Protein AF-A0A7L6AAG1-F1 (afdb_monomer_lite)

Radius of gyration: 27.23 Å; chains: 1; bounding box: 80×50×99 Å

Foldseek 3Di:
DDDDDDDDDDDDDDDDDDDDDDDDDDDDDDDDDDDDDDDDPDDDDDDDDDDDPDDDDDDQFDWDDLDPFWTWGADSDLFKIWIWGQDPVRKIKIKIWGQAPVRAIFIFIWIWDQDPVQRWIWIDGLLKIWIDGPFWIWIARHLAWIWIQGQQGWIWIAGSVRHTQKGKDWDWDQDPVRDIDIKIKIWGQWDFALLATDGDPDIDIWIWDWDDDLNGIATFTFFDADDPVLLVLQVAWQPDWQAVVLQPSVRLPLAADEPDDDRTGRHLLLVLLSLLLSVQSSVLSNRFDDPPDQGSCRDPSNVVSVVVVVVSLVSSQVSCVVDVVSCVVSPNSPPPRPPPVLVVQPPDSDHWYDYPLNSVLSSVVLVVLSVCSNVRHTDAVVCCLPDPCQQVDKFFQNAKDWWAFPNHIGIWIATGSWIWGAPDRDDPNDQWTWIAGCIGGSRTDDHRTITIGGSSRSSVSSNSSSVSSSVSSVVCSVSSVVSGD

Structure (mmCIF, N/CA/C/O backbone):
data_AF-A0A7L6AAG1-F1
#
_entry.id   AF-A0A7L6AAG1-F1
#
loop_
_atom_site.group_PDB
_atom_site.id
_atom_site.type_symbol
_atom_site.label_atom_id
_atom_site.label_alt_id
_atom_site.label_comp_id
_atom_site.label_asym_id
_atom_site.label_entity_id
_atom_site.label_seq_id
_atom_site.pdbx_PDB_ins_code
_atom_site.Cartn_x
_atom_site.Cartn_y
_atom_site.Cartn_z
_atom_site.occupancy
_atom_site.B_iso_or_equiv
_atom_site.auth_seq_id
_atom_site.auth_comp_id
_atom_site.auth_asym_id
_atom_site.auth_atom_id
_atom_site.pdbx_PDB_model_num
ATOM 1 N N . MET A 1 1 ? -33.155 -27.259 59.276 1.00 34.94 1 MET A N 1
ATOM 2 C CA . MET A 1 1 ? -32.177 -28.357 59.125 1.00 34.94 1 MET A CA 1
ATOM 3 C C . MET A 1 1 ? -31.249 -27.953 57.974 1.00 34.94 1 MET A C 1
ATOM 5 O O . MET A 1 1 ? -31.742 -27.859 56.864 1.00 34.94 1 MET A O 1
ATOM 9 N N . THR A 1 2 ? -30.122 -27.265 58.237 1.00 34.25 2 THR A N 1
ATOM 10 C CA . THR A 1 2 ? -28.735 -27.817 58.351 1.00 34.25 2 THR A CA 1
ATOM 11 C C . THR A 1 2 ? -28.298 -28.569 57.077 1.00 34.25 2 THR A C 1
ATOM 13 O O . THR A 1 2 ? -29.001 -29.494 56.708 1.00 34.25 2 THR A O 1
ATOM 16 N N . HIS A 1 3 ? -27.199 -28.304 56.351 1.00 32.75 3 HIS A N 1
ATOM 17 C CA . HIS A 1 3 ? -25.976 -27.503 56.536 1.00 32.75 3 HIS A CA 1
ATOM 18 C C . HIS A 1 3 ? -25.338 -27.146 55.162 1.00 32.75 3 HIS A C 1
ATOM 20 O O . HIS A 1 3 ? -25.358 -27.964 54.255 1.00 32.75 3 HIS A O 1
ATOM 26 N N . GLN A 1 4 ? -24.761 -25.938 55.098 1.00 32.72 4 GLN A N 1
ATOM 27 C CA . GLN A 1 4 ? -23.535 -25.419 54.439 1.00 32.72 4 GLN A CA 1
ATOM 28 C C . GLN A 1 4 ? -23.011 -25.797 53.013 1.00 32.72 4 GLN A C 1
ATOM 30 O O . GLN A 1 4 ? -23.214 -26.902 52.525 1.00 32.72 4 GLN A O 1
ATOM 35 N N . PRO A 1 5 ? -22.273 -24.849 52.368 1.00 37.34 5 PRO A N 1
ATOM 36 C CA . PRO A 1 5 ? -21.971 -24.777 50.931 1.00 37.34 5 PRO A CA 1
ATOM 37 C C . PRO A 1 5 ? -20.547 -25.222 50.526 1.00 37.34 5 PRO A C 1
ATOM 39 O O . PRO A 1 5 ? -19.604 -25.146 51.313 1.00 37.34 5 PRO A O 1
ATOM 42 N N . GLY A 1 6 ? -20.378 -25.598 49.252 1.00 29.44 6 GLY A N 1
ATOM 43 C CA . GLY A 1 6 ? -19.079 -25.875 48.623 1.00 29.44 6 GLY A CA 1
ATOM 44 C C . GLY A 1 6 ? -18.359 -24.605 48.147 1.00 29.44 6 GLY A C 1
ATOM 45 O O . GLY A 1 6 ? -18.952 -23.744 47.500 1.00 29.44 6 GLY A O 1
ATOM 46 N N . GLN A 1 7 ? -17.077 -24.504 48.499 1.00 34.78 7 GLN A N 1
ATOM 47 C CA . GLN A 1 7 ? -16.152 -23.402 48.217 1.00 34.78 7 GLN A CA 1
ATOM 48 C C . GLN A 1 7 ? -15.525 -23.449 46.798 1.00 34.78 7 GLN A C 1
ATOM 50 O O . GLN A 1 7 ? -15.576 -24.483 46.133 1.00 34.78 7 GLN A O 1
ATOM 55 N N . PRO A 1 8 ? -14.932 -22.324 46.339 1.00 33.09 8 PRO A N 1
ATOM 56 C CA . PRO A 1 8 ? -14.543 -22.058 44.951 1.00 33.09 8 PRO A CA 1
ATOM 57 C C . PRO A 1 8 ? -13.155 -22.602 44.561 1.00 33.09 8 PRO A C 1
ATOM 59 O O . PRO A 1 8 ? -12.227 -22.633 45.368 1.00 33.09 8 PRO A O 1
ATOM 62 N N . GLY A 1 9 ? -13.009 -22.982 43.287 1.00 29.73 9 GLY A N 1
ATOM 63 C CA . GLY A 1 9 ? -11.758 -23.476 42.702 1.00 29.73 9 GLY A CA 1
ATOM 64 C C . GLY A 1 9 ? -10.651 -22.416 42.634 1.00 29.73 9 GLY A C 1
ATOM 65 O O . GLY A 1 9 ? -10.877 -21.283 42.209 1.00 29.73 9 GLY A O 1
ATOM 66 N N . GLN A 1 10 ? -9.450 -22.811 43.059 1.00 33.66 10 GLN A N 1
ATOM 67 C CA . GLN A 1 10 ? -8.214 -22.022 43.055 1.00 33.66 10 GLN A CA 1
ATOM 68 C C . GLN A 1 10 ? -7.486 -22.046 41.688 1.00 33.66 10 GLN A C 1
ATOM 70 O O . GLN A 1 10 ? -7.651 -22.999 40.923 1.00 33.66 10 GLN A O 1
ATOM 75 N N . PRO A 1 11 ? -6.663 -21.020 41.383 1.00 30.11 11 PRO A N 1
ATOM 76 C CA . PRO A 1 11 ? -5.895 -20.892 40.138 1.00 30.11 11 PRO A CA 1
ATOM 77 C C . PRO A 1 11 ? -4.577 -21.701 40.149 1.00 30.11 11 PRO A C 1
ATOM 79 O O . PRO A 1 11 ? -4.054 -21.996 41.225 1.00 30.11 11 PRO A O 1
ATOM 82 N N . PRO A 1 12 ? -3.994 -22.036 38.978 1.00 31.59 12 PRO A N 1
ATOM 83 C CA . PRO A 1 12 ? -2.749 -22.797 38.916 1.00 31.59 12 PRO A CA 1
ATOM 84 C C . PRO A 1 12 ? -1.506 -21.967 39.285 1.00 31.59 12 PRO A C 1
ATOM 86 O O . PRO A 1 12 ? -1.384 -20.784 38.966 1.00 31.59 12 PRO A O 1
ATOM 89 N N . VAL A 1 13 ? -0.588 -22.653 39.969 1.00 31.88 13 VAL A N 1
ATOM 90 C CA . VAL A 1 13 ? 0.633 -22.176 40.634 1.00 31.88 13 VAL A CA 1
ATOM 91 C C . VAL A 1 13 ? 1.807 -22.032 39.654 1.00 31.88 13 VAL A C 1
ATOM 93 O O . VAL A 1 13 ? 2.004 -22.863 38.770 1.00 31.88 13 VAL A O 1
ATOM 96 N N . ALA A 1 14 ? 2.607 -20.981 39.852 1.00 26.78 14 ALA A N 1
ATOM 97 C CA . ALA A 1 14 ? 3.872 -20.720 39.172 1.00 26.78 14 ALA A CA 1
ATOM 98 C C . ALA A 1 14 ? 4.986 -21.674 39.643 1.00 26.78 14 ALA A C 1
ATOM 100 O O . ALA A 1 14 ? 5.200 -21.831 40.843 1.00 26.78 14 ALA A O 1
ATOM 101 N N . ALA A 1 15 ? 5.744 -22.249 38.706 1.00 27.05 15 ALA A N 1
ATOM 102 C CA . ALA A 1 15 ? 6.971 -22.984 39.002 1.00 27.05 15 ALA A CA 1
ATOM 103 C C . ALA A 1 15 ? 8.192 -22.077 38.769 1.00 27.05 15 ALA A C 1
ATOM 105 O O . ALA A 1 15 ? 8.509 -21.718 37.635 1.00 27.05 15 ALA A O 1
ATOM 106 N N . GLN A 1 16 ? 8.866 -21.702 39.856 1.00 25.94 16 GLN A N 1
ATOM 107 C CA . GLN A 1 16 ? 10.212 -21.133 39.852 1.00 25.94 16 GLN A CA 1
ATOM 108 C C . GLN A 1 16 ? 11.232 -22.216 40.224 1.00 25.94 16 GLN A C 1
ATOM 110 O O . GLN A 1 16 ? 11.062 -22.902 41.227 1.00 25.94 16 GLN A O 1
ATOM 115 N N . GLY A 1 17 ? 12.336 -22.247 39.470 1.00 23.34 17 GLY A N 1
ATOM 116 C CA . GLY A 1 17 ? 13.673 -22.561 39.980 1.00 23.34 17 GLY A CA 1
ATOM 117 C C . GLY A 1 17 ? 14.200 -23.973 39.724 1.00 23.34 17 GLY A C 1
ATOM 118 O O . GLY A 1 17 ? 13.745 -24.914 40.358 1.00 23.34 17 GLY A O 1
ATOM 119 N N . GLN A 1 18 ? 15.248 -24.078 38.890 1.00 25.30 18 GLN A N 1
ATOM 120 C CA . GLN A 1 18 ? 16.498 -24.780 39.237 1.00 25.30 18 GLN A CA 1
ATOM 121 C C . GLN A 1 18 ? 17.590 -24.621 38.153 1.00 25.30 18 GLN A C 1
ATOM 123 O O . GLN A 1 18 ? 17.462 -25.084 37.025 1.00 25.30 18 GLN A O 1
ATOM 128 N N . GLN A 1 19 ? 18.691 -23.984 38.547 1.00 26.31 19 GLN A N 1
ATOM 129 C CA . GLN A 1 19 ? 20.063 -24.059 38.011 1.00 26.31 19 GLN A CA 1
ATOM 130 C C . GLN A 1 19 ? 20.999 -23.817 39.220 1.00 26.31 19 GLN A C 1
ATOM 132 O O . GLN A 1 19 ? 20.531 -23.169 40.164 1.00 26.31 19 GLN A O 1
ATOM 137 N N . PRO A 1 20 ? 22.299 -24.202 39.233 1.00 39.12 20 PRO A N 1
ATOM 138 C CA . PRO A 1 20 ? 23.120 -24.949 38.260 1.00 39.12 20 PRO A CA 1
ATOM 139 C C . PRO A 1 20 ? 23.983 -26.060 38.943 1.00 39.12 20 PRO A C 1
ATOM 141 O O . PRO A 1 20 ? 23.711 -26.437 40.083 1.00 39.12 20 PRO A O 1
ATOM 144 N N . PRO A 1 21 ? 25.064 -26.550 38.301 1.00 27.69 21 PRO A N 1
ATOM 145 C CA . PRO A 1 21 ? 26.366 -26.358 38.954 1.00 27.69 21 PRO A CA 1
ATOM 146 C C . PRO A 1 21 ? 27.473 -25.828 38.028 1.00 27.69 21 PRO A C 1
ATOM 148 O O . PRO A 1 21 ? 27.402 -25.917 36.804 1.00 27.69 21 PRO A O 1
ATOM 151 N N . ALA A 1 22 ? 28.488 -25.245 38.667 1.00 27.81 22 ALA A N 1
ATOM 152 C CA . ALA A 1 22 ? 29.657 -24.595 38.089 1.00 27.81 22 ALA A CA 1
ATOM 153 C C . ALA A 1 22 ? 30.946 -25.338 38.478 1.00 27.81 22 ALA A C 1
ATOM 155 O O . ALA A 1 22 ? 31.051 -25.777 39.614 1.00 27.81 22 ALA A O 1
ATOM 156 N N . ASP A 1 23 ? 31.921 -25.362 37.566 1.00 28.78 23 ASP A N 1
ATOM 157 C CA . ASP A 1 23 ? 33.366 -25.591 37.762 1.00 28.78 23 ASP A CA 1
ATOM 158 C C . ASP A 1 23 ? 34.059 -25.008 36.505 1.00 28.78 23 ASP A C 1
ATOM 160 O O . ASP A 1 23 ? 33.567 -25.230 35.404 1.00 28.78 23 ASP A O 1
ATOM 164 N N . GLY A 1 24 ? 35.147 -24.227 36.475 1.00 25.77 24 GLY A N 1
ATOM 165 C CA . GLY A 1 24 ? 36.024 -23.593 37.458 1.00 25.77 24 GLY A CA 1
ATOM 166 C C . GLY A 1 24 ? 37.112 -22.760 36.716 1.00 25.77 24 GLY A C 1
ATOM 167 O O . GLY A 1 24 ? 37.627 -23.199 35.697 1.00 25.77 24 GLY A O 1
ATOM 168 N N . ARG A 1 25 ? 37.396 -21.537 37.218 1.00 26.16 25 ARG A N 1
ATOM 169 C CA . ARG A 1 25 ? 38.643 -20.690 37.211 1.00 26.16 25 ARG A CA 1
ATOM 170 C C . ARG A 1 25 ? 39.632 -20.717 36.003 1.00 26.16 25 ARG A C 1
ATOM 172 O O . ARG A 1 25 ? 40.229 -21.747 35.750 1.00 26.16 25 ARG A O 1
ATOM 179 N N . ARG A 1 26 ? 39.860 -19.602 35.254 1.00 25.44 26 ARG A N 1
ATOM 180 C CA . ARG A 1 26 ? 40.708 -18.354 35.454 1.00 25.44 26 ARG A CA 1
ATOM 181 C C . ARG A 1 26 ? 42.166 -18.482 34.899 1.00 25.44 26 ARG A C 1
ATOM 183 O O . ARG A 1 26 ? 42.642 -19.605 34.872 1.00 25.44 26 ARG A O 1
ATOM 190 N N . PRO A 1 27 ? 42.980 -17.405 34.687 1.00 32.62 27 PRO A N 1
ATOM 191 C CA . PRO A 1 27 ? 42.751 -16.031 34.170 1.00 32.62 27 PRO A CA 1
ATOM 192 C C . PRO A 1 27 ? 43.874 -15.469 33.222 1.00 32.62 27 PRO A C 1
ATOM 194 O O . PRO A 1 27 ? 45.025 -15.879 33.298 1.00 32.62 27 PRO A O 1
ATOM 197 N N . GLY A 1 28 ? 43.581 -14.385 32.479 1.00 23.14 28 GLY A N 1
ATOM 198 C CA . GLY A 1 28 ? 44.527 -13.268 32.252 1.00 23.14 28 GLY A CA 1
ATOM 199 C C . GLY A 1 28 ? 45.229 -13.128 30.887 1.00 23.14 28 GLY A C 1
ATOM 200 O O . GLY A 1 28 ? 46.081 -13.932 30.544 1.00 23.14 28 GLY A O 1
ATOM 201 N N . GLN A 1 29 ? 44.971 -12.014 30.186 1.00 26.70 29 GLN A N 1
ATOM 202 C CA . GLN A 1 29 ? 46.020 -11.108 29.682 1.00 26.70 29 GLN A CA 1
ATOM 203 C C . GLN A 1 29 ? 45.415 -9.758 29.253 1.00 26.70 29 GLN A C 1
ATOM 205 O O . GLN A 1 29 ? 44.495 -9.691 28.443 1.00 26.70 29 GLN A O 1
ATOM 210 N N . GLN A 1 30 ? 45.927 -8.685 29.859 1.00 25.05 30 GLN A N 1
ATOM 211 C CA . GLN A 1 30 ? 45.735 -7.289 29.462 1.00 25.05 30 GLN A CA 1
ATOM 212 C C . GLN A 1 30 ? 46.691 -6.934 28.313 1.00 25.05 30 GLN A C 1
ATOM 214 O O . GLN A 1 30 ? 47.841 -7.365 28.323 1.00 25.05 30 GLN A O 1
ATOM 219 N N . GLY A 1 31 ? 46.237 -6.068 27.402 1.00 24.38 31 GLY A N 1
ATOM 220 C CA . GLY A 1 31 ? 47.069 -5.368 26.419 1.00 24.38 31 GLY A CA 1
ATOM 221 C C . GLY A 1 31 ? 46.267 -4.317 25.637 1.00 24.38 31 GLY A C 1
ATOM 222 O O . GLY A 1 31 ? 45.585 -4.644 24.675 1.00 24.38 31 GLY A O 1
ATOM 223 N N . GLN A 1 32 ? 46.315 -3.060 26.088 1.00 23.17 32 GLN A N 1
ATOM 224 C CA . GLN A 1 32 ? 45.981 -1.835 25.327 1.00 23.17 32 GLN A CA 1
ATOM 225 C C . GLN A 1 32 ? 47.127 -1.490 24.334 1.00 23.17 32 GLN A C 1
ATOM 227 O O . GLN A 1 32 ? 48.182 -2.113 24.433 1.00 23.17 32 GLN A O 1
ATOM 232 N N . PRO A 1 33 ? 47.093 -0.380 23.561 1.00 31.22 33 PRO A N 1
ATOM 233 C CA . PRO A 1 33 ? 46.036 0.209 22.727 1.00 31.22 33 PRO A CA 1
ATOM 234 C C . PRO A 1 33 ? 46.545 0.550 21.296 1.00 31.22 33 PRO A C 1
ATOM 236 O O . PRO A 1 33 ? 47.741 0.678 21.055 1.00 31.22 33 PRO A O 1
ATOM 239 N N . GLY A 1 34 ? 45.625 0.842 20.369 1.00 20.80 34 GLY A N 1
ATOM 240 C CA . GLY A 1 34 ? 45.910 1.694 19.203 1.00 20.80 34 GLY A CA 1
ATOM 241 C C . GLY A 1 34 ? 45.722 1.036 17.837 1.00 20.80 34 GLY A C 1
ATOM 242 O O . GLY A 1 34 ? 46.428 0.098 17.494 1.00 20.80 34 GLY A O 1
ATOM 243 N N . HIS A 1 35 ? 44.795 1.575 17.045 1.00 23.11 35 HIS A N 1
ATOM 244 C CA . HIS A 1 35 ? 45.063 2.291 15.787 1.00 23.11 35 HIS A CA 1
ATOM 245 C C . HIS A 1 35 ? 43.716 2.615 15.126 1.00 23.11 35 HIS A C 1
ATOM 247 O O . HIS A 1 35 ? 42.951 1.728 14.758 1.00 23.11 35 HIS A O 1
ATOM 253 N N . ILE A 1 36 ? 43.424 3.908 14.997 1.00 27.61 36 ILE A N 1
ATOM 254 C CA . ILE A 1 36 ? 42.385 4.419 14.100 1.00 27.61 36 ILE A CA 1
ATOM 255 C C . ILE A 1 36 ? 43.008 4.442 12.697 1.00 27.61 36 ILE A C 1
ATOM 257 O O . ILE A 1 36 ? 44.125 4.942 12.554 1.00 27.61 36 ILE A O 1
ATOM 261 N N . PRO A 1 37 ? 42.286 3.999 11.658 1.00 22.94 37 PRO A N 1
ATOM 262 C CA . PRO A 1 37 ? 42.273 4.796 10.441 1.00 22.94 37 PRO A CA 1
ATOM 263 C C . PRO A 1 37 ? 40.846 5.161 10.040 1.00 22.94 37 PRO A C 1
ATOM 265 O O . PRO A 1 37 ? 39.970 4.320 9.848 1.00 22.94 37 PRO A O 1
ATOM 268 N N . ALA A 1 38 ? 40.649 6.466 9.892 1.00 23.31 38 ALA A N 1
ATOM 269 C CA . ALA A 1 38 ? 39.559 7.053 9.147 1.00 23.31 38 ALA A CA 1
ATOM 270 C C . ALA A 1 38 ? 39.770 6.789 7.652 1.00 23.31 38 ALA A C 1
ATOM 272 O O . ALA A 1 38 ? 40.837 7.106 7.137 1.00 23.31 38 ALA A O 1
ATOM 273 N N . THR A 1 39 ? 38.762 6.243 6.968 1.00 26.78 39 THR A N 1
ATOM 274 C CA . THR A 1 39 ? 38.256 6.669 5.643 1.00 26.78 39 THR A CA 1
ATOM 275 C C . THR A 1 39 ? 37.248 5.634 5.136 1.00 26.78 39 THR A C 1
ATOM 277 O O . THR A 1 39 ? 37.604 4.525 4.764 1.00 26.78 39 THR A O 1
ATOM 280 N N . ALA A 1 40 ? 35.965 6.001 5.110 1.00 22.88 40 ALA A N 1
ATOM 281 C CA . ALA A 1 40 ? 34.925 5.263 4.391 1.00 22.88 40 ALA A CA 1
ATOM 282 C C . ALA A 1 40 ? 33.982 6.266 3.709 1.00 22.88 40 ALA A C 1
ATOM 284 O O . ALA A 1 40 ? 32.806 6.399 4.037 1.00 22.88 40 ALA A O 1
ATOM 285 N N . LEU A 1 41 ? 34.554 7.027 2.775 1.00 25.94 41 LEU A N 1
ATOM 286 C CA . LEU A 1 41 ? 33.835 7.599 1.642 1.00 25.94 41 LEU A CA 1
ATOM 287 C C . LEU A 1 41 ? 33.984 6.585 0.506 1.00 25.94 41 LEU A C 1
ATOM 289 O O . LEU A 1 41 ? 35.090 6.366 0.025 1.00 25.94 41 LEU A O 1
ATOM 293 N N . GLY A 1 42 ? 32.890 5.930 0.124 1.00 21.53 42 GLY A N 1
ATOM 294 C CA . GLY A 1 42 ? 32.909 4.895 -0.907 1.00 21.53 42 GLY A CA 1
ATOM 295 C C . GLY A 1 42 ? 31.507 4.438 -1.292 1.00 21.53 42 GLY A C 1
ATOM 296 O O . GLY A 1 42 ? 30.945 3.555 -0.659 1.00 21.53 42 GLY A O 1
ATOM 297 N N . GLN A 1 43 ? 30.950 5.124 -2.292 1.00 25.25 43 GLN A N 1
ATOM 298 C CA . GLN A 1 43 ? 30.017 4.649 -3.322 1.00 25.25 43 GLN A CA 1
ATOM 299 C C . GLN A 1 43 ? 29.185 3.388 -3.009 1.00 25.25 43 GLN A C 1
ATOM 301 O O . GLN A 1 43 ? 29.636 2.256 -3.156 1.00 25.25 43 GLN A O 1
ATOM 306 N N . GLN A 1 44 ? 27.902 3.598 -2.704 1.00 25.48 44 GLN A N 1
ATOM 307 C CA . GLN A 1 44 ? 26.868 2.583 -2.893 1.00 25.48 44 GLN A CA 1
ATOM 308 C C . GLN A 1 44 ? 26.630 2.381 -4.396 1.00 25.48 44 GLN A C 1
ATOM 310 O O . GLN A 1 44 ? 25.894 3.142 -5.018 1.00 25.48 44 GLN A O 1
ATOM 315 N N . GLN A 1 45 ? 27.202 1.326 -4.969 1.00 26.67 45 GLN A N 1
ATOM 316 C CA . GLN A 1 45 ? 26.593 0.645 -6.107 1.00 26.67 45 GLN A CA 1
ATOM 317 C C . GLN A 1 45 ? 26.680 -0.873 -5.923 1.00 26.67 45 GLN A C 1
ATOM 319 O O . GLN A 1 45 ? 27.764 -1.440 -5.906 1.00 26.67 45 GLN A O 1
ATOM 324 N N . ARG A 1 46 ? 25.478 -1.461 -5.879 1.00 27.52 46 ARG A N 1
ATOM 325 C CA . ARG A 1 46 ? 25.062 -2.709 -6.540 1.00 27.52 46 ARG A CA 1
ATOM 326 C C . ARG A 1 46 ? 25.593 -4.039 -5.988 1.00 27.52 46 ARG A C 1
ATOM 328 O O . ARG A 1 46 ? 26.786 -4.270 -5.896 1.00 27.52 46 ARG A O 1
ATOM 335 N N . ASP A 1 47 ? 24.616 -4.899 -5.692 1.00 33.88 47 ASP A N 1
ATOM 336 C CA . ASP A 1 47 ? 24.623 -6.366 -5.692 1.00 33.88 47 ASP A CA 1
ATOM 337 C C . ASP A 1 47 ? 25.847 -7.099 -5.127 1.00 33.88 47 ASP A C 1
ATOM 339 O O . ASP A 1 47 ? 26.923 -7.139 -5.712 1.00 33.88 47 ASP A O 1
ATOM 343 N N . GLY A 1 48 ? 25.641 -7.815 -4.016 1.00 26.50 48 GLY A N 1
ATOM 344 C CA . GLY A 1 48 ? 26.703 -8.621 -3.419 1.00 26.50 48 GLY A CA 1
ATOM 345 C C . GLY A 1 48 ? 26.239 -9.624 -2.374 1.00 26.50 48 GLY A C 1
ATOM 346 O O . GLY A 1 48 ? 26.659 -9.571 -1.223 1.00 26.50 48 GLY A O 1
ATOM 347 N N . ARG A 1 49 ? 25.396 -10.574 -2.786 1.00 28.06 49 ARG A N 1
ATOM 348 C CA . ARG A 1 49 ? 25.244 -11.877 -2.123 1.00 28.06 49 ARG A CA 1
ATOM 349 C C . ARG A 1 49 ? 26.622 -12.555 -2.113 1.00 28.06 49 ARG A C 1
ATOM 351 O O . ARG A 1 49 ? 27.232 -12.692 -3.169 1.00 28.06 49 ARG A O 1
ATOM 358 N N . ARG A 1 50 ? 27.120 -12.995 -0.955 1.00 25.45 50 ARG A N 1
ATOM 359 C CA . ARG A 1 50 ? 28.306 -13.866 -0.874 1.00 25.45 50 ARG A CA 1
ATOM 360 C C . ARG A 1 50 ? 27.827 -15.324 -0.973 1.00 25.45 50 ARG A C 1
ATOM 362 O O . ARG A 1 50 ? 27.044 -15.722 -0.112 1.00 25.45 50 ARG A O 1
ATOM 369 N N . PRO A 1 51 ? 28.223 -16.120 -1.984 1.00 31.61 51 PRO A N 1
ATOM 370 C CA . PRO A 1 51 ? 27.941 -17.551 -1.991 1.00 31.61 51 PRO A CA 1
ATOM 371 C C . PRO A 1 51 ? 28.837 -18.255 -0.969 1.00 31.61 51 PRO A C 1
ATOM 373 O O . PRO A 1 51 ? 30.050 -18.033 -0.944 1.00 31.61 51 PRO A O 1
ATOM 376 N N . GLY A 1 52 ? 28.240 -19.110 -0.138 1.00 26.86 52 GLY A N 1
ATOM 377 C CA . GLY A 1 52 ? 28.976 -20.223 0.458 1.00 26.86 52 GLY A CA 1
ATOM 378 C C . GLY A 1 52 ? 29.439 -21.178 -0.651 1.00 26.86 52 GLY A C 1
ATOM 379 O O . GLY A 1 52 ? 28.862 -21.161 -1.744 1.00 26.86 52 GLY A O 1
ATOM 380 N N . PRO A 1 53 ? 30.496 -21.970 -0.420 1.00 30.67 53 PRO A N 1
ATOM 381 C CA . PRO A 1 53 ? 30.900 -22.975 -1.386 1.00 30.67 53 PRO A CA 1
ATOM 382 C C . PRO A 1 53 ? 29.764 -24.002 -1.492 1.00 30.67 53 PRO A C 1
ATOM 384 O O . PRO A 1 53 ? 29.166 -24.359 -0.483 1.00 30.67 53 PRO A O 1
ATOM 387 N N . ASP A 1 54 ? 29.473 -24.428 -2.717 1.00 30.86 54 ASP A N 1
ATOM 388 C CA . ASP A 1 54 ? 28.477 -25.439 -3.103 1.00 30.86 54 ASP A CA 1
ATOM 389 C C . ASP A 1 54 ? 27.044 -24.933 -3.364 1.00 30.86 54 ASP A C 1
ATOM 391 O O . ASP A 1 54 ? 26.152 -24.934 -2.520 1.00 30.86 54 ASP A O 1
ATOM 395 N N . GLY A 1 55 ? 26.814 -24.556 -4.628 1.00 27.27 55 GLY A N 1
ATOM 396 C CA . GLY A 1 55 ? 25.492 -24.307 -5.207 1.00 27.27 55 GLY A CA 1
ATOM 397 C C . GLY A 1 55 ? 25.579 -23.385 -6.421 1.00 27.27 55 GLY A C 1
ATOM 398 O O . GLY A 1 55 ? 25.573 -22.167 -6.274 1.00 27.27 55 GLY A O 1
ATOM 399 N N . ARG A 1 56 ? 25.694 -23.945 -7.634 1.00 29.66 56 ARG A N 1
ATOM 400 C CA . ARG A 1 56 ? 25.714 -23.178 -8.896 1.00 29.66 56 ARG A CA 1
ATOM 401 C C . ARG A 1 56 ? 24.429 -22.348 -9.031 1.00 29.66 56 ARG A C 1
ATOM 403 O O . ARG A 1 56 ? 23.391 -22.879 -9.410 1.00 29.66 56 ARG A O 1
ATOM 410 N N . GLY A 1 57 ? 24.507 -21.054 -8.731 1.00 28.06 57 GLY A N 1
ATOM 411 C CA . GLY A 1 57 ? 23.484 -20.083 -9.112 1.00 28.06 57 GLY A CA 1
ATOM 412 C C . GLY A 1 57 ? 23.499 -19.835 -10.629 1.00 28.06 57 GLY A C 1
ATOM 413 O O . GLY A 1 57 ? 24.545 -20.022 -11.260 1.00 28.06 57 GLY A O 1
ATOM 414 N N . PRO A 1 58 ? 22.368 -19.429 -11.233 1.00 37.22 58 PRO A N 1
ATOM 415 C CA . PRO A 1 58 ? 22.318 -19.082 -12.649 1.00 37.22 58 PRO A CA 1
ATOM 416 C C . PRO A 1 58 ? 23.271 -17.915 -12.941 1.00 37.22 58 PRO A C 1
ATOM 418 O O . PRO A 1 58 ? 23.299 -16.919 -12.218 1.00 37.22 58 PRO A O 1
ATOM 421 N N . THR A 1 59 ? 24.087 -18.056 -13.986 1.00 39.34 59 THR A N 1
ATOM 422 C CA . THR A 1 59 ? 25.004 -17.018 -14.472 1.00 39.34 59 THR A CA 1
ATOM 423 C C . THR A 1 59 ? 24.211 -15.746 -14.810 1.00 39.34 59 THR A C 1
ATOM 425 O O . THR A 1 59 ? 23.158 -15.870 -15.441 1.00 39.34 59 THR A O 1
ATOM 428 N N . PRO A 1 60 ? 24.670 -14.533 -14.437 1.00 51.47 60 PRO A N 1
ATOM 429 C CA . PRO A 1 60 ? 24.016 -13.299 -14.864 1.00 51.47 60 PRO A CA 1
ATOM 430 C C . PRO A 1 60 ? 23.924 -13.271 -16.391 1.00 51.47 60 PRO A C 1
ATOM 432 O O . PRO A 1 60 ? 24.935 -13.455 -17.074 1.00 51.47 60 PRO A O 1
ATOM 435 N N . ALA A 1 61 ? 22.720 -13.077 -16.929 1.00 64.50 61 ALA A N 1
ATOM 436 C CA . ALA A 1 61 ? 22.523 -12.983 -18.368 1.00 64.50 61 ALA A CA 1
ATOM 437 C C . ALA A 1 61 ? 23.334 -11.801 -18.922 1.00 64.50 61 ALA A C 1
ATOM 439 O O . ALA A 1 61 ? 23.237 -10.679 -18.419 1.00 64.50 61 ALA A O 1
ATOM 440 N N . GLN A 1 62 ? 24.164 -12.058 -19.933 1.00 77.44 62 GLN A N 1
ATOM 441 C CA . GLN A 1 62 ? 24.996 -11.020 -20.536 1.00 77.44 62 GLN A CA 1
ATOM 442 C C . GLN A 1 62 ? 24.127 -10.084 -21.392 1.00 77.44 62 GLN A C 1
ATOM 444 O O . GLN A 1 62 ? 23.355 -10.575 -22.220 1.00 77.44 62 GLN A O 1
ATOM 449 N N . PRO A 1 63 ? 24.234 -8.752 -21.219 1.00 84.06 63 PRO A N 1
ATOM 450 C CA . PRO A 1 63 ? 23.573 -7.794 -22.097 1.00 84.06 63 PRO A CA 1
ATOM 451 C C . PRO A 1 63 ? 24.041 -7.948 -23.546 1.00 84.06 63 PRO A C 1
ATOM 453 O O . PRO A 1 63 ? 25.240 -7.970 -23.818 1.00 84.06 63 PRO A O 1
ATOM 456 N N . VAL A 1 64 ? 23.095 -7.987 -24.479 1.00 86.38 64 VAL A N 1
ATOM 457 C CA . VAL A 1 64 ? 23.348 -7.986 -25.921 1.00 86.38 64 VAL A CA 1
ATOM 458 C C . VAL A 1 64 ? 23.168 -6.561 -26.437 1.00 86.38 64 VAL A C 1
ATOM 460 O O . VAL A 1 64 ? 22.072 -6.006 -26.370 1.00 86.38 64 VAL A O 1
ATOM 463 N N . ALA A 1 65 ? 24.238 -5.936 -26.926 1.00 89.31 65 ALA A N 1
ATOM 464 C CA . ALA A 1 65 ? 24.166 -4.593 -27.500 1.00 89.31 65 ALA A CA 1
ATOM 465 C C . ALA A 1 65 ? 23.460 -4.626 -28.866 1.00 89.31 65 ALA A C 1
ATOM 467 O O . ALA A 1 65 ? 23.873 -5.354 -29.764 1.00 89.31 65 ALA A O 1
ATOM 468 N N . VAL A 1 66 ? 22.404 -3.824 -29.020 1.00 86.25 66 VAL A N 1
ATOM 469 C CA . VAL A 1 66 ? 21.620 -3.690 -30.264 1.00 86.25 66 VAL A CA 1
ATOM 470 C C . VAL A 1 66 ? 21.963 -2.388 -30.999 1.00 86.25 66 VAL A C 1
ATOM 472 O O . VAL A 1 66 ? 21.788 -2.288 -32.213 1.00 86.25 66 VAL A O 1
ATOM 475 N N . SER A 1 67 ? 22.462 -1.387 -30.274 1.00 88.00 67 SER A N 1
ATOM 476 C CA . SER A 1 67 ? 23.090 -0.168 -30.796 1.00 88.00 67 SER A CA 1
ATOM 477 C C . SER A 1 67 ? 24.044 0.413 -29.742 1.00 88.00 67 SER A C 1
ATOM 479 O O . SER A 1 67 ? 24.151 -0.126 -28.641 1.00 88.00 67 SER A O 1
ATOM 481 N N . GLU A 1 68 ? 24.712 1.531 -30.040 1.00 89.38 68 GLU A N 1
ATOM 482 C CA . GLU A 1 68 ? 25.578 2.229 -29.071 1.00 89.38 68 GLU A CA 1
ATOM 483 C C . GLU A 1 68 ? 24.830 2.691 -27.810 1.00 89.38 68 GLU A C 1
ATOM 485 O O . GLU A 1 68 ? 25.416 2.796 -26.733 1.00 89.38 68 GLU A O 1
ATOM 490 N N . THR A 1 69 ? 23.527 2.951 -27.928 1.00 91.25 69 THR A N 1
ATOM 491 C CA . THR A 1 69 ? 22.686 3.449 -26.833 1.00 91.25 69 THR A CA 1
ATOM 492 C C . THR A 1 69 ? 21.679 2.424 -26.329 1.00 91.25 69 THR A C 1
ATOM 494 O O . THR A 1 69 ? 21.011 2.692 -25.334 1.00 91.25 69 THR A O 1
ATOM 497 N N . THR A 1 70 ? 21.550 1.261 -26.978 1.00 91.69 70 THR A N 1
ATOM 498 C CA . THR A 1 70 ? 20.497 0.277 -26.679 1.00 91.69 70 THR A CA 1
ATOM 499 C C . THR A 1 70 ? 21.059 -1.121 -26.483 1.00 91.69 70 THR A C 1
ATOM 501 O O . THR A 1 70 ? 21.810 -1.630 -27.312 1.00 91.69 70 THR A O 1
ATOM 504 N N . SER A 1 71 ? 20.636 -1.784 -25.412 1.00 91.12 71 SER A N 1
ATOM 505 C CA . SER A 1 71 ? 20.979 -3.179 -25.123 1.00 91.12 71 SER A CA 1
ATOM 506 C C . SER A 1 71 ? 19.751 -3.973 -24.694 1.00 91.12 71 SER A C 1
ATOM 508 O O . SER A 1 71 ? 18.799 -3.404 -24.165 1.00 91.12 71 SER A O 1
ATOM 510 N N . VAL A 1 72 ? 19.776 -5.284 -24.918 1.00 87.56 72 VAL A N 1
ATOM 511 C CA . VAL A 1 72 ? 18.739 -6.227 -24.493 1.00 87.56 72 VAL A CA 1
ATOM 512 C C . VAL A 1 72 ? 19.342 -7.202 -23.492 1.00 87.56 72 VAL A C 1
ATOM 514 O O . VAL A 1 72 ? 20.392 -7.789 -23.739 1.00 87.56 72 VAL A O 1
ATOM 517 N N . VAL A 1 73 ? 18.688 -7.366 -22.348 1.00 87.56 73 VAL A N 1
ATOM 518 C CA . VAL A 1 73 ? 19.134 -8.216 -21.244 1.00 87.56 73 VAL A CA 1
ATOM 519 C C . VAL A 1 73 ? 18.094 -9.315 -21.022 1.00 87.56 73 VAL A C 1
ATOM 521 O O . VAL A 1 73 ? 17.008 -9.014 -20.527 1.00 87.56 73 VAL A O 1
ATOM 524 N N . PRO A 1 74 ? 18.378 -10.580 -21.374 1.00 80.50 74 PRO A N 1
ATOM 525 C CA . PRO A 1 74 ? 17.486 -11.698 -21.063 1.00 80.50 74 PRO A CA 1
ATOM 526 C C . PRO A 1 74 ? 17.297 -11.853 -19.547 1.00 80.50 74 PRO A C 1
ATOM 528 O O . PRO A 1 74 ? 18.254 -11.701 -18.789 1.00 80.50 74 PRO A O 1
ATOM 531 N N . ARG A 1 75 ? 16.094 -12.189 -19.076 1.00 72.81 75 ARG A N 1
ATOM 532 C CA . ARG A 1 75 ? 15.816 -12.358 -17.640 1.00 72.81 75 ARG A CA 1
ATOM 533 C C . ARG A 1 75 ? 15.695 -13.822 -17.228 1.00 72.81 75 ARG A C 1
ATOM 535 O O . ARG A 1 75 ? 14.645 -14.235 -16.767 1.00 72.81 75 ARG A O 1
ATOM 542 N N . GLY A 1 76 ? 16.772 -14.600 -17.311 1.00 63.34 76 GLY A N 1
ATOM 543 C CA . GLY A 1 76 ? 16.857 -15.957 -16.733 1.00 63.34 76 GLY A CA 1
ATOM 544 C C . GLY A 1 76 ? 15.953 -17.031 -17.373 1.00 63.34 76 GLY A C 1
ATOM 545 O O . GLY A 1 76 ? 16.412 -18.151 -17.587 1.00 63.34 76 GLY A O 1
ATOM 546 N N . ASP A 1 77 ? 14.711 -16.702 -17.728 1.00 66.25 77 ASP A N 1
ATOM 547 C CA . ASP A 1 77 ? 13.841 -17.410 -18.651 1.00 66.25 77 ASP A CA 1
ATOM 548 C C . ASP A 1 77 ? 14.058 -16.885 -20.087 1.00 66.25 77 ASP A C 1
ATOM 550 O O . ASP A 1 77 ? 14.535 -15.774 -20.319 1.00 66.25 77 ASP A O 1
ATOM 554 N N . ARG A 1 78 ? 13.754 -17.711 -21.094 1.00 65.56 78 ARG A N 1
ATOM 555 C CA . ARG A 1 78 ? 13.871 -17.311 -22.513 1.00 65.56 78 ARG A CA 1
ATOM 556 C C . ARG A 1 78 ? 12.704 -16.439 -22.987 1.00 65.56 78 ARG A C 1
ATOM 558 O O . ARG A 1 78 ? 12.704 -15.992 -24.128 1.00 65.56 78 ARG A O 1
ATOM 565 N N . ASN A 1 79 ? 11.717 -16.228 -22.119 1.00 72.81 79 ASN A N 1
ATOM 566 C CA . ASN A 1 79 ? 10.450 -15.585 -22.441 1.00 72.81 79 ASN A CA 1
ATOM 567 C C . ASN A 1 79 ? 10.377 -14.142 -21.934 1.00 72.81 79 ASN A C 1
ATOM 569 O O . ASN A 1 79 ? 9.416 -13.448 -22.268 1.00 72.81 79 ASN A O 1
ATOM 573 N N . SER A 1 80 ? 11.371 -13.685 -21.167 1.00 79.12 80 SER A N 1
ATOM 574 C CA . SER A 1 80 ? 11.417 -12.337 -20.615 1.00 79.12 80 SER A CA 1
ATOM 575 C C . SER A 1 80 ? 12.754 -11.655 -20.892 1.00 79.12 80 SER A C 1
ATOM 577 O O . SER A 1 80 ? 13.825 -12.262 -20.824 1.00 79.12 80 SER A O 1
ATOM 579 N N . PHE A 1 81 ? 12.707 -10.358 -21.179 1.00 82.56 81 PHE A N 1
ATOM 580 C CA . PHE A 1 81 ? 13.902 -9.543 -21.385 1.00 82.56 81 PHE A CA 1
ATOM 581 C C . PHE A 1 81 ? 13.657 -8.076 -21.032 1.00 82.56 81 PHE A C 1
ATOM 583 O O . PHE A 1 81 ? 12.521 -7.599 -21.041 1.00 82.56 81 PHE A O 1
ATOM 590 N N . ASP A 1 82 ? 14.752 -7.364 -20.771 1.00 86.44 82 ASP A N 1
ATOM 591 C CA . ASP A 1 82 ? 14.782 -5.919 -20.580 1.00 86.44 82 ASP A CA 1
ATOM 592 C C . ASP A 1 82 ? 15.504 -5.240 -21.735 1.00 86.44 82 ASP A C 1
ATOM 594 O O . ASP A 1 82 ? 16.677 -5.510 -21.982 1.00 86.44 82 ASP A O 1
ATOM 598 N N . ILE A 1 83 ? 14.847 -4.299 -22.399 1.00 88.12 83 ILE A N 1
ATOM 599 C CA . ILE A 1 83 ? 15.504 -3.346 -23.287 1.00 88.12 83 ILE A CA 1
ATOM 600 C C . ILE A 1 83 ? 15.948 -2.160 -22.435 1.00 88.12 83 ILE A C 1
ATOM 602 O O . ILE A 1 83 ? 15.135 -1.531 -21.763 1.00 88.12 83 ILE A O 1
ATOM 606 N N . ARG A 1 84 ? 17.236 -1.834 -22.475 1.00 91.88 84 ARG A N 1
ATOM 607 C CA . ARG A 1 84 ? 17.818 -0.661 -21.822 1.00 91.88 84 ARG A CA 1
ATOM 608 C C . ARG A 1 84 ? 18.287 0.309 -22.892 1.00 91.88 84 ARG A C 1
ATOM 610 O O . ARG A 1 84 ? 19.191 -0.034 -23.650 1.00 91.88 84 ARG A O 1
ATOM 617 N N . HIS A 1 85 ? 17.705 1.501 -22.924 1.00 92.81 85 HIS A N 1
ATOM 618 C CA . HIS A 1 85 ? 18.029 2.558 -23.878 1.00 92.81 85 HIS A CA 1
ATOM 619 C C . HIS A 1 85 ? 18.519 3.812 -23.147 1.00 92.81 85 HIS A C 1
ATOM 621 O O . HIS A 1 85 ? 17.910 4.231 -22.167 1.00 92.81 85 HIS A O 1
ATOM 627 N N . LYS A 1 86 ? 19.621 4.409 -23.600 1.00 93.69 86 LYS A N 1
ATOM 628 C CA . LYS A 1 86 ? 20.158 5.662 -23.060 1.00 93.69 86 LYS A CA 1
ATOM 629 C C . LYS A 1 86 ? 19.736 6.832 -23.943 1.00 93.69 86 LYS A C 1
ATOM 631 O O . LYS A 1 86 ? 20.149 6.912 -25.098 1.00 93.69 86 LYS A O 1
ATOM 636 N N . ASN A 1 87 ? 18.960 7.742 -23.370 1.00 89.94 87 ASN A N 1
ATOM 637 C CA . ASN A 1 87 ? 18.481 8.940 -24.040 1.00 89.94 87 ASN A CA 1
ATOM 638 C C . ASN A 1 87 ? 19.600 9.995 -24.173 1.00 89.94 87 ASN A C 1
ATOM 640 O O . ASN A 1 87 ? 20.528 10.027 -23.354 1.00 89.94 87 ASN A O 1
ATOM 644 N N . PRO A 1 88 ? 19.501 10.908 -25.158 1.00 88.06 88 PRO A N 1
ATOM 645 C CA . PRO A 1 88 ? 20.466 11.997 -25.341 1.00 88.06 88 PRO A CA 1
ATOM 646 C C . PRO A 1 88 ? 20.583 12.946 -24.141 1.00 88.06 88 PRO A C 1
ATOM 648 O O . PRO A 1 88 ? 21.651 13.502 -23.900 1.00 88.06 88 PRO A O 1
ATOM 651 N N . ASP A 1 89 ? 19.506 13.108 -23.368 1.00 86.62 89 ASP A N 1
ATOM 652 C CA . ASP A 1 89 ? 19.472 13.921 -22.143 1.00 86.62 89 ASP A CA 1
ATOM 653 C C . ASP A 1 89 ? 20.186 13.260 -20.945 1.00 86.62 89 ASP A C 1
ATOM 655 O O . ASP A 1 89 ? 20.242 13.831 -19.856 1.00 86.62 89 ASP A O 1
ATOM 659 N N . GLY A 1 90 ? 20.741 12.058 -21.137 1.00 86.50 90 GLY A N 1
ATOM 660 C CA . GLY A 1 90 ? 21.432 11.279 -20.114 1.00 86.50 90 GLY A CA 1
ATOM 661 C C . GLY A 1 90 ? 20.524 10.365 -19.290 1.00 86.50 90 GLY A C 1
ATOM 662 O O . GLY A 1 90 ? 21.046 9.548 -18.531 1.00 86.50 90 GLY A O 1
ATOM 663 N N . SER A 1 91 ? 19.201 10.447 -19.452 1.00 90.69 91 SER A N 1
ATOM 664 C CA . SER A 1 91 ? 18.265 9.517 -18.816 1.00 90.69 91 SER A CA 1
ATOM 665 C C . SER A 1 91 ? 18.328 8.122 -19.452 1.00 90.69 91 SER A C 1
ATOM 667 O O . SER A 1 91 ? 18.809 7.932 -20.571 1.00 90.69 91 SER A O 1
ATOM 669 N N . GLN A 1 92 ? 17.861 7.113 -18.725 1.00 92.38 92 GLN A N 1
ATOM 670 C CA . GLN A 1 92 ? 17.823 5.724 -19.158 1.00 92.38 92 GLN A CA 1
ATOM 671 C C . GLN A 1 92 ? 16.386 5.216 -19.171 1.00 92.38 92 GLN A C 1
ATOM 673 O O . GLN A 1 92 ? 15.720 5.189 -18.143 1.00 92.38 92 GLN A O 1
ATOM 678 N N . MET A 1 93 ? 15.920 4.746 -20.318 1.00 89.75 93 MET A N 1
ATOM 679 C CA . MET A 1 93 ?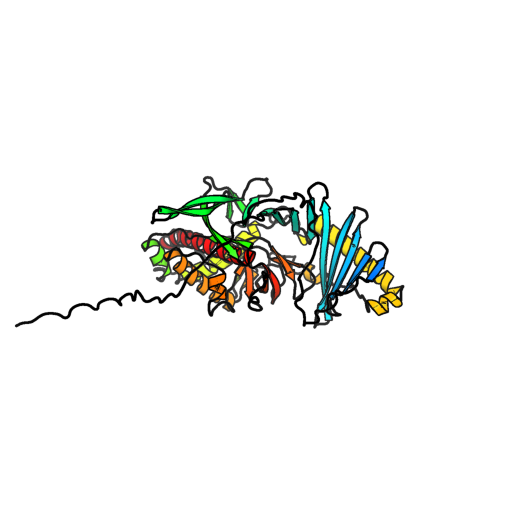 14.672 4.010 -20.431 1.00 89.75 93 MET A CA 1
ATOM 680 C C . MET A 1 93 ? 14.913 2.516 -20.233 1.00 89.75 93 MET A C 1
ATOM 682 O O . MET A 1 93 ? 15.864 1.948 -20.777 1.00 89.75 93 MET A O 1
ATOM 686 N N . VAL A 1 94 ? 14.027 1.871 -19.480 1.00 89.31 94 VAL A N 1
ATOM 687 C CA . VAL A 1 94 ? 13.995 0.418 -19.316 1.00 89.31 94 VAL A CA 1
ATOM 688 C C . VAL A 1 94 ? 12.616 -0.083 -19.717 1.00 89.31 94 VAL A C 1
ATOM 690 O O . VAL A 1 94 ? 11.614 0.348 -19.153 1.00 89.31 94 VAL A O 1
ATOM 693 N N . ILE A 1 95 ? 12.573 -0.998 -20.682 1.00 86.56 95 ILE A N 1
ATOM 694 C CA . ILE A 1 95 ? 11.353 -1.646 -21.167 1.00 86.56 95 ILE A CA 1
ATOM 695 C C . ILE A 1 95 ? 11.454 -3.121 -20.832 1.00 86.56 95 ILE A C 1
ATOM 697 O O . ILE A 1 95 ? 12.351 -3.812 -21.298 1.00 86.56 95 ILE A O 1
ATOM 701 N N . SER A 1 96 ? 10.525 -3.593 -20.025 1.00 84.62 96 SER A N 1
ATOM 702 C CA . SER A 1 96 ? 10.408 -4.983 -19.623 1.00 84.62 96 SER A CA 1
ATOM 703 C C . SER A 1 96 ? 9.384 -5.671 -20.508 1.00 84.62 96 SER A C 1
ATOM 705 O O . SER A 1 96 ? 8.274 -5.160 -20.644 1.00 84.62 96 SER A O 1
ATOM 707 N N . GLN A 1 97 ? 9.703 -6.840 -21.056 1.00 81.56 97 GLN A N 1
ATOM 708 C CA . GLN A 1 97 ? 8.742 -7.668 -21.783 1.00 81.56 97 GLN A CA 1
ATOM 709 C C . GLN A 1 97 ? 8.731 -9.095 -21.240 1.00 81.56 97 GLN A C 1
ATOM 711 O O . GLN A 1 97 ? 9.786 -9.633 -20.913 1.00 81.56 97 GLN A O 1
ATOM 716 N N . LYS A 1 98 ? 7.542 -9.707 -21.192 1.00 81.94 98 LYS A N 1
ATOM 717 C CA . LYS A 1 98 ? 7.331 -11.125 -20.876 1.00 81.94 98 LYS A CA 1
ATOM 718 C C . LYS A 1 98 ? 6.303 -11.750 -21.819 1.00 81.94 98 LYS A C 1
ATOM 720 O O . LYS A 1 98 ? 5.223 -11.191 -22.015 1.00 81.94 98 LYS A O 1
ATOM 725 N N . LEU A 1 99 ? 6.634 -12.907 -22.388 1.00 78.81 99 LEU A N 1
ATOM 726 C CA . LEU A 1 99 ? 5.709 -13.757 -23.138 1.00 78.81 99 LEU A CA 1
ATOM 727 C C . LEU A 1 99 ? 4.930 -14.649 -22.162 1.00 78.81 99 LEU A C 1
ATOM 729 O O . LEU A 1 99 ? 5.514 -15.423 -21.400 1.00 78.81 99 LEU A O 1
ATOM 733 N N . MET A 1 100 ? 3.610 -14.523 -22.187 1.00 77.44 100 MET A N 1
ATOM 734 C CA . MET A 1 100 ? 2.681 -15.260 -21.338 1.00 77.44 100 MET A CA 1
ATOM 735 C C . MET A 1 100 ? 2.394 -16.662 -21.908 1.00 77.44 100 MET A C 1
ATOM 737 O O . MET A 1 100 ? 2.558 -16.883 -23.111 1.00 77.44 100 MET A O 1
ATOM 741 N N . PRO A 1 101 ? 1.929 -17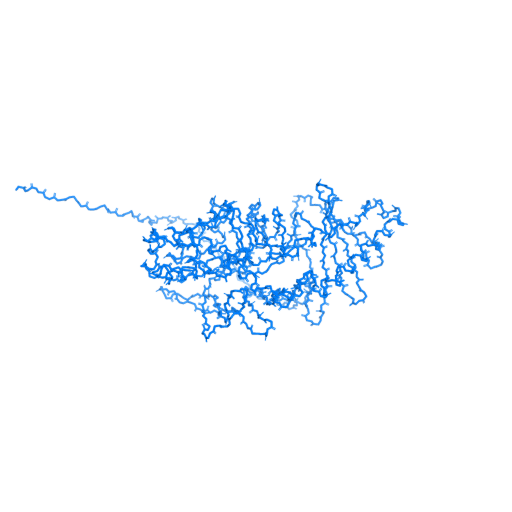.621 -21.079 1.00 75.31 101 PRO A N 1
ATOM 742 C CA . PRO A 1 101 ? 1.602 -18.977 -21.537 1.00 75.31 101 PRO A CA 1
ATOM 743 C C . PRO A 1 101 ? 0.518 -19.051 -22.623 1.00 75.31 101 PRO A C 1
ATOM 745 O O . PRO A 1 101 ? 0.507 -19.994 -23.406 1.00 75.31 101 PRO A O 1
ATOM 748 N N . ASP A 1 102 ? -0.379 -18.066 -22.683 1.00 75.31 102 ASP A N 1
ATOM 749 C CA . ASP A 1 102 ? -1.428 -17.938 -23.705 1.00 75.31 102 ASP A CA 1
ATOM 750 C C . ASP A 1 102 ? -0.919 -17.335 -25.032 1.00 75.31 102 ASP A C 1
ATOM 752 O O . ASP A 1 102 ? -1.700 -17.087 -25.949 1.00 75.31 102 ASP A O 1
ATOM 756 N N . GLY A 1 103 ? 0.391 -17.085 -25.140 1.00 72.50 103 GLY A N 1
ATOM 757 C CA . GLY A 1 103 ? 1.032 -16.465 -26.297 1.00 72.50 103 GLY A CA 1
ATOM 758 C C . GLY A 1 103 ? 0.941 -14.937 -26.326 1.00 72.50 103 GLY A C 1
ATOM 759 O O . GLY A 1 103 ? 1.545 -14.315 -27.202 1.00 72.50 103 GLY A O 1
ATOM 760 N N . THR A 1 104 ? 0.238 -14.306 -25.379 1.00 74.19 104 THR A N 1
ATOM 761 C CA . THR A 1 104 ? 0.180 -12.841 -25.279 1.00 74.19 104 THR A CA 1
ATOM 762 C C . THR A 1 104 ? 1.486 -12.269 -24.728 1.00 74.19 104 THR A C 1
ATOM 764 O O . THR A 1 104 ? 2.252 -12.940 -24.039 1.00 74.19 104 THR A O 1
ATOM 767 N N . LYS A 1 105 ? 1.778 -11.003 -25.037 1.00 74.06 105 LYS A N 1
ATOM 768 C CA . LYS A 1 105 ? 2.985 -10.309 -24.565 1.00 74.06 105 LYS A CA 1
ATOM 769 C C . LYS A 1 105 ? 2.593 -9.200 -23.609 1.00 74.06 105 LYS A C 1
ATOM 771 O O . LYS A 1 105 ? 1.813 -8.321 -23.971 1.00 74.06 105 LYS A O 1
ATOM 776 N N . LYS A 1 106 ? 3.178 -9.212 -22.416 1.00 75.44 106 LYS A N 1
ATOM 777 C CA . LYS A 1 106 ? 3.070 -8.117 -21.453 1.00 75.44 106 LYS A CA 1
ATOM 778 C C . LYS A 1 106 ? 4.306 -7.246 -21.523 1.00 75.44 106 LYS A C 1
ATOM 780 O O . LYS A 1 106 ? 5.422 -7.759 -21.576 1.00 75.44 106 LYS A O 1
ATOM 785 N N . VAL A 1 107 ? 4.091 -5.935 -21.508 1.00 76.12 107 VAL A N 1
ATOM 786 C CA . VAL A 1 107 ? 5.153 -4.933 -21.551 1.00 76.12 107 VAL A CA 1
ATOM 787 C C . VAL A 1 107 ? 4.917 -3.905 -20.457 1.00 76.12 107 VAL A C 1
ATOM 789 O O . VAL A 1 107 ? 3.799 -3.422 -20.287 1.00 76.12 107 VAL A O 1
ATOM 792 N N . SER A 1 108 ? 5.982 -3.544 -19.754 1.00 78.94 108 SER A N 1
ATOM 793 C CA . SER A 1 108 ? 6.028 -2.380 -18.871 1.00 78.94 108 SER A CA 1
ATOM 794 C C . SER A 1 108 ? 7.304 -1.592 -19.131 1.00 78.94 108 SER A C 1
ATOM 796 O O . SER A 1 108 ? 8.214 -2.057 -19.821 1.00 78.94 108 SER A O 1
ATOM 798 N N . GLY A 1 109 ? 7.390 -0.379 -18.604 1.00 81.75 109 GLY A N 1
ATOM 799 C CA . GLY A 1 109 ? 8.618 0.384 -18.704 1.00 81.75 109 GLY A CA 1
ATOM 800 C C . GLY A 1 109 ? 8.616 1.630 -17.848 1.00 81.75 109 GLY A C 1
ATOM 801 O O . GLY A 1 109 ? 7.574 2.099 -17.390 1.00 81.75 109 GLY A O 1
ATOM 802 N N . PHE A 1 110 ? 9.818 2.142 -17.630 1.00 86.94 110 PHE A N 1
ATOM 803 C CA . PHE A 1 110 ? 10.056 3.358 -16.877 1.00 86.94 110 PHE A CA 1
ATOM 804 C C . PHE A 1 110 ? 11.231 4.127 -17.473 1.00 86.94 110 PHE A C 1
ATOM 806 O O . PHE A 1 110 ? 12.151 3.548 -18.055 1.00 86.94 110 PHE A O 1
ATOM 813 N N . GLN A 1 111 ? 11.211 5.439 -17.284 1.00 89.00 111 GLN A N 1
ATOM 814 C CA . GLN A 1 111 ? 12.370 6.295 -17.493 1.00 89.00 111 GLN A CA 1
ATOM 815 C C . GLN A 1 111 ? 13.051 6.533 -16.150 1.00 89.00 111 GLN A C 1
ATOM 817 O O . GLN A 1 111 ? 12.390 6.814 -15.153 1.00 89.00 111 GLN A O 1
ATOM 822 N N . GLN A 1 112 ? 14.370 6.414 -16.122 1.00 91.69 112 GLN A N 1
ATOM 823 C CA . GLN A 1 112 ? 15.214 6.635 -14.964 1.00 91.69 112 GLN A CA 1
ATOM 824 C C . GLN A 1 112 ? 16.175 7.792 -15.224 1.00 91.69 112 GLN A C 1
ATOM 826 O O . GLN A 1 112 ? 16.869 7.816 -16.236 1.00 91.69 112 GLN A O 1
ATOM 831 N N . THR A 1 113 ? 16.275 8.708 -14.271 1.00 92.75 113 THR A N 1
ATOM 832 C CA . THR A 1 113 ? 17.223 9.820 -14.306 1.00 92.75 113 THR A CA 1
ATOM 833 C C . THR A 1 113 ? 18.001 9.849 -13.002 1.00 92.75 113 THR A C 1
ATOM 835 O O . THR A 1 113 ? 17.412 9.841 -11.920 1.00 92.75 113 THR A O 1
ATOM 838 N N . GLU A 1 114 ? 19.324 9.898 -13.098 1.00 91.69 114 GLU A N 1
ATOM 839 C CA . GLU A 1 114 ? 20.210 10.080 -11.950 1.00 91.69 114 GLU A CA 1
ATOM 840 C C . GLU A 1 114 ? 20.558 11.568 -11.823 1.00 91.69 114 GLU A C 1
ATOM 842 O O . GLU A 1 114 ? 21.153 12.157 -12.724 1.00 91.69 114 GLU A O 1
ATOM 847 N N . ASP A 1 115 ? 20.179 12.191 -10.708 1.00 88.38 115 ASP A N 1
ATOM 848 C CA . ASP A 1 115 ? 20.616 13.542 -10.368 1.00 88.38 115 ASP A CA 1
ATOM 849 C C . ASP A 1 115 ? 21.849 13.457 -9.468 1.00 88.38 115 ASP A C 1
ATOM 851 O O . ASP A 1 115 ? 21.767 13.242 -8.255 1.00 88.38 115 ASP A O 1
ATOM 855 N N . LEU A 1 116 ? 23.013 13.659 -10.085 1.00 86.12 116 LEU A N 1
ATOM 856 C CA . LEU A 1 116 ? 24.308 13.617 -9.412 1.00 86.12 116 LEU A CA 1
ATOM 857 C C . LEU A 1 116 ? 24.476 14.718 -8.354 1.00 86.12 116 LEU A C 1
ATOM 859 O O . LEU A 1 116 ? 25.264 14.537 -7.429 1.00 86.12 116 LEU A O 1
ATOM 863 N N . ARG A 1 117 ? 23.758 15.849 -8.458 1.00 86.56 117 ARG A N 1
ATOM 864 C CA . ARG A 1 117 ? 23.872 16.952 -7.485 1.00 86.56 117 ARG A CA 1
ATOM 865 C C . ARG A 1 117 ? 23.183 16.606 -6.175 1.00 86.56 117 ARG A C 1
ATOM 867 O O . ARG A 1 117 ? 23.729 16.874 -5.109 1.00 86.56 117 ARG A O 1
ATOM 874 N N . SER A 1 118 ? 21.987 16.028 -6.257 1.00 86.00 118 SER A N 1
ATOM 875 C CA . SER A 1 118 ? 21.220 15.608 -5.080 1.00 86.00 118 SER A CA 1
ATOM 876 C C . SER A 1 118 ? 21.531 14.173 -4.638 1.00 86.00 118 SER A C 1
ATOM 878 O O . SER A 1 118 ? 21.134 13.775 -3.543 1.00 86.00 118 SER A O 1
ATOM 880 N N . GLY A 1 119 ? 22.245 13.396 -5.461 1.00 90.12 119 GLY A N 1
ATOM 881 C CA . GLY A 1 119 ? 22.487 11.974 -5.225 1.00 90.12 119 GLY A CA 1
ATOM 882 C C . GLY A 1 119 ? 21.192 11.161 -5.256 1.00 90.12 119 GLY A C 1
ATOM 883 O O . GLY A 1 119 ? 21.057 10.204 -4.493 1.00 90.12 119 GLY A O 1
ATOM 884 N N . THR A 1 120 ? 20.220 11.580 -6.073 1.00 93.50 120 THR A N 1
ATOM 885 C CA . THR A 1 120 ? 18.911 10.926 -6.171 1.00 93.50 120 THR A CA 1
ATOM 886 C C . THR A 1 120 ? 18.743 10.196 -7.494 1.00 93.50 120 THR A C 1
ATOM 888 O O . THR A 1 120 ? 19.249 10.611 -8.535 1.00 93.50 120 THR A O 1
ATOM 891 N N . THR A 1 121 ? 18.008 9.090 -7.455 1.00 93.75 121 THR A N 1
ATOM 892 C CA . THR A 1 121 ? 17.531 8.383 -8.644 1.00 93.75 121 THR A CA 1
ATOM 893 C C . THR A 1 121 ? 16.033 8.596 -8.760 1.00 93.75 121 THR A C 1
ATOM 895 O O . THR A 1 121 ? 15.289 8.264 -7.841 1.00 93.75 121 THR A O 1
ATOM 898 N N . ASN A 1 122 ? 15.587 9.137 -9.886 1.00 92.00 122 ASN A N 1
ATOM 899 C CA . ASN A 1 122 ? 14.181 9.348 -10.199 1.00 92.00 122 ASN A CA 1
ATOM 900 C C . ASN A 1 122 ? 13.741 8.316 -11.227 1.00 92.00 122 ASN A C 1
ATOM 902 O O . ASN A 1 122 ? 14.392 8.175 -12.255 1.00 92.00 122 ASN A O 1
ATOM 906 N N . ARG A 1 123 ? 12.640 7.616 -10.972 1.00 89.50 123 ARG A N 1
ATOM 907 C CA . ARG A 1 123 ? 12.014 6.672 -11.897 1.00 89.50 123 ARG A CA 1
ATOM 908 C C . ARG A 1 123 ? 10.587 7.120 -12.157 1.00 89.50 123 ARG A C 1
ATOM 910 O O . ARG A 1 123 ? 9.859 7.387 -11.205 1.00 89.50 123 ARG A O 1
ATOM 917 N N . VAL A 1 124 ? 10.201 7.219 -13.422 1.00 83.62 124 VAL A N 1
ATOM 918 C CA . VAL A 1 124 ? 8.857 7.618 -13.850 1.00 83.62 124 VAL A CA 1
ATOM 919 C C . VAL A 1 124 ? 8.258 6.513 -14.706 1.00 83.62 124 VAL A C 1
ATOM 921 O O . VAL A 1 124 ? 8.868 6.093 -15.687 1.00 83.62 124 VAL A O 1
ATOM 924 N N . ALA A 1 125 ? 7.068 6.052 -14.335 1.00 78.69 125 ALA A N 1
ATOM 925 C CA . ALA A 1 125 ? 6.316 5.019 -15.038 1.00 78.69 125 ALA A CA 1
ATOM 926 C C . ALA A 1 125 ? 4.825 5.346 -14.957 1.00 78.69 125 ALA A C 1
ATOM 928 O O . ALA A 1 125 ? 4.323 5.587 -13.868 1.00 78.69 125 ALA A O 1
ATOM 929 N N . ASN A 1 126 ? 4.109 5.370 -16.085 1.00 69.00 126 ASN A N 1
ATOM 930 C CA . ASN A 1 126 ? 2.642 5.515 -16.117 1.00 69.00 126 ASN A CA 1
ATOM 931 C C . ASN A 1 126 ? 2.066 6.666 -15.252 1.00 69.00 126 ASN A C 1
ATOM 933 O O . ASN A 1 126 ? 1.004 6.527 -14.651 1.00 69.00 126 ASN A O 1
ATOM 937 N N . GLY A 1 127 ? 2.765 7.806 -15.175 1.00 67.12 127 GLY A N 1
ATOM 938 C CA . GLY A 1 127 ? 2.357 8.961 -14.360 1.00 67.12 127 GLY A CA 1
ATOM 939 C C . GLY A 1 127 ? 2.684 8.849 -12.863 1.00 67.12 127 GLY A C 1
ATOM 940 O O . GLY A 1 127 ? 2.366 9.757 -12.100 1.00 67.12 127 GLY A O 1
ATOM 941 N N . GLN A 1 128 ? 3.332 7.771 -12.427 1.00 77.94 128 GLN A N 1
ATOM 942 C CA . GLN A 1 128 ? 3.892 7.598 -11.087 1.00 77.94 128 GLN A CA 1
ATOM 943 C C . GLN A 1 128 ? 5.388 7.901 -11.082 1.00 77.94 128 GLN A C 1
ATOM 945 O O . GLN A 1 128 ? 6.095 7.649 -12.060 1.00 77.94 128 GLN A O 1
ATOM 950 N N . ARG A 1 129 ? 5.877 8.436 -9.961 1.00 85.75 129 ARG A N 1
ATOM 951 C CA . ARG A 1 129 ? 7.276 8.815 -9.764 1.00 85.75 129 ARG A CA 1
ATOM 952 C C . ARG A 1 129 ? 7.813 8.244 -8.461 1.00 85.75 129 ARG A C 1
ATOM 954 O O . ARG A 1 129 ? 7.259 8.506 -7.398 1.00 85.75 129 ARG A O 1
ATOM 961 N N . VAL A 1 130 ? 8.929 7.533 -8.547 1.00 91.12 130 VAL A N 1
ATOM 962 C CA . VAL A 1 130 ? 9.714 7.057 -7.406 1.00 91.12 130 VAL A CA 1
ATOM 963 C C . VAL A 1 130 ? 11.038 7.811 -7.390 1.00 91.12 130 VAL A C 1
ATOM 965 O O . VAL A 1 130 ? 11.801 7.744 -8.347 1.00 91.12 130 VAL A O 1
ATOM 968 N N . THR A 1 131 ? 11.329 8.512 -6.304 1.00 93.12 131 THR A N 1
ATOM 969 C CA . THR A 1 131 ? 12.609 9.174 -6.058 1.00 93.12 131 THR A CA 1
ATOM 970 C C . THR A 1 131 ? 13.307 8.479 -4.900 1.00 93.12 131 THR A C 1
ATOM 972 O O . THR A 1 131 ? 12.836 8.529 -3.766 1.00 93.12 131 THR A O 1
ATOM 975 N N . VAL A 1 132 ? 14.449 7.859 -5.166 1.00 94.69 132 VAL A N 1
ATOM 976 C CA . VAL A 1 132 ? 15.304 7.253 -4.142 1.00 94.69 132 VAL A CA 1
ATOM 977 C C . VAL A 1 132 ? 16.475 8.186 -3.877 1.00 94.69 132 VAL A C 1
ATOM 979 O O . VAL A 1 132 ? 17.251 8.486 -4.782 1.00 94.69 132 VAL A O 1
ATOM 982 N N . GLY A 1 133 ? 16.588 8.662 -2.643 1.00 94.44 133 GLY A N 1
ATOM 983 C CA . GLY A 1 133 ? 17.745 9.398 -2.149 1.00 94.44 133 GLY A CA 1
ATOM 984 C C . GLY A 1 133 ? 18.575 8.560 -1.181 1.00 94.44 133 GLY A C 1
ATOM 985 O O . GLY A 1 133 ? 18.257 7.411 -0.884 1.00 94.44 133 GLY A O 1
ATOM 986 N N . LYS A 1 134 ? 19.631 9.168 -0.634 1.00 92.00 134 LYS A N 1
ATOM 987 C CA . LYS A 1 134 ? 20.550 8.512 0.312 1.00 92.00 134 LYS A CA 1
ATOM 988 C C . LYS A 1 134 ? 19.843 7.880 1.520 1.00 92.00 134 LYS A C 1
ATOM 990 O O . LYS A 1 134 ? 20.190 6.778 1.936 1.00 92.00 134 LYS A O 1
ATOM 995 N N . ASP A 1 135 ? 18.869 8.596 2.082 1.00 92.56 135 ASP A N 1
ATOM 996 C CA . ASP A 1 135 ? 18.219 8.236 3.346 1.00 92.56 135 ASP A CA 1
ATOM 997 C C . ASP A 1 135 ? 16.684 8.232 3.251 1.00 92.56 135 ASP A C 1
ATOM 999 O O . ASP A 1 135 ? 16.005 8.241 4.280 1.00 92.56 135 ASP A O 1
ATOM 1003 N N . PHE A 1 136 ? 16.117 8.234 2.039 1.00 93.94 136 PHE A N 1
ATOM 1004 C CA . PHE A 1 136 ? 14.668 8.197 1.841 1.00 93.94 136 PHE A CA 1
ATOM 1005 C C . PHE A 1 136 ? 14.258 7.590 0.494 1.00 93.94 136 PHE A C 1
ATOM 1007 O O . PHE A 1 136 ? 14.977 7.691 -0.497 1.00 93.94 136 PHE A O 1
ATOM 1014 N N . GLU A 1 137 ? 13.051 7.039 0.460 1.00 94.06 137 GLU A N 1
ATOM 1015 C CA . GLU A 1 137 ? 12.284 6.740 -0.748 1.00 94.06 137 GLU A CA 1
ATOM 1016 C C . GLU A 1 137 ? 11.064 7.665 -0.755 1.00 94.06 137 GLU A C 1
ATOM 1018 O O . GLU A 1 137 ? 10.358 7.774 0.249 1.00 94.06 137 GLU A O 1
ATOM 1023 N N . ARG A 1 138 ? 10.833 8.374 -1.859 1.00 93.25 138 ARG A N 1
ATOM 1024 C CA . ARG A 1 138 ? 9.658 9.215 -2.078 1.00 93.25 138 ARG A CA 1
ATOM 1025 C C . ARG A 1 138 ? 8.865 8.665 -3.249 1.00 93.25 138 ARG A C 1
ATOM 1027 O O . ARG A 1 138 ? 9.400 8.537 -4.342 1.00 93.25 138 ARG A O 1
ATOM 1034 N N . LEU A 1 139 ? 7.587 8.413 -3.037 1.00 89.81 139 LEU A N 1
ATOM 1035 C CA . LEU A 1 139 ? 6.658 7.970 -4.058 1.00 89.81 139 LEU A CA 1
ATOM 1036 C C . LEU A 1 139 ? 5.581 9.031 -4.260 1.00 89.81 139 LEU A C 1
ATOM 1038 O O . LEU A 1 139 ? 4.914 9.427 -3.309 1.00 89.81 139 LEU A O 1
ATOM 1042 N N . SER A 1 140 ? 5.394 9.463 -5.498 1.00 83.75 140 SER A N 1
ATOM 1043 C CA . SER A 1 140 ? 4.340 10.392 -5.896 1.00 83.75 140 SER A CA 1
ATOM 1044 C C . SER A 1 140 ? 3.506 9.763 -7.004 1.00 83.75 140 SER A C 1
ATOM 1046 O O . SER A 1 140 ? 4.042 9.111 -7.901 1.00 83.75 140 SER A O 1
ATOM 1048 N N . VAL A 1 141 ? 2.197 9.989 -6.973 1.00 73.75 141 VAL A N 1
ATOM 1049 C CA . VAL A 1 141 ? 1.273 9.474 -7.989 1.00 73.75 141 VAL A CA 1
ATOM 1050 C C . VAL A 1 141 ? 0.640 10.671 -8.690 1.00 73.75 141 VAL A C 1
ATOM 1052 O O . VAL A 1 141 ? -0.199 11.359 -8.113 1.00 73.75 141 VAL A O 1
ATOM 1055 N N . GLY A 1 142 ? 1.071 10.965 -9.920 1.00 71.06 142 GLY A N 1
ATOM 1056 C CA . GLY A 1 142 ? 0.642 12.134 -10.692 1.00 71.06 142 GLY A CA 1
ATOM 1057 C C . GLY A 1 142 ? 0.739 13.445 -9.904 1.00 71.06 142 GLY A C 1
ATOM 1058 O O . GLY A 1 142 ? 1.737 13.714 -9.239 1.00 71.06 142 GLY A O 1
ATOM 1059 N N . GLY A 1 143 ? -0.326 14.248 -9.962 1.00 69.00 143 GLY A N 1
ATOM 1060 C CA . GLY A 1 143 ? -0.499 15.450 -9.137 1.00 69.00 143 GLY A CA 1
ATOM 1061 C C . GLY A 1 143 ? -1.100 15.190 -7.750 1.00 69.00 143 GLY A C 1
ATOM 1062 O O . GLY A 1 143 ? -1.624 16.123 -7.154 1.00 69.00 143 GLY A O 1
ATOM 1063 N N . GLY A 1 144 ? -1.112 13.939 -7.277 1.00 75.56 144 GLY A N 1
ATOM 1064 C CA . GLY A 1 144 ? -1.566 13.543 -5.943 1.00 75.56 144 GLY A CA 1
ATOM 1065 C C . GLY A 1 144 ? -0.486 13.731 -4.867 1.00 75.56 144 GLY A C 1
ATOM 1066 O O . GLY A 1 144 ? 0.550 14.354 -5.118 1.00 75.56 144 GLY A O 1
ATOM 1067 N N . PRO A 1 145 ? -0.706 13.223 -3.643 1.00 80.81 145 PRO A N 1
ATOM 1068 C CA . PRO A 1 145 ? 0.279 13.356 -2.582 1.00 80.81 145 PRO A CA 1
ATOM 1069 C C . PRO A 1 145 ? 1.560 12.578 -2.852 1.00 80.81 145 PRO A C 1
ATOM 1071 O O . PRO A 1 145 ? 1.593 11.578 -3.573 1.00 80.81 145 PRO A O 1
ATOM 1074 N N . ALA A 1 146 ? 2.610 13.040 -2.185 1.00 88.94 146 ALA A N 1
ATOM 1075 C CA . ALA A 1 146 ? 3.885 12.364 -2.098 1.00 88.94 146 ALA A CA 1
ATOM 1076 C C . ALA A 1 146 ? 4.033 11.678 -0.740 1.00 88.94 146 ALA A C 1
ATOM 1078 O O . ALA A 1 146 ? 3.898 12.320 0.298 1.00 88.94 146 ALA A O 1
ATOM 1079 N N . PHE A 1 147 ? 4.384 10.401 -0.757 1.00 91.88 147 PHE A N 1
ATOM 1080 C CA . PHE A 1 147 ? 4.701 9.602 0.418 1.00 91.88 147 PHE A CA 1
ATOM 1081 C C . PHE A 1 147 ? 6.209 9.475 0.535 1.00 91.88 147 PHE A C 1
ATOM 1083 O O . PHE A 1 147 ? 6.878 9.152 -0.441 1.00 91.88 147 PHE A O 1
ATOM 1090 N N . VAL A 1 148 ? 6.753 9.728 1.716 1.00 94.06 148 VAL A N 1
ATOM 1091 C CA . VAL A 1 148 ? 8.182 9.642 2.001 1.00 94.06 148 VAL A CA 1
ATOM 1092 C C . VAL A 1 148 ? 8.390 8.614 3.097 1.00 94.06 148 VAL A C 1
ATOM 1094 O O . VAL A 1 148 ? 7.841 8.750 4.186 1.00 94.06 148 VAL A O 1
ATOM 1097 N N . THR A 1 149 ? 9.231 7.621 2.829 1.00 94.00 149 THR A N 1
ATOM 1098 C CA . THR A 1 149 ? 9.732 6.676 3.828 1.00 94.00 149 THR A CA 1
ATOM 1099 C C . THR A 1 149 ? 11.213 6.941 4.038 1.00 94.00 149 THR A C 1
ATOM 1101 O O . THR A 1 149 ? 12.015 6.809 3.116 1.00 94.00 149 THR A O 1
ATOM 1104 N N . LYS A 1 150 ? 11.595 7.337 5.251 1.00 95.19 150 LYS A N 1
ATOM 1105 C CA . LYS A 1 150 ? 12.993 7.576 5.622 1.00 95.19 150 LYS A CA 1
ATOM 1106 C C . LYS A 1 150 ? 13.654 6.259 6.022 1.00 95.19 150 LYS A C 1
ATOM 1108 O O . LYS A 1 150 ? 13.012 5.369 6.573 1.00 95.19 150 LYS A O 1
ATOM 1113 N N . ARG A 1 151 ? 14.970 6.157 5.835 1.00 91.62 151 ARG A N 1
ATOM 1114 C CA . ARG A 1 151 ? 15.775 4.968 6.169 1.00 91.62 151 ARG A CA 1
ATOM 1115 C C . ARG A 1 151 ? 15.691 4.567 7.644 1.00 91.62 151 ARG A C 1
ATOM 1117 O O . ARG A 1 151 ? 15.897 3.407 7.974 1.00 91.62 151 ARG A O 1
ATOM 1124 N N . ASN A 1 152 ? 15.400 5.515 8.533 1.00 91.81 152 ASN A N 1
ATOM 1125 C CA . ASN A 1 152 ? 15.193 5.245 9.956 1.00 91.81 152 ASN A CA 1
ATOM 1126 C C . ASN A 1 152 ? 13.780 4.711 10.282 1.00 91.81 152 ASN A C 1
ATOM 1128 O O . ASN A 1 152 ? 13.521 4.363 11.426 1.00 91.81 152 ASN A O 1
ATOM 1132 N N . GLY A 1 153 ? 12.879 4.609 9.304 1.00 91.62 153 GLY A N 1
ATOM 1133 C CA . GLY A 1 153 ? 11.511 4.115 9.477 1.00 91.62 153 GLY A CA 1
ATOM 1134 C C . GLY A 1 153 ? 10.467 5.207 9.720 1.00 91.62 153 GLY A C 1
ATOM 1135 O O . GLY A 1 153 ? 9.285 4.889 9.776 1.00 91.62 153 GLY A O 1
ATOM 1136 N N . LEU A 1 154 ? 10.865 6.483 9.835 1.00 96.56 154 LEU A N 1
ATOM 1137 C CA . LEU A 1 154 ? 9.909 7.594 9.899 1.00 96.56 154 LEU A CA 1
ATOM 1138 C C . LEU A 1 154 ? 9.264 7.828 8.533 1.00 96.56 154 LEU A C 1
ATOM 1140 O O . LEU A 1 154 ? 9.954 7.842 7.510 1.00 96.56 154 LEU A O 1
ATOM 1144 N N . ARG A 1 155 ? 7.958 8.078 8.527 1.00 95.56 155 ARG A N 1
ATOM 1145 C CA . ARG A 1 155 ? 7.173 8.313 7.318 1.00 95.56 155 ARG A CA 1
ATOM 1146 C C . ARG A 1 155 ? 6.495 9.678 7.331 1.00 95.56 155 ARG A C 1
ATOM 1148 O O . ARG A 1 155 ? 6.290 10.299 8.372 1.00 95.56 155 ARG A O 1
ATOM 1155 N N . GLU A 1 156 ? 6.166 10.162 6.147 1.00 95.12 156 GLU A N 1
ATOM 1156 C CA . GLU A 1 156 ? 5.449 11.416 5.941 1.00 95.12 156 GLU A CA 1
ATOM 1157 C C . GLU A 1 156 ? 4.630 11.318 4.656 1.00 95.12 156 GLU A C 1
ATOM 1159 O O . GLU A 1 156 ? 5.069 10.699 3.688 1.00 95.12 156 GLU A O 1
ATOM 1164 N N . ALA A 1 157 ? 3.461 11.948 4.630 1.00 92.00 157 ALA A N 1
ATOM 1165 C CA . ALA A 1 157 ? 2.737 12.201 3.393 1.00 92.00 157 ALA A CA 1
ATOM 1166 C C . ALA A 1 157 ? 2.516 13.701 3.242 1.00 92.00 157 ALA A C 1
ATOM 1168 O O . ALA A 1 157 ? 2.087 14.359 4.187 1.00 92.00 157 ALA A O 1
ATOM 1169 N N . VAL A 1 158 ? 2.778 14.231 2.051 1.00 90.81 158 VAL A N 1
ATOM 1170 C CA . VAL A 1 158 ? 2.649 15.653 1.715 1.00 90.81 158 VAL A CA 1
ATOM 1171 C C . VAL A 1 158 ? 1.648 15.799 0.581 1.00 90.81 158 VAL A C 1
ATOM 1173 O O . VAL A 1 158 ? 1.762 15.120 -0.439 1.00 90.81 158 VAL A O 1
ATOM 1176 N N . LEU A 1 159 ? 0.659 16.669 0.763 1.00 87.19 159 LEU A N 1
ATOM 1177 C CA . LEU A 1 159 ? -0.374 16.952 -0.229 1.00 87.19 159 LEU A CA 1
ATOM 1178 C C . LEU A 1 159 ? 0.174 17.838 -1.367 1.00 87.19 159 LEU A C 1
ATOM 1180 O O . LEU A 1 159 ? 1.239 18.441 -1.220 1.00 87.19 159 LEU A O 1
ATOM 1184 N N . PRO A 1 160 ? -0.529 17.938 -2.512 1.00 83.06 160 PRO A N 1
ATOM 1185 C CA . PRO A 1 160 ? -0.054 18.707 -3.670 1.00 83.06 160 PRO A CA 1
ATOM 1186 C C . PRO A 1 160 ? 0.191 20.197 -3.392 1.00 83.06 160 PRO A C 1
ATOM 1188 O O . PRO A 1 160 ? 0.987 20.828 -4.080 1.00 83.06 160 PRO A O 1
ATOM 1191 N N . ASP A 1 161 ? -0.465 20.756 -2.373 1.00 85.62 161 ASP A N 1
ATOM 1192 C CA . ASP A 1 161 ? -0.275 22.137 -1.918 1.00 85.62 161 ASP A CA 1
ATOM 1193 C C . ASP A 1 161 ? 0.959 22.330 -1.012 1.00 85.62 161 ASP A C 1
ATOM 1195 O O . ASP A 1 161 ? 1.215 23.432 -0.528 1.00 85.62 161 ASP A O 1
ATOM 1199 N N . GLY A 1 162 ? 1.724 21.262 -0.769 1.00 88.38 162 GLY A N 1
ATOM 1200 C CA . GLY A 1 162 ? 2.942 21.264 0.035 1.00 88.38 162 GLY A CA 1
ATOM 1201 C C . GLY A 1 162 ? 2.724 21.100 1.539 1.00 88.38 162 GLY A C 1
ATOM 1202 O O . GLY A 1 162 ? 3.707 20.993 2.272 1.00 88.38 162 GLY A O 1
ATOM 1203 N N . ARG A 1 163 ? 1.480 21.051 2.031 1.00 91.25 163 ARG A N 1
ATOM 1204 C CA . ARG A 1 163 ? 1.215 20.825 3.460 1.00 91.25 163 ARG A CA 1
ATOM 1205 C C . ARG A 1 163 ? 1.209 19.327 3.789 1.00 91.25 163 ARG A C 1
ATOM 1207 O O . ARG A 1 163 ? 0.755 18.521 2.971 1.00 91.25 163 ARG A O 1
ATOM 1214 N N . PRO A 1 164 ? 1.669 18.927 4.988 1.00 92.62 164 PRO A N 1
ATOM 1215 C CA . PRO A 1 164 ? 1.644 17.530 5.390 1.00 92.62 164 PRO A CA 1
ATOM 1216 C C . PRO A 1 164 ? 0.202 17.046 5.548 1.00 92.62 164 PRO A C 1
ATOM 1218 O O . PRO A 1 164 ? -0.669 17.770 6.024 1.00 92.62 164 PRO A O 1
ATOM 1221 N N . ALA A 1 165 ? -0.031 15.800 5.164 1.00 91.06 165 ALA A N 1
ATOM 1222 C CA . ALA A 1 165 ? -1.226 15.037 5.478 1.00 91.06 165 ALA A CA 1
ATOM 1223 C C . ALA A 1 165 ? -1.020 14.246 6.778 1.00 91.06 165 ALA A C 1
ATOM 1225 O O . ALA A 1 165 ? -1.894 14.221 7.644 1.00 91.06 165 ALA A O 1
ATOM 1226 N N . PHE A 1 166 ? 0.172 13.668 6.945 1.00 94.25 166 PHE A N 1
ATOM 1227 C CA . PHE A 1 166 ? 0.674 13.179 8.224 1.00 94.25 166 PHE A CA 1
ATOM 1228 C C . PHE A 1 166 ? 2.200 13.280 8.284 1.00 94.25 166 PHE A C 1
ATOM 1230 O O . PHE A 1 166 ? 2.859 13.292 7.243 1.00 94.25 166 PHE A O 1
ATOM 1237 N N . GLN A 1 167 ? 2.758 13.301 9.494 1.00 97.44 167 GLN A N 1
ATOM 1238 C CA . GLN A 1 167 ? 4.203 13.287 9.713 1.00 97.44 167 GLN A CA 1
ATOM 1239 C C . GLN A 1 167 ? 4.582 12.490 10.965 1.00 97.44 167 GLN A C 1
ATOM 1241 O O . GLN A 1 167 ? 3.983 12.672 12.028 1.00 97.44 167 GLN A O 1
ATOM 1246 N N . ASP A 1 168 ? 5.615 11.657 10.836 1.00 98.00 168 ASP A N 1
ATOM 1247 C CA . ASP A 1 168 ? 6.189 10.890 11.936 1.00 98.00 168 ASP A CA 1
ATOM 1248 C C . ASP A 1 168 ? 7.333 11.634 12.631 1.00 98.00 168 ASP A C 1
ATOM 1250 O O . ASP A 1 168 ? 8.206 12.242 12.000 1.00 98.00 168 ASP A O 1
ATOM 1254 N N . ARG A 1 169 ? 7.403 11.472 13.952 1.00 97.75 169 ARG A N 1
ATOM 1255 C CA . ARG A 1 169 ? 8.573 11.816 14.765 1.00 97.75 169 ARG A CA 1
ATOM 1256 C C . ARG A 1 169 ? 8.828 10.762 15.830 1.00 97.75 169 ARG A C 1
ATOM 1258 O O . ARG A 1 169 ? 7.912 10.081 16.277 1.00 97.75 169 ARG A O 1
ATOM 1265 N N . TYR A 1 170 ? 10.072 10.655 16.284 1.00 97.38 170 TYR A N 1
ATOM 1266 C CA . TYR A 1 170 ? 10.357 9.872 17.483 1.00 97.38 170 TYR A CA 1
ATOM 1267 C C . TYR A 1 170 ? 9.986 10.649 18.739 1.00 97.38 170 TYR A C 1
ATOM 1269 O O . TYR A 1 170 ? 10.255 11.844 18.835 1.00 97.38 170 TYR A O 1
ATOM 1277 N N . THR A 1 171 ? 9.437 9.940 19.716 1.00 95.88 171 THR A N 1
ATOM 1278 C CA . THR A 1 171 ? 9.191 10.456 21.062 1.00 95.88 171 THR A CA 1
ATOM 1279 C C . THR A 1 171 ? 9.397 9.348 22.099 1.00 95.88 171 THR A C 1
ATOM 1281 O O . THR A 1 171 ? 9.629 8.185 21.750 1.00 95.88 171 THR A O 1
ATOM 1284 N N . SER A 1 172 ? 9.339 9.708 23.376 1.00 92.56 172 SER A N 1
ATOM 1285 C CA . SER A 1 172 ? 9.367 8.765 24.492 1.00 92.56 172 SER A CA 1
ATOM 1286 C C . SER A 1 172 ? 7.950 8.530 25.002 1.00 92.56 172 SER A C 1
ATOM 1288 O O . SER A 1 172 ? 7.180 9.469 25.197 1.00 92.56 172 SER A O 1
ATOM 1290 N N . PHE A 1 173 ? 7.606 7.270 25.246 1.00 87.94 173 PHE A N 1
ATOM 1291 C CA . PHE A 1 173 ? 6.377 6.872 25.916 1.00 87.94 173 PHE A CA 1
ATOM 1292 C C . PHE A 1 173 ? 6.720 6.241 27.257 1.00 87.94 173 PHE A C 1
ATOM 1294 O O . PHE A 1 173 ? 7.569 5.351 27.327 1.00 87.94 173 PHE A O 1
ATOM 1301 N N . ARG A 1 174 ? 6.036 6.684 28.312 1.00 89.50 174 ARG A N 1
ATOM 1302 C CA . ARG A 1 174 ? 6.185 6.126 29.653 1.00 89.50 174 ARG A CA 1
ATOM 1303 C C . ARG A 1 174 ? 5.098 5.087 29.903 1.00 89.50 174 ARG A C 1
ATOM 1305 O O . ARG A 1 174 ? 3.912 5.411 29.934 1.00 89.50 174 ARG A O 1
ATOM 1312 N N . ASP A 1 175 ? 5.505 3.837 30.072 1.00 81.81 175 ASP A N 1
ATOM 1313 C CA . ASP A 1 175 ? 4.604 2.737 30.397 1.00 81.81 175 ASP A CA 1
ATOM 1314 C C . ASP A 1 175 ? 4.090 2.834 31.842 1.00 81.81 175 ASP A C 1
ATOM 1316 O O . ASP A 1 175 ? 4.601 3.579 32.680 1.00 81.81 175 ASP A O 1
ATOM 1320 N N . ARG A 1 176 ? 3.059 2.041 32.162 1.00 80.94 176 ARG A N 1
ATOM 1321 C CA . ARG A 1 176 ? 2.414 2.038 33.491 1.00 80.94 176 ARG A CA 1
ATOM 1322 C C . ARG A 1 176 ? 3.352 1.649 34.637 1.00 80.94 176 ARG A C 1
ATOM 1324 O O . ARG A 1 176 ? 3.138 2.075 35.763 1.00 80.94 176 ARG A O 1
ATOM 1331 N N . ASN A 1 177 ? 4.364 0.838 34.350 1.00 85.81 177 ASN A N 1
ATOM 1332 C CA . ASN A 1 177 ? 5.424 0.450 35.287 1.00 85.81 177 ASN A CA 1
ATOM 1333 C C . ASN A 1 177 ? 6.504 1.544 35.447 1.00 85.81 177 ASN A C 1
ATOM 1335 O O . ASN A 1 177 ? 7.482 1.335 36.157 1.00 85.81 177 ASN A O 1
ATOM 1339 N N . GLY A 1 178 ? 6.355 2.688 34.773 1.00 86.75 178 GLY A N 1
ATOM 1340 C CA . GLY A 1 178 ? 7.284 3.806 34.816 1.00 86.75 178 GLY A CA 1
ATOM 1341 C C . GLY A 1 178 ? 8.460 3.709 33.847 1.00 86.75 178 GLY A C 1
ATOM 1342 O O . GLY A 1 178 ? 9.198 4.691 33.772 1.00 86.75 178 GLY A O 1
ATOM 1343 N N . SER A 1 179 ? 8.631 2.604 33.106 1.00 89.19 179 SER A N 1
ATOM 1344 C CA . SER A 1 179 ? 9.694 2.492 32.102 1.00 89.19 179 SER A CA 1
ATOM 1345 C C . SER A 1 179 ? 9.421 3.409 30.919 1.00 89.19 179 SER A C 1
ATOM 1347 O O . SER A 1 179 ? 8.294 3.485 30.431 1.00 89.19 179 SER A O 1
ATOM 1349 N N . GLU A 1 180 ? 10.457 4.086 30.439 1.00 91.50 180 GLU A N 1
ATOM 1350 C CA . GLU A 1 180 ? 10.392 4.826 29.186 1.00 91.50 180 GLU A CA 1
ATOM 1351 C C . GLU A 1 180 ? 10.869 3.962 28.032 1.00 91.50 180 GLU A C 1
ATOM 1353 O O . GLU A 1 180 ? 11.843 3.215 28.140 1.00 91.50 180 GLU A O 1
ATOM 1358 N N . ARG A 1 181 ? 10.200 4.107 26.895 1.00 91.06 181 ARG A N 1
ATOM 1359 C CA . ARG A 1 181 ? 10.653 3.525 25.640 1.00 91.06 181 ARG A CA 1
ATOM 1360 C C . ARG A 1 181 ? 10.370 4.442 24.475 1.00 91.06 181 ARG A C 1
ATOM 1362 O O . ARG A 1 181 ? 9.456 5.265 24.502 1.00 91.06 181 ARG A O 1
ATOM 1369 N N . ARG A 1 182 ? 11.166 4.261 23.431 1.00 94.38 182 ARG A N 1
ATOM 1370 C CA . ARG A 1 182 ? 11.042 5.010 22.190 1.00 94.38 182 ARG A CA 1
ATOM 1371 C C . ARG A 1 182 ? 9.829 4.525 21.406 1.00 94.38 182 ARG A C 1
ATOM 1373 O O . ARG A 1 182 ? 9.669 3.328 21.180 1.00 94.38 182 ARG A O 1
ATOM 1380 N N . VAL A 1 183 ? 9.016 5.470 20.963 1.00 95.62 183 VAL A N 1
ATOM 1381 C CA . VAL A 1 183 ? 7.872 5.246 20.078 1.00 95.62 183 VAL A CA 1
ATOM 1382 C C . VAL A 1 183 ? 7.945 6.215 18.901 1.00 95.62 183 VAL A C 1
ATOM 1384 O O . VAL A 1 183 ? 8.703 7.191 18.925 1.00 95.62 183 VAL A O 1
ATOM 1387 N N . ILE A 1 184 ? 7.169 5.936 17.863 1.00 97.62 184 ILE A N 1
ATOM 1388 C CA . ILE A 1 184 ? 6.890 6.883 16.789 1.00 97.62 184 ILE A CA 1
ATOM 1389 C C . ILE A 1 184 ? 5.533 7.519 17.067 1.00 97.62 184 ILE A C 1
ATOM 1391 O O . ILE A 1 184 ? 4.557 6.841 17.382 1.00 97.62 184 ILE A O 1
ATOM 1395 N N . GLU A 1 185 ? 5.489 8.835 16.963 1.00 97.19 185 GLU A N 1
ATOM 1396 C CA . GLU A 1 185 ? 4.276 9.627 16.992 1.00 97.19 185 GLU A CA 1
ATOM 1397 C C . GLU A 1 185 ? 3.967 10.084 15.566 1.00 97.19 185 GLU A C 1
ATOM 1399 O O . GLU A 1 185 ? 4.761 10.824 14.984 1.00 97.19 185 GLU A O 1
ATOM 1404 N N . ARG A 1 186 ? 2.828 9.652 15.015 1.00 97.44 186 ARG A N 1
ATOM 1405 C CA . ARG A 1 186 ? 2.303 10.136 13.734 1.00 97.44 186 ARG A CA 1
ATOM 1406 C C . ARG A 1 186 ? 1.265 11.208 14.006 1.00 97.44 186 ARG A C 1
ATOM 1408 O O . ARG A 1 186 ? 0.205 10.920 14.565 1.00 97.44 186 ARG A O 1
ATOM 1415 N N . THR A 1 187 ? 1.562 12.438 13.610 1.00 97.38 187 THR A N 1
ATOM 1416 C CA . THR A 1 187 ? 0.589 13.533 13.644 1.00 97.38 187 THR A CA 1
ATOM 1417 C C . THR A 1 187 ? -0.160 13.565 12.322 1.00 97.38 187 THR A C 1
ATOM 1419 O O . THR A 1 187 ? 0.469 13.688 11.275 1.00 97.38 187 THR A O 1
ATOM 1422 N N . HIS A 1 188 ? -1.485 13.463 12.363 1.00 94.25 188 HIS A N 1
ATOM 1423 C CA . HIS A 1 188 ? -2.359 13.563 11.198 1.00 94.25 188 HIS A CA 1
ATOM 1424 C C . HIS A 1 188 ? -2.928 14.978 11.095 1.00 94.25 188 HIS A C 1
ATOM 1426 O O . HIS A 1 188 ? -3.552 15.478 12.030 1.00 94.25 188 HIS A O 1
ATOM 1432 N N . TYR A 1 189 ? -2.718 15.605 9.942 1.00 94.75 189 TYR A N 1
ATOM 1433 C CA . TYR A 1 189 ? -3.161 16.961 9.604 1.00 94.75 189 TYR A CA 1
ATOM 1434 C C . TYR A 1 189 ? -4.328 16.962 8.618 1.00 94.75 189 TYR A C 1
ATOM 1436 O O . TYR A 1 189 ? -5.022 17.969 8.487 1.00 94.75 189 TYR A O 1
ATOM 1444 N N . ALA A 1 190 ? -4.556 15.841 7.937 1.00 88.88 190 ALA A N 1
ATOM 1445 C CA . ALA A 1 190 ? -5.677 15.651 7.040 1.00 88.88 190 ALA A CA 1
ATOM 1446 C C . ALA A 1 190 ? -6.295 14.261 7.215 1.00 88.88 190 ALA A C 1
ATOM 1448 O O . ALA A 1 190 ? -5.631 13.311 7.636 1.00 88.88 190 ALA A O 1
ATOM 1449 N N . HIS A 1 191 ? -7.571 14.153 6.861 1.00 83.00 191 HIS A N 1
ATOM 1450 C CA . HIS A 1 191 ? -8.268 12.888 6.674 1.00 83.00 191 HIS A CA 1
ATOM 1451 C C . HIS A 1 191 ? -8.883 12.838 5.275 1.00 83.00 191 HIS A C 1
ATOM 1453 O O . HIS A 1 191 ? -9.061 13.868 4.625 1.00 83.00 191 HIS A O 1
ATOM 1459 N N . TRP A 1 192 ? -9.235 11.642 4.812 1.00 74.50 192 TRP A N 1
ATOM 1460 C CA . TRP A 1 192 ? -9.875 11.461 3.516 1.00 74.50 192 TRP A CA 1
ATOM 1461 C C . TRP A 1 192 ? -11.374 11.286 3.676 1.00 74.50 192 TRP A C 1
ATOM 1463 O O . TRP A 1 192 ? -11.854 10.657 4.620 1.00 74.50 192 TRP A O 1
ATOM 1473 N N . SER A 1 193 ? -12.113 11.921 2.776 1.00 70.19 193 SER A N 1
ATOM 1474 C CA . SER A 1 193 ? -13.565 11.838 2.712 1.00 70.19 193 SER A CA 1
ATOM 1475 C C . SER A 1 193 ? -14.009 12.154 1.291 1.00 70.19 193 SER A C 1
ATOM 1477 O O . SER A 1 193 ? -13.603 13.174 0.725 1.00 70.19 193 SER A O 1
ATOM 1479 N N . HIS A 1 194 ? -14.826 11.278 0.710 1.00 64.81 194 HIS A N 1
ATOM 1480 C CA . HIS A 1 194 ? -15.347 11.388 -0.654 1.00 64.81 194 HIS A CA 1
ATOM 1481 C C . HIS A 1 194 ? -14.232 11.522 -1.703 1.00 64.81 194 HIS A C 1
ATOM 1483 O O . HIS A 1 194 ? -14.310 12.343 -2.620 1.00 64.81 194 HIS A O 1
ATOM 1489 N N . GLY A 1 195 ? -13.148 10.761 -1.527 1.00 63.88 195 GLY A N 1
ATOM 1490 C CA . GLY A 1 195 ? -11.993 10.804 -2.424 1.00 63.88 195 GLY A CA 1
ATOM 1491 C C . GLY A 1 195 ? -11.270 12.156 -2.439 1.00 63.88 195 GLY A C 1
ATOM 1492 O O . GLY A 1 195 ? -10.628 12.497 -3.430 1.00 63.88 195 GLY A O 1
ATOM 1493 N N . ARG A 1 196 ? -11.374 12.954 -1.369 1.00 70.94 196 ARG A N 1
ATOM 1494 C CA . ARG A 1 196 ? -10.638 14.216 -1.220 1.00 70.94 196 ARG A CA 1
ATOM 1495 C C . ARG A 1 196 ? -9.960 14.305 0.148 1.00 70.94 196 ARG A C 1
ATOM 1497 O O . ARG A 1 196 ? -10.545 13.849 1.133 1.00 70.94 196 ARG A O 1
ATOM 1504 N N . PRO A 1 197 ? -8.756 14.894 0.225 1.00 77.19 197 PRO A N 1
ATOM 1505 C CA . PRO A 1 197 ? -8.139 15.233 1.497 1.00 77.19 197 PRO A CA 1
ATOM 1506 C C . PRO A 1 197 ? -8.830 16.461 2.105 1.00 77.19 197 PRO A C 1
ATOM 1508 O O . PRO A 1 197 ? -9.015 17.477 1.435 1.00 77.19 197 PRO A O 1
ATOM 1511 N N . HIS A 1 198 ? -9.179 16.379 3.385 1.00 83.81 198 HIS A N 1
ATOM 1512 C CA . HIS A 1 198 ? -9.712 17.481 4.187 1.00 83.81 198 HIS A CA 1
ATOM 1513 C C . HIS A 1 198 ? -8.784 17.715 5.368 1.00 83.81 198 HIS A C 1
ATOM 1515 O O . HIS A 1 198 ? -8.476 16.780 6.110 1.00 83.81 198 HIS A O 1
ATOM 1521 N N . TYR A 1 199 ? -8.333 18.954 5.549 1.00 89.62 199 TYR A N 1
ATOM 1522 C CA . TYR A 1 199 ? -7.539 19.306 6.722 1.00 89.62 199 TYR A CA 1
ATOM 1523 C C . TYR A 1 199 ? -8.409 19.274 7.967 1.00 89.62 199 TYR A C 1
ATOM 1525 O O . TYR A 1 199 ? -9.546 19.742 7.952 1.00 89.62 199 TYR A O 1
ATOM 1533 N N . VAL A 1 200 ? -7.855 18.734 9.047 1.00 89.88 200 VAL A N 1
ATOM 1534 C CA . VAL A 1 200 ? -8.510 18.776 10.350 1.00 89.88 200 VAL A CA 1
ATOM 1535 C C . VAL A 1 200 ? -8.168 20.080 11.058 1.00 89.88 200 VAL A C 1
ATOM 1537 O O . VAL A 1 200 ? -7.011 20.497 11.081 1.00 89.88 200 VAL A O 1
ATOM 1540 N N . ASP A 1 201 ? -9.159 20.689 11.708 1.00 90.94 201 ASP A N 1
ATOM 1541 C CA . ASP A 1 201 ? -8.942 21.886 12.534 1.00 90.94 201 ASP A CA 1
ATOM 1542 C C . ASP A 1 201 ? -7.990 21.611 13.705 1.00 90.94 201 ASP A C 1
ATOM 1544 O O . ASP A 1 201 ? -7.261 22.488 14.170 1.00 90.94 201 ASP A O 1
ATOM 1548 N N . ARG A 1 202 ? -8.011 20.372 14.209 1.00 93.56 202 ARG A N 1
ATOM 1549 C CA . ARG A 1 202 ? -7.155 19.903 15.297 1.00 93.56 202 ARG A CA 1
ATOM 1550 C C . ARG A 1 202 ? -6.424 18.643 14.853 1.00 93.56 202 ARG A C 1
ATOM 1552 O O . ARG A 1 202 ? -7.063 17.590 14.781 1.00 93.56 202 ARG A O 1
ATOM 1559 N N . PRO A 1 203 ? -5.110 18.731 14.581 1.00 95.38 203 PRO A N 1
ATOM 1560 C CA . PRO A 1 203 ? -4.303 17.557 14.306 1.00 95.38 203 PRO A CA 1
ATOM 1561 C C . PRO A 1 203 ? -4.435 16.533 15.429 1.00 95.38 203 PRO A C 1
ATOM 1563 O O . PRO A 1 203 ? -4.433 16.889 16.611 1.00 95.38 203 PRO A O 1
ATOM 1566 N N . PHE A 1 204 ? -4.556 15.263 15.060 1.00 93.00 204 PHE A N 1
ATOM 1567 C CA . PHE A 1 204 ? -4.648 14.166 16.018 1.00 93.00 204 PHE A CA 1
ATOM 1568 C C . PHE A 1 204 ? -3.429 13.259 15.904 1.00 93.00 204 PHE A C 1
ATOM 1570 O O . PHE A 1 204 ? -2.778 13.177 14.863 1.00 93.00 204 PHE A O 1
ATOM 1577 N N . VAL A 1 205 ? -3.109 12.591 17.006 1.00 94.50 205 VAL A N 1
ATOM 1578 C CA . VAL A 1 205 ? -1.877 11.822 17.152 1.00 94.50 205 VAL A CA 1
ATOM 1579 C C . VAL A 1 205 ? -2.186 10.339 17.275 1.00 94.50 205 VAL A C 1
ATOM 1581 O O . VAL A 1 205 ? -3.059 9.937 18.044 1.00 94.50 205 VAL A O 1
ATOM 1584 N N . ARG A 1 206 ? -1.406 9.531 16.558 1.00 95.06 206 ARG A N 1
ATOM 1585 C CA . ARG A 1 206 ? -1.340 8.077 16.697 1.00 95.06 206 ARG A CA 1
ATOM 1586 C C . ARG A 1 206 ? 0.055 7.658 17.151 1.00 95.06 206 ARG A C 1
ATOM 1588 O O . ARG A 1 206 ? 1.050 8.251 16.742 1.00 95.06 206 ARG A O 1
ATOM 1595 N N . LEU A 1 207 ? 0.125 6.643 18.010 1.00 94.62 207 LEU A N 1
ATOM 1596 C CA . LEU A 1 207 ? 1.383 6.126 18.550 1.00 94.62 207 LEU A CA 1
ATOM 1597 C C . LEU A 1 207 ? 1.706 4.764 17.944 1.00 94.62 207 LEU A C 1
ATOM 1599 O O . LEU A 1 207 ? 0.818 3.932 17.774 1.00 94.62 207 LEU A O 1
ATOM 1603 N N . TYR A 1 208 ? 2.986 4.530 17.680 1.00 96.38 208 TYR A N 1
ATOM 1604 C CA . TYR A 1 208 ? 3.483 3.297 17.090 1.00 96.38 208 TYR A CA 1
ATOM 1605 C C . TYR A 1 208 ? 4.715 2.817 17.838 1.00 96.38 208 TYR A C 1
ATOM 1607 O O . TYR A 1 208 ? 5.598 3.600 18.197 1.00 96.38 208 TYR A O 1
ATOM 1615 N N . ASP A 1 209 ? 4.800 1.513 18.033 1.00 94.81 209 ASP A N 1
ATOM 1616 C CA . ASP A 1 209 ? 5.976 0.881 18.604 1.00 94.81 209 ASP A CA 1
ATOM 1617 C C . ASP A 1 209 ? 7.061 0.711 17.568 1.00 94.81 209 ASP A C 1
ATOM 1619 O O . ASP A 1 209 ? 6.800 0.301 16.442 1.00 94.81 209 ASP A O 1
ATOM 1623 N N . VAL A 1 210 ? 8.289 1.046 17.955 1.00 95.19 210 VAL A N 1
ATOM 1624 C CA . VAL A 1 210 ? 9.451 0.846 17.095 1.00 95.19 210 VAL A CA 1
ATOM 1625 C C . VAL A 1 210 ? 9.800 -0.636 17.100 1.00 95.19 210 VAL A C 1
ATOM 1627 O O . VAL A 1 210 ? 10.015 -1.224 18.160 1.00 95.19 210 VAL A O 1
ATOM 1630 N N . GLY A 1 211 ? 9.883 -1.217 15.910 1.00 93.94 211 GLY A N 1
ATOM 1631 C CA . GLY A 1 211 ? 10.266 -2.601 15.686 1.00 93.94 211 GLY A CA 1
ATOM 1632 C C . GLY A 1 211 ? 11.281 -2.744 14.565 1.00 93.94 211 GLY A C 1
ATOM 1633 O O . GLY A 1 211 ? 11.721 -1.761 13.960 1.00 93.94 211 GLY A O 1
ATOM 1634 N N . GLN A 1 212 ? 11.646 -3.991 14.284 1.00 93.38 212 GLN A N 1
ATOM 1635 C CA . GLN A 1 212 ? 12.472 -4.341 13.137 1.00 93.38 212 GLN A CA 1
ATOM 1636 C C . GLN A 1 212 ? 11.990 -5.646 12.514 1.00 93.38 212 GLN A C 1
ATOM 1638 O O . GLN A 1 212 ? 11.628 -6.568 13.236 1.00 93.38 212 GLN A O 1
ATOM 1643 N N . ILE A 1 213 ? 12.059 -5.726 11.188 1.00 90.31 213 ILE A N 1
ATOM 1644 C CA . ILE A 1 213 ? 11.851 -6.951 10.413 1.00 90.31 213 ILE A CA 1
ATOM 1645 C C . ILE A 1 213 ? 13.107 -7.150 9.566 1.00 90.31 213 ILE A C 1
ATOM 1647 O O . ILE A 1 213 ? 13.454 -6.286 8.763 1.00 90.31 213 ILE A O 1
ATOM 1651 N N . TYR A 1 214 ? 13.844 -8.241 9.797 1.00 85.69 214 TYR A N 1
ATOM 1652 C CA . TYR A 1 214 ? 15.151 -8.499 9.165 1.00 85.69 214 TYR A CA 1
ATOM 1653 C C . TYR A 1 214 ? 16.135 -7.314 9.249 1.00 85.69 214 TYR A C 1
ATOM 1655 O O . TYR A 1 214 ? 16.854 -7.002 8.303 1.00 85.69 214 TYR A O 1
ATOM 1663 N N . GLY A 1 215 ? 16.149 -6.619 10.392 1.00 84.75 215 GLY A N 1
ATOM 1664 C CA . GLY A 1 215 ? 16.997 -5.445 10.628 1.00 84.75 215 GLY A CA 1
ATOM 1665 C C . GLY A 1 215 ? 16.518 -4.150 9.956 1.00 84.75 215 GLY A C 1
ATOM 1666 O O . GLY A 1 215 ? 17.083 -3.090 10.226 1.00 84.75 215 GLY A O 1
ATOM 1667 N N . ALA A 1 216 ? 15.467 -4.195 9.131 1.00 88.38 216 ALA A N 1
ATOM 1668 C CA . ALA A 1 216 ? 14.821 -3.003 8.596 1.00 88.38 216 ALA A CA 1
ATOM 1669 C C . ALA A 1 216 ? 13.848 -2.419 9.637 1.00 88.38 216 ALA A C 1
ATOM 1671 O O . ALA A 1 216 ? 13.077 -3.176 10.231 1.00 88.38 216 ALA A O 1
ATOM 1672 N N . PRO A 1 217 ? 13.863 -1.098 9.888 1.00 92.94 217 PRO A N 1
ATOM 1673 C CA . PRO A 1 217 ? 12.988 -0.486 10.880 1.00 92.94 217 PRO A CA 1
ATOM 1674 C C . PRO A 1 217 ? 11.525 -0.523 10.432 1.00 92.94 217 PRO A C 1
ATOM 1676 O O . PRO A 1 217 ? 11.205 -0.191 9.291 1.00 92.94 217 PRO A O 1
ATOM 1679 N N . VAL A 1 218 ? 10.640 -0.871 11.363 1.00 94.38 218 VAL A N 1
ATOM 1680 C CA . VAL A 1 218 ? 9.184 -0.833 11.184 1.00 94.38 218 VAL A CA 1
ATOM 1681 C C . VAL A 1 218 ? 8.509 -0.141 12.363 1.00 94.38 218 VAL A C 1
ATOM 1683 O O . VAL A 1 218 ? 9.103 0.042 13.429 1.00 94.38 218 VAL A O 1
ATOM 1686 N N . ALA A 1 219 ? 7.254 0.240 12.159 1.00 95.19 219 ALA A N 1
ATOM 1687 C CA . ALA A 1 219 ? 6.381 0.794 13.177 1.00 95.19 219 ALA A CA 1
ATOM 1688 C C . ALA A 1 219 ? 5.195 -0.161 13.386 1.00 95.19 219 ALA A C 1
ATOM 1690 O O . ALA A 1 219 ? 4.665 -0.685 12.408 1.00 95.19 219 ALA A O 1
ATOM 1691 N N . TYR A 1 220 ? 4.765 -0.376 14.629 1.00 96.12 220 TYR A N 1
ATOM 1692 C CA . TYR A 1 220 ? 3.575 -1.164 14.961 1.00 96.12 220 TYR A CA 1
ATOM 1693 C C . TYR A 1 220 ? 2.517 -0.258 15.575 1.00 96.12 220 TYR A C 1
ATOM 1695 O O . TYR A 1 220 ? 2.712 0.242 16.684 1.00 96.12 220 TYR A O 1
ATOM 1703 N N . TYR A 1 221 ? 1.403 -0.027 14.882 1.00 96.31 221 TYR A N 1
ATOM 1704 C CA . TYR A 1 221 ? 0.352 0.853 15.392 1.00 96.31 221 TYR A CA 1
ATOM 1705 C C . TYR A 1 221 ? -0.172 0.366 16.742 1.00 96.31 221 TYR A C 1
ATOM 1707 O O . TYR A 1 221 ? -0.557 -0.796 16.881 1.00 96.31 221 TYR A O 1
ATOM 1715 N N . ARG A 1 222 ? -0.218 1.266 17.731 1.00 92.31 222 ARG A N 1
ATOM 1716 C CA . ARG A 1 222 ? -0.868 1.027 19.017 1.00 92.31 222 ARG A CA 1
ATOM 1717 C C . ARG A 1 222 ? -2.328 1.483 18.951 1.00 92.31 222 ARG A C 1
ATOM 1719 O O . ARG A 1 222 ? -2.571 2.690 18.977 1.00 92.31 222 ARG A O 1
ATOM 1726 N N . PRO A 1 223 ? -3.283 0.543 19.029 1.00 89.81 223 PRO A N 1
ATOM 1727 C CA . PRO A 1 223 ? -4.688 0.841 19.263 1.00 89.81 223 PRO A CA 1
ATOM 1728 C C . PRO A 1 223 ? -4.956 1.815 20.408 1.00 89.81 223 PRO A C 1
ATOM 1730 O O . PRO A 1 223 ? -4.428 1.647 21.518 1.00 89.81 223 PRO A O 1
ATOM 1733 N N . ALA A 1 224 ? -5.864 2.765 20.184 1.00 83.56 224 ALA A N 1
ATOM 1734 C CA . ALA A 1 224 ? -6.485 3.485 21.281 1.00 83.56 224 ALA A CA 1
ATOM 1735 C C . ALA A 1 224 ? -7.347 2.519 22.110 1.00 83.56 224 ALA A C 1
ATOM 1737 O O . ALA A 1 224 ? -8.106 1.703 21.590 1.00 83.56 224 ALA A O 1
ATOM 1738 N N . ARG A 1 225 ? -7.256 2.611 23.440 1.00 76.50 225 ARG A N 1
ATOM 1739 C CA . ARG A 1 225 ? -8.096 1.797 24.324 1.00 76.50 225 ARG A CA 1
ATOM 1740 C C . ARG A 1 225 ? -9.417 2.506 24.577 1.00 76.50 225 ARG A C 1
ATOM 1742 O O . ARG A 1 225 ? -9.461 3.465 25.344 1.00 76.50 225 ARG A O 1
ATOM 1749 N N . PHE A 1 226 ? -10.494 2.003 23.985 1.00 80.12 226 PHE A N 1
ATOM 1750 C CA . PHE A 1 226 ? -11.843 2.409 24.371 1.00 80.12 226 PHE A CA 1
ATOM 1751 C C . PHE A 1 226 ? -12.268 1.784 25.709 1.00 80.12 226 PHE A C 1
ATOM 1753 O O . PHE A 1 226 ? -11.675 0.813 26.188 1.00 80.12 226 PHE A O 1
ATOM 1760 N N . THR A 1 227 ? -13.311 2.336 26.331 1.00 79.00 227 THR A N 1
ATOM 1761 C CA . THR A 1 227 ? -13.928 1.717 27.512 1.00 79.00 227 THR A CA 1
ATOM 1762 C C . THR A 1 227 ? -14.588 0.392 27.124 1.00 79.00 227 THR A C 1
ATOM 1764 O O . THR A 1 227 ? -15.030 0.219 25.991 1.00 79.00 227 THR A O 1
ATOM 1767 N N . TYR A 1 228 ? -14.707 -0.555 28.061 1.00 75.56 228 TYR A N 1
ATOM 1768 C CA . TYR A 1 228 ? -15.342 -1.856 27.787 1.00 75.56 228 TYR A CA 1
ATOM 1769 C C . TYR A 1 228 ? -16.748 -1.717 27.175 1.00 75.56 228 TYR A C 1
ATOM 1771 O O . TYR A 1 228 ? -17.113 -2.451 26.259 1.00 75.56 228 TYR A O 1
ATOM 1779 N N . VAL A 1 229 ? -17.517 -0.725 27.635 1.00 77.19 229 VAL A N 1
ATOM 1780 C CA . VAL A 1 229 ? -18.864 -0.430 27.125 1.00 77.19 229 VAL A CA 1
ATOM 1781 C C . VAL A 1 229 ? -18.844 -0.072 25.638 1.00 77.19 229 VAL A C 1
ATOM 1783 O O . VAL A 1 229 ? -19.756 -0.470 24.922 1.00 77.19 229 VAL A O 1
ATOM 1786 N N . ALA A 1 230 ? -17.794 0.595 25.154 1.00 81.06 230 ALA A N 1
ATOM 1787 C CA . ALA A 1 230 ? -17.651 0.938 23.741 1.00 81.06 230 ALA A CA 1
ATOM 1788 C C . ALA A 1 230 ? -17.408 -0.288 22.846 1.00 81.06 230 ALA A C 1
ATOM 1790 O O . ALA A 1 230 ? -17.717 -0.238 21.663 1.00 81.06 230 ALA A O 1
ATOM 1791 N N . TYR A 1 231 ? -16.904 -1.400 23.394 1.00 83.31 231 TYR A N 1
ATOM 1792 C CA . TYR A 1 231 ? -16.720 -2.642 22.636 1.00 83.31 231 TYR A CA 1
ATOM 1793 C C . TYR A 1 231 ? -17.978 -3.514 22.586 1.00 83.31 231 TYR A C 1
ATOM 1795 O O . TYR A 1 231 ? -18.142 -4.309 21.665 1.00 83.31 231 TYR A O 1
ATOM 1803 N N . ARG A 1 232 ? -18.880 -3.377 23.566 1.00 80.31 232 ARG A N 1
ATOM 1804 C CA . ARG A 1 232 ? -20.079 -4.219 23.698 1.00 80.31 232 ARG A CA 1
ATOM 1805 C C . ARG A 1 232 ? -20.951 -4.279 22.431 1.00 80.31 232 ARG A C 1
ATOM 1807 O O . ARG A 1 232 ? -21.378 -5.389 22.111 1.00 80.31 232 ARG A O 1
ATOM 1814 N N . PRO A 1 233 ? -21.195 -3.172 21.696 1.00 81.56 233 PRO A N 1
ATOM 1815 C CA . PRO A 1 233 ? -21.986 -3.215 20.468 1.00 81.56 233 PRO A CA 1
ATOM 1816 C C . PRO A 1 233 ? -21.419 -4.182 19.428 1.00 81.56 233 PRO A C 1
ATOM 1818 O O . PRO A 1 233 ? -22.178 -4.835 18.738 1.00 81.56 233 PRO A O 1
ATOM 1821 N N . TYR A 1 234 ? -20.101 -4.366 19.371 1.00 84.12 234 TYR A N 1
ATOM 1822 C CA . TYR A 1 234 ? -19.424 -5.211 18.380 1.00 84.12 234 TYR A CA 1
ATOM 1823 C C . TYR A 1 234 ? -19.515 -6.717 18.650 1.00 84.12 234 TYR A C 1
ATOM 1825 O O . TYR A 1 234 ? -19.054 -7.523 17.843 1.00 84.12 234 TYR A O 1
ATOM 1833 N N . TYR A 1 235 ? -20.119 -7.103 19.774 1.00 82.81 235 TYR A N 1
ATOM 1834 C CA . TYR A 1 235 ? -20.356 -8.497 20.154 1.00 82.81 235 TYR A CA 1
ATOM 1835 C C . TYR A 1 235 ? -21.843 -8.860 20.189 1.00 82.81 235 TYR A C 1
ATOM 1837 O O . TYR A 1 235 ? -22.195 -9.981 20.559 1.00 82.81 235 TYR A O 1
ATOM 1845 N N . GLN A 1 236 ? -22.719 -7.921 19.834 1.00 84.50 236 GLN A N 1
ATOM 1846 C CA . GLN A 1 236 ? -24.166 -8.086 19.852 1.00 84.50 236 GLN A CA 1
ATOM 1847 C C . GLN A 1 236 ? -24.743 -7.664 18.502 1.00 84.50 236 GLN A C 1
ATOM 1849 O O . GLN A 1 236 ? -24.158 -6.847 17.800 1.00 84.50 236 GLN A O 1
ATOM 1854 N N . ARG A 1 237 ? -25.897 -8.220 18.131 1.00 86.31 237 ARG A N 1
ATOM 1855 C CA . ARG A 1 237 ? -26.624 -7.737 16.953 1.00 86.31 237 ARG A CA 1
ATOM 1856 C C . ARG A 1 237 ? -27.195 -6.348 17.224 1.00 86.31 237 ARG A C 1
ATOM 1858 O O . ARG A 1 237 ? -27.502 -6.018 18.373 1.00 86.31 237 ARG A O 1
ATOM 1865 N N . PHE A 1 238 ? -27.376 -5.556 16.173 1.00 83.75 238 PHE A N 1
ATOM 1866 C CA . PHE A 1 238 ? -28.152 -4.329 16.266 1.00 83.75 238 PHE A CA 1
ATOM 1867 C C . PHE A 1 238 ? -29.576 -4.652 16.727 1.00 83.75 238 PHE A C 1
ATOM 1869 O O . PHE A 1 238 ? -30.192 -5.608 16.258 1.00 83.75 238 PHE A O 1
ATOM 1876 N N . ALA A 1 239 ? -30.107 -3.839 17.643 1.00 81.44 239 ALA A N 1
ATOM 1877 C CA . ALA A 1 239 ? -31.487 -3.987 18.106 1.00 81.44 239 ALA A CA 1
ATOM 1878 C C . ALA A 1 239 ? -32.500 -3.751 16.971 1.00 81.44 239 ALA A C 1
ATOM 1880 O O . ALA A 1 239 ? -33.556 -4.375 16.942 1.00 81.44 239 ALA A O 1
ATOM 1881 N N . VAL A 1 240 ? -32.152 -2.870 16.028 1.00 80.50 240 VAL A N 1
ATOM 1882 C CA . VAL A 1 240 ? -32.895 -2.615 14.792 1.00 80.50 240 VAL A CA 1
ATOM 1883 C C . VAL A 1 240 ? -31.917 -2.776 13.627 1.00 80.50 240 VAL A C 1
ATOM 1885 O O . VAL A 1 240 ? -30.895 -2.086 13.628 1.00 80.50 240 VAL A O 1
ATOM 1888 N N . PRO A 1 241 ? -32.183 -3.667 12.651 1.00 82.31 241 PRO A N 1
ATOM 1889 C CA . PRO A 1 241 ? -31.331 -3.803 11.477 1.00 82.31 241 PRO A CA 1
ATOM 1890 C C . PRO A 1 241 ? -31.188 -2.475 10.729 1.00 82.31 241 PRO A C 1
ATOM 1892 O O . PRO A 1 241 ? -32.175 -1.783 10.479 1.00 82.31 241 PRO A O 1
ATOM 1895 N N . LEU A 1 242 ? -29.962 -2.135 10.345 1.00 80.69 242 LEU A N 1
ATOM 1896 C CA . LEU A 1 242 ? -29.667 -0.936 9.565 1.00 80.69 242 LEU A CA 1
ATOM 1897 C C . LEU A 1 242 ? -29.918 -1.230 8.088 1.00 80.69 242 LEU A C 1
ATOM 1899 O O . LEU A 1 242 ? -29.294 -2.131 7.530 1.00 80.69 242 LEU A O 1
ATOM 1903 N N . ALA A 1 243 ? -30.810 -0.492 7.429 1.00 75.19 243 ALA A N 1
ATOM 1904 C CA . ALA A 1 243 ? -30.992 -0.622 5.984 1.00 75.19 243 ALA A CA 1
ATOM 1905 C C . ALA A 1 243 ? -29.764 -0.074 5.242 1.00 75.19 243 ALA A C 1
ATOM 1907 O O . ALA A 1 243 ? -29.180 0.915 5.678 1.00 75.19 243 ALA A O 1
ATOM 1908 N N . LEU A 1 244 ? -29.390 -0.654 4.097 1.00 69.75 244 LEU A N 1
ATOM 1909 C CA . LEU A 1 244 ? -28.251 -0.168 3.300 1.00 69.75 244 LEU A CA 1
ATOM 1910 C C . LEU A 1 244 ? -28.405 1.315 2.910 1.00 69.75 244 LEU A C 1
ATOM 1912 O O . LEU A 1 244 ? -27.445 2.074 2.951 1.00 69.75 244 LEU A O 1
ATOM 1916 N N . ALA A 1 245 ? -29.633 1.747 2.602 1.00 60.31 245 ALA A N 1
ATOM 1917 C CA . ALA A 1 245 ? -29.966 3.144 2.300 1.00 60.31 245 ALA A CA 1
ATOM 1918 C C . ALA A 1 245 ? -29.876 4.089 3.514 1.00 60.31 245 ALA A C 1
ATOM 1920 O O . ALA A 1 245 ? -30.041 5.293 3.366 1.00 60.31 245 ALA A O 1
ATOM 1921 N N . SER A 1 246 ? -29.653 3.542 4.708 1.00 53.66 246 SER A N 1
ATOM 1922 C CA . SER A 1 246 ? -29.318 4.237 5.955 1.00 53.66 246 SER A CA 1
ATOM 1923 C C . SER A 1 246 ? -27.919 3.844 6.448 1.00 53.66 246 SER A C 1
ATOM 1925 O O . SER A 1 246 ? -27.663 3.918 7.643 1.00 53.66 246 SER A O 1
ATOM 1927 N N . VAL A 1 247 ? -27.069 3.340 5.544 1.00 56.31 247 VAL A N 1
ATOM 1928 C CA . VAL A 1 247 ? -25.607 3.221 5.679 1.00 56.31 247 VAL A CA 1
ATOM 1929 C C . VAL A 1 247 ? -24.961 4.172 4.656 1.00 56.31 247 VAL A C 1
ATOM 1931 O O . VAL A 1 247 ? -24.056 3.808 3.907 1.00 56.31 247 VAL A O 1
ATOM 1934 N N . VAL A 1 248 ? -25.532 5.374 4.513 1.00 49.47 248 VAL A N 1
ATOM 1935 C CA . VAL A 1 248 ? -25.183 6.366 3.495 1.00 49.47 248 VAL A CA 1
ATOM 1936 C C . VAL A 1 248 ? -23.794 6.927 3.784 1.00 49.47 248 VAL A C 1
ATOM 1938 O O . VAL A 1 248 ? -23.601 8.053 4.227 1.00 49.47 248 VAL A O 1
ATOM 1941 N N . THR A 1 249 ? -22.794 6.150 3.404 1.00 47.81 249 THR A N 1
ATOM 1942 C CA . THR A 1 249 ? -21.518 6.659 2.936 1.00 47.81 249 THR A CA 1
ATOM 1943 C C . THR A 1 249 ? -21.652 6.790 1.423 1.00 47.81 249 THR A C 1
ATOM 1945 O O . THR A 1 249 ? -21.319 5.871 0.674 1.00 47.81 249 THR A O 1
ATOM 1948 N N . VAL A 1 250 ? -22.197 7.918 0.942 1.00 36.69 250 VAL A N 1
ATOM 1949 C CA . VAL A 1 250 ? -22.118 8.291 -0.486 1.00 36.69 250 VAL A CA 1
ATOM 1950 C C . VAL A 1 250 ? -20.636 8.493 -0.827 1.00 36.69 250 VAL A C 1
ATOM 1952 O O . VAL A 1 250 ? -20.135 9.601 -0.833 1.00 36.69 250 VAL A O 1
ATOM 1955 N N . GLY A 1 251 ? -19.895 7.411 -1.037 1.00 41.88 251 GLY A N 1
ATOM 1956 C CA . GLY A 1 251 ? -18.454 7.424 -1.293 1.00 41.88 251 GLY A CA 1
ATOM 1957 C C . GLY A 1 251 ? -17.891 6.008 -1.359 1.00 41.88 251 GLY A C 1
ATOM 1958 O O . GLY A 1 251 ? -17.277 5.631 -2.352 1.00 41.88 251 GLY A O 1
ATOM 1959 N N . ALA A 1 252 ? -18.235 5.179 -0.372 1.00 43.50 252 ALA A N 1
ATOM 1960 C CA . ALA A 1 252 ? -17.870 3.764 -0.297 1.00 43.50 252 ALA A CA 1
ATOM 1961 C C . ALA A 1 252 ? -18.485 2.915 -1.431 1.00 43.50 252 ALA A C 1
ATOM 1963 O O . ALA A 1 252 ? -17.834 2.029 -1.981 1.00 43.50 252 ALA A O 1
ATOM 1964 N N . VAL A 1 253 ? -19.734 3.206 -1.814 1.00 47.84 253 VAL A N 1
ATOM 1965 C CA . VAL A 1 253 ? -20.515 2.380 -2.760 1.00 47.84 253 VAL A CA 1
ATOM 1966 C C . VAL A 1 253 ? -20.167 2.637 -4.234 1.00 47.84 253 VAL A C 1
ATOM 1968 O O . VAL A 1 253 ? -20.512 1.832 -5.092 1.00 47.84 253 VAL A O 1
ATOM 1971 N N . ALA A 1 254 ? -19.475 3.736 -4.553 1.00 56.09 254 ALA A N 1
ATOM 1972 C CA . ALA A 1 254 ? -19.028 4.009 -5.925 1.00 56.09 254 ALA A CA 1
ATOM 1973 C C . ALA A 1 254 ? -17.691 3.320 -6.255 1.00 56.09 254 ALA A C 1
ATOM 1975 O O . ALA A 1 254 ? -17.400 3.050 -7.417 1.00 56.09 254 ALA A O 1
ATOM 1976 N N . ALA A 1 255 ? -16.886 3.041 -5.229 1.00 67.56 255 ALA A N 1
ATOM 1977 C CA . ALA A 1 255 ? -15.541 2.493 -5.349 1.00 67.56 255 ALA A CA 1
ATOM 1978 C C . ALA A 1 255 ? -15.517 0.968 -5.530 1.00 67.56 255 ALA A C 1
ATOM 1980 O O . ALA A 1 255 ? -14.619 0.424 -6.172 1.00 67.56 255 ALA A O 1
ATOM 1981 N N . VAL A 1 256 ? -16.492 0.277 -4.936 1.00 79.00 256 VAL A N 1
ATOM 1982 C CA . VAL A 1 256 ? -16.484 -1.176 -4.757 1.00 79.00 256 VAL A CA 1
ATOM 1983 C C . VAL A 1 256 ? -17.845 -1.768 -5.102 1.00 79.00 256 VAL A C 1
ATOM 1985 O O . VAL A 1 256 ? -18.879 -1.259 -4.674 1.00 79.00 256 VAL A O 1
ATOM 1988 N N . ALA A 1 257 ? -17.846 -2.891 -5.817 1.00 83.75 257 ALA A N 1
ATOM 1989 C CA . ALA A 1 257 ? -19.019 -3.726 -6.029 1.00 83.75 257 ALA A CA 1
ATOM 1990 C C . ALA A 1 257 ? -18.833 -5.075 -5.324 1.00 83.75 257 ALA A C 1
ATOM 1992 O O . ALA A 1 257 ? -18.001 -5.895 -5.712 1.00 83.75 257 ALA A O 1
ATOM 1993 N N . PHE A 1 258 ? -19.623 -5.313 -4.277 1.00 86.25 258 PHE A N 1
ATOM 1994 C CA . PHE A 1 258 ? -19.677 -6.616 -3.619 1.00 86.25 258 PHE A CA 1
ATOM 1995 C C . PHE A 1 258 ? -20.502 -7.597 -4.450 1.00 86.25 258 PHE A C 1
ATOM 1997 O O . PHE A 1 258 ? -21.617 -7.266 -4.856 1.00 86.25 258 PHE A O 1
ATOM 2004 N N . ALA A 1 259 ? -19.995 -8.820 -4.627 1.00 83.06 259 ALA A N 1
ATOM 2005 C CA . ALA A 1 259 ? -20.702 -9.885 -5.343 1.00 83.06 259 ALA A CA 1
ATOM 2006 C C . ALA A 1 259 ? -22.092 -10.187 -4.748 1.00 83.06 259 ALA A C 1
ATOM 2008 O O . ALA A 1 259 ? -23.017 -10.537 -5.478 1.00 83.06 259 ALA A O 1
ATOM 2009 N N . SER A 1 260 ? -22.259 -10.012 -3.431 1.00 80.44 260 SER A N 1
ATOM 2010 C CA . SER A 1 260 ? -23.562 -10.050 -2.767 1.00 80.44 260 SER A CA 1
ATOM 2011 C C . SER A 1 260 ? -23.814 -8.751 -1.990 1.00 80.44 260 SER A C 1
ATOM 2013 O O . SER A 1 260 ? -23.244 -8.507 -0.925 1.00 80.44 260 SER A O 1
ATOM 2015 N N . GLN A 1 261 ? -24.656 -7.862 -2.522 1.00 71.88 261 GLN A N 1
ATOM 2016 C CA . GLN A 1 261 ? -24.988 -6.624 -1.814 1.00 71.88 261 GLN A CA 1
ATOM 2017 C C . GLN A 1 261 ? -25.981 -6.908 -0.674 1.00 71.88 261 GLN A C 1
ATOM 2019 O O . GLN A 1 261 ? -27.057 -7.455 -0.921 1.00 71.88 261 GLN A O 1
ATOM 2024 N N . PRO A 1 262 ? -25.654 -6.548 0.579 1.00 73.75 262 PRO A N 1
ATOM 2025 C CA . PRO A 1 262 ? -26.583 -6.692 1.688 1.00 73.75 262 PRO A CA 1
ATOM 2026 C C . PRO A 1 262 ? -27.651 -5.599 1.593 1.00 73.75 262 PRO A C 1
ATOM 2028 O O . PRO A 1 262 ? -27.334 -4.428 1.411 1.00 73.75 262 PRO A O 1
ATOM 2031 N N . THR A 1 263 ? -28.922 -5.949 1.760 1.00 77.69 263 THR A N 1
ATOM 2032 C CA . THR A 1 263 ? -30.009 -4.956 1.841 1.00 77.69 263 THR A CA 1
ATOM 2033 C C . THR A 1 263 ? -30.124 -4.341 3.237 1.00 77.69 263 THR A C 1
ATOM 2035 O O . THR A 1 263 ? -30.619 -3.223 3.391 1.00 77.69 263 THR A O 1
ATOM 2038 N N . THR A 1 264 ? -29.655 -5.064 4.256 1.00 83.25 264 THR A N 1
ATOM 2039 C CA . THR A 1 264 ? -29.675 -4.675 5.669 1.00 83.25 264 THR A CA 1
ATOM 2040 C C . THR A 1 264 ? -28.472 -5.257 6.412 1.00 83.25 264 THR A C 1
ATOM 2042 O O . THR A 1 264 ? -27.983 -6.323 6.040 1.00 83.25 264 THR A O 1
ATOM 2045 N N . TYR A 1 265 ? -28.072 -4.623 7.513 1.00 87.62 265 TYR A N 1
ATOM 2046 C CA . TYR A 1 265 ? -27.100 -5.144 8.471 1.00 87.62 265 TYR A CA 1
ATOM 2047 C C . TYR A 1 265 ? -27.750 -5.340 9.839 1.00 87.62 265 TYR A C 1
ATOM 2049 O O . TYR A 1 265 ? -28.206 -4.382 10.460 1.00 87.62 265 TYR A O 1
ATOM 2057 N N . ASP A 1 266 ? -27.764 -6.576 10.328 1.00 88.44 266 ASP A N 1
ATOM 2058 C CA . ASP A 1 266 ? -28.118 -6.917 11.709 1.00 88.44 266 ASP A CA 1
ATOM 2059 C C . ASP A 1 266 ? -26.872 -7.173 12.578 1.00 88.44 266 ASP A C 1
ATOM 2061 O O . ASP A 1 266 ? -26.915 -6.971 13.789 1.00 88.44 266 ASP A O 1
ATOM 2065 N N . ASP A 1 267 ? -25.753 -7.575 11.970 1.00 88.31 267 ASP A N 1
ATOM 2066 C CA . ASP A 1 267 ? -24.455 -7.761 12.624 1.00 88.31 267 ASP A CA 1
ATOM 2067 C C . ASP A 1 267 ? -23.519 -6.550 12.396 1.00 88.31 267 ASP A C 1
ATOM 2069 O O . ASP A 1 267 ? -23.112 -6.286 11.257 1.00 88.31 267 ASP A O 1
ATOM 2073 N N . PRO A 1 268 ? -23.098 -5.839 13.460 1.00 87.44 268 PRO A N 1
ATOM 2074 C CA . PRO A 1 268 ? -22.111 -4.765 13.373 1.00 87.44 268 PRO A CA 1
ATOM 2075 C C . PRO A 1 268 ? -20.777 -5.204 12.763 1.00 87.44 268 PRO A C 1
ATOM 2077 O O . PRO A 1 268 ? -20.123 -4.397 12.109 1.00 87.44 268 PRO A O 1
ATOM 2080 N N . MET A 1 269 ? -20.361 -6.464 12.928 1.00 88.50 269 MET A N 1
ATOM 2081 C CA . MET A 1 269 ? -19.129 -6.977 12.312 1.00 88.50 269 MET A CA 1
ATOM 2082 C C . MET A 1 269 ? -19.258 -7.133 10.797 1.00 88.50 269 MET A C 1
ATOM 2084 O O . MET A 1 269 ? -18.284 -6.908 10.077 1.00 88.50 269 MET A O 1
ATOM 2088 N N . ALA A 1 270 ? -20.448 -7.479 10.301 1.00 89.00 270 ALA A N 1
ATOM 2089 C CA . ALA A 1 270 ? -20.710 -7.534 8.868 1.00 89.00 270 ALA A CA 1
ATOM 2090 C C . ALA A 1 270 ? -20.621 -6.134 8.244 1.00 89.00 270 ALA A C 1
ATOM 2092 O O . ALA A 1 270 ? -19.960 -5.972 7.218 1.00 89.00 270 ALA A O 1
ATOM 2093 N N . LEU A 1 271 ? -21.206 -5.129 8.908 1.00 88.88 271 LEU A N 1
ATOM 2094 C CA . LEU A 1 271 ? -21.093 -3.724 8.509 1.00 88.88 271 LEU A CA 1
ATOM 2095 C C . LEU A 1 271 ? -19.637 -3.244 8.549 1.00 88.88 271 LEU A C 1
ATOM 2097 O O . LEU A 1 271 ? -19.132 -2.716 7.563 1.00 88.88 271 LEU A O 1
ATOM 2101 N N . MET A 1 272 ? -18.942 -3.474 9.664 1.00 89.88 272 MET A N 1
ATOM 2102 C CA . MET A 1 272 ? -17.546 -3.073 9.846 1.00 89.88 272 MET A CA 1
ATOM 2103 C C . MET A 1 272 ? -16.614 -3.695 8.800 1.00 89.88 272 MET A C 1
ATOM 2105 O O . MET A 1 272 ? -15.709 -3.020 8.321 1.00 89.88 272 MET A O 1
ATOM 2109 N N . GLY A 1 273 ? -16.823 -4.961 8.422 1.00 92.12 273 GLY A N 1
ATOM 2110 C CA . GLY A 1 273 ? -16.044 -5.607 7.363 1.00 92.12 273 GLY A CA 1
ATOM 2111 C C . GLY A 1 273 ? -16.231 -4.954 5.996 1.00 92.12 273 GLY A C 1
ATOM 2112 O O . GLY A 1 273 ? -15.253 -4.723 5.289 1.00 92.12 273 GLY A O 1
ATOM 2113 N N . ASP A 1 274 ? -17.465 -4.600 5.645 1.00 90.56 274 ASP A N 1
ATOM 2114 C CA . ASP A 1 274 ? -17.764 -3.955 4.364 1.00 90.56 274 ASP A CA 1
ATOM 2115 C C . ASP A 1 274 ? -17.247 -2.504 4.352 1.00 90.56 274 ASP A C 1
ATOM 2117 O O . ASP A 1 274 ? -16.628 -2.073 3.376 1.00 90.56 274 ASP A O 1
ATOM 2121 N N . MET A 1 275 ? -17.394 -1.782 5.473 1.00 88.75 275 MET A N 1
ATOM 2122 C CA . MET A 1 275 ? -16.789 -0.460 5.679 1.00 88.75 275 MET A CA 1
ATOM 2123 C C . MET A 1 275 ? -15.262 -0.508 5.580 1.00 88.75 275 MET A C 1
ATOM 2125 O O . MET A 1 275 ? -14.668 0.394 4.995 1.00 88.75 275 MET A O 1
ATOM 2129 N N . GLN A 1 276 ? -14.617 -1.551 6.110 1.00 92.00 276 GLN A N 1
ATOM 2130 C CA . GLN A 1 276 ? -13.164 -1.717 6.058 1.00 92.00 276 GLN A CA 1
ATOM 2131 C C . GLN A 1 276 ? -12.657 -1.814 4.616 1.00 92.00 276 GLN A C 1
ATOM 2133 O O . GLN A 1 276 ? -11.691 -1.146 4.254 1.00 92.00 276 GLN A O 1
ATOM 2138 N N . ILE A 1 277 ? -13.330 -2.607 3.779 1.00 91.44 277 ILE A N 1
ATOM 2139 C CA . ILE A 1 277 ? -12.986 -2.726 2.359 1.00 91.44 277 ILE A CA 1
ATOM 2140 C C . ILE A 1 277 ? -13.199 -1.383 1.665 1.00 91.44 277 ILE A C 1
ATOM 2142 O O . ILE A 1 277 ? -12.273 -0.849 1.056 1.00 91.44 277 ILE A O 1
ATOM 2146 N N . ALA A 1 278 ? -14.398 -0.818 1.792 1.00 85.56 278 ALA A N 1
ATOM 2147 C CA . ALA A 1 278 ? -14.782 0.344 1.010 1.00 85.56 278 ALA A CA 1
ATOM 2148 C C . ALA A 1 278 ? -14.010 1.614 1.401 1.00 85.56 278 ALA A C 1
ATOM 2150 O O . ALA A 1 278 ? -13.586 2.350 0.515 1.00 85.56 278 ALA A O 1
ATOM 2151 N N . SER A 1 279 ? -13.756 1.838 2.696 1.00 82.94 279 SER A N 1
ATOM 2152 C CA . SER A 1 279 ? -12.948 2.977 3.164 1.00 82.94 279 SER A CA 1
ATOM 2153 C C . SER A 1 279 ? -11.498 2.908 2.683 1.00 82.94 279 SER A C 1
ATOM 2155 O O . SER A 1 279 ? -10.940 3.940 2.329 1.00 82.94 279 SER A O 1
ATOM 2157 N N . GLY A 1 280 ? -10.897 1.716 2.583 1.00 87.38 280 GLY A N 1
ATOM 2158 C CA . GLY A 1 280 ? -9.552 1.581 2.017 1.00 87.38 280 GLY A CA 1
ATOM 2159 C C . GLY A 1 280 ? -9.485 1.981 0.539 1.00 87.38 280 GLY A C 1
ATOM 2160 O O . GLY A 1 280 ? -8.557 2.679 0.136 1.00 87.38 280 GLY A O 1
ATOM 2161 N N . PHE A 1 281 ? -10.483 1.603 -0.268 1.00 83.88 281 PHE A N 1
ATOM 2162 C CA . PHE A 1 281 ? -10.574 2.069 -1.659 1.00 83.88 281 PHE A CA 1
ATOM 2163 C C . PHE A 1 281 ? -10.925 3.560 -1.753 1.00 83.88 281 PHE A C 1
ATOM 2165 O O . PHE A 1 281 ? -10.380 4.256 -2.605 1.00 83.88 281 PHE A O 1
ATOM 2172 N N . GLU A 1 282 ? -11.787 4.079 -0.875 1.00 78.25 282 GLU A N 1
ATOM 2173 C CA . GLU A 1 282 ? -12.117 5.510 -0.801 1.00 78.25 282 GLU A CA 1
ATOM 2174 C C . GLU A 1 282 ? -10.876 6.369 -0.511 1.00 78.25 282 GLU A C 1
ATOM 2176 O O . GLU A 1 282 ? -10.657 7.382 -1.181 1.00 78.25 282 GLU A O 1
ATOM 2181 N N . GLU A 1 283 ? -10.036 5.944 0.438 1.00 76.69 283 GLU A N 1
ATOM 2182 C CA . GLU A 1 283 ? -8.718 6.535 0.686 1.00 76.69 283 GLU A CA 1
ATOM 2183 C C . GLU A 1 283 ? -7.872 6.507 -0.598 1.00 76.69 283 GLU A C 1
ATOM 2185 O O . GLU A 1 283 ? -7.336 7.540 -0.994 1.00 76.69 283 GLU A O 1
ATOM 2190 N N . GLY A 1 284 ? -7.844 5.380 -1.321 1.00 72.38 284 GLY A N 1
ATOM 2191 C CA . GLY A 1 284 ? -7.192 5.233 -2.632 1.00 72.38 284 GLY A CA 1
ATOM 2192 C C . GLY A 1 284 ? -7.653 6.216 -3.708 1.00 72.38 284 GLY A C 1
ATOM 2193 O O . GLY A 1 284 ? -6.821 6.842 -4.374 1.00 72.38 284 GLY A O 1
ATOM 2194 N N . TYR A 1 285 ? -8.962 6.426 -3.853 1.00 68.44 285 TYR A N 1
ATOM 2195 C CA . TYR A 1 285 ? -9.501 7.479 -4.723 1.00 68.44 285 TYR A CA 1
ATOM 2196 C C . TYR A 1 285 ? -9.080 8.869 -4.251 1.00 68.44 285 TYR A C 1
ATOM 2198 O O . TYR A 1 285 ? -8.781 9.735 -5.066 1.00 68.44 285 TYR A O 1
ATOM 2206 N N . GLY A 1 286 ? -8.976 9.047 -2.937 1.00 60.91 286 GLY A N 1
ATOM 2207 C CA . GLY A 1 286 ? -8.403 10.213 -2.279 1.00 60.91 286 GLY A CA 1
ATOM 2208 C C . GLY A 1 286 ? -6.968 10.555 -2.658 1.00 60.91 286 GLY A C 1
ATOM 2209 O O . GLY A 1 286 ? -6.547 11.708 -2.529 1.00 60.91 286 GLY A O 1
ATOM 2210 N N . TYR A 1 287 ? -6.229 9.554 -3.120 1.00 62.31 287 TYR A N 1
ATOM 2211 C CA . TYR A 1 287 ? -4.858 9.664 -3.595 1.00 62.31 287 TYR A CA 1
ATOM 2212 C C . TYR A 1 287 ? -4.758 9.735 -5.125 1.00 62.31 287 TYR A C 1
ATOM 2214 O O . TYR A 1 287 ? -3.665 9.915 -5.662 1.00 62.31 287 TYR A O 1
ATOM 2222 N N . SER A 1 288 ? -5.893 9.636 -5.823 1.00 58.16 288 SER A N 1
ATOM 2223 C CA . SER A 1 288 ? -5.997 9.819 -7.268 1.00 58.16 288 SER A CA 1
ATOM 2224 C C . SER A 1 288 ? -6.229 11.295 -7.625 1.00 58.16 288 SER A C 1
ATOM 2226 O O . SER A 1 288 ? -6.801 12.042 -6.829 1.00 58.16 288 SER A O 1
ATOM 2228 N N . PRO A 1 289 ? -5.782 11.768 -8.802 1.00 50.53 289 PRO A N 1
ATOM 2229 C CA . PRO A 1 289 ? -6.003 13.131 -9.239 1.00 50.53 289 PRO A CA 1
ATOM 2230 C C . PRO A 1 289 ? -7.512 13.360 -9.410 1.00 50.53 289 PRO A C 1
ATOM 2232 O O . PRO A 1 289 ? -8.264 12.410 -9.658 1.00 50.53 289 PRO A O 1
ATOM 2235 N N . PRO A 1 290 ? -7.983 14.603 -9.222 1.00 48.34 290 PRO A N 1
ATOM 2236 C CA . PRO A 1 290 ? -9.404 14.888 -9.107 1.00 48.34 290 PRO A CA 1
ATOM 2237 C C . PRO A 1 290 ? -10.189 14.436 -10.344 1.00 48.34 290 PRO A C 1
ATOM 2239 O O . PRO A 1 290 ? -9.704 14.503 -11.474 1.00 48.34 290 PRO A O 1
ATOM 2242 N N . TYR A 1 291 ? -11.430 14.001 -10.116 1.00 37.81 291 TYR A N 1
ATOM 2243 C CA . TYR A 1 291 ? -12.377 13.593 -11.157 1.00 37.81 291 TYR A CA 1
ATOM 2244 C C . TYR A 1 291 ? -12.403 14.616 -12.310 1.00 37.81 291 TYR A C 1
ATOM 2246 O O . TYR A 1 291 ? -12.615 15.804 -12.074 1.00 37.81 291 TYR A O 1
ATOM 2254 N N . GLY A 1 292 ? -12.169 14.157 -13.544 1.00 38.09 292 GLY A N 1
ATOM 2255 C CA . GLY A 1 292 ? -12.124 15.009 -14.742 1.00 38.09 292 GLY A CA 1
ATOM 2256 C C . GLY A 1 292 ? -10.741 15.555 -15.118 1.00 38.09 292 GLY A C 1
ATOM 2257 O O . GLY A 1 292 ? -10.614 16.193 -16.159 1.00 38.09 292 GLY A O 1
ATOM 2258 N N . THR A 1 293 ? -9.700 15.285 -14.326 1.00 43.75 293 THR A N 1
ATOM 2259 C CA . THR A 1 293 ? -8.312 15.479 -14.769 1.00 43.75 293 THR A CA 1
ATOM 2260 C C . THR A 1 293 ? -7.805 14.263 -15.534 1.00 43.75 293 THR A C 1
ATOM 2262 O O . THR A 1 293 ? -8.301 13.145 -15.380 1.00 43.75 293 THR A O 1
ATOM 2265 N N . THR A 1 294 ? -6.823 14.503 -16.399 1.00 44.78 294 THR A N 1
ATOM 2266 C CA . THR A 1 294 ? -6.143 13.492 -17.200 1.00 44.78 294 THR A CA 1
ATOM 2267 C C . THR A 1 294 ? -5.699 12.326 -16.308 1.00 44.78 294 THR A C 1
ATOM 2269 O O . THR A 1 294 ? -4.962 12.537 -15.342 1.00 44.78 294 THR A O 1
ATOM 2272 N N . ARG A 1 295 ? -6.174 11.102 -16.590 1.00 55.78 295 ARG A N 1
ATOM 2273 C CA . ARG A 1 295 ? -5.832 9.904 -15.800 1.00 55.78 295 ARG A CA 1
ATOM 2274 C C . ARG A 1 295 ? -4.311 9.733 -15.758 1.00 55.78 295 ARG A C 1
ATOM 2276 O O . ARG A 1 295 ? -3.623 10.200 -16.658 1.00 55.78 295 ARG A O 1
ATOM 2283 N N . PHE A 1 296 ? -3.767 9.048 -14.748 1.00 56.56 296 PHE A N 1
ATOM 2284 C CA . PHE A 1 296 ? -2.312 8.835 -14.624 1.00 56.56 296 PHE A CA 1
ATOM 2285 C C . PHE A 1 296 ? -1.674 8.328 -15.921 1.00 56.56 296 PHE A C 1
ATOM 2287 O O . PHE A 1 296 ? -0.655 8.854 -16.375 1.00 56.56 296 PHE A O 1
ATOM 2294 N N . TYR A 1 297 ? -2.361 7.378 -16.558 1.00 57.88 297 TYR A N 1
ATOM 2295 C CA . TYR A 1 297 ? -2.027 6.865 -17.875 1.00 57.88 297 TYR A CA 1
ATOM 2296 C C . TYR A 1 297 ? -2.013 7.966 -18.945 1.00 57.88 297 TYR A C 1
ATOM 2298 O O . TYR A 1 297 ? -1.063 8.067 -19.714 1.00 57.88 297 TYR A O 1
ATOM 2306 N N . ASP A 1 298 ? -3.014 8.834 -18.983 1.00 63.56 298 ASP A N 1
ATOM 2307 C CA . ASP A 1 298 ? -3.157 9.878 -20.000 1.00 63.56 298 ASP A CA 1
ATOM 2308 C C . ASP A 1 298 ? -2.302 11.128 -19.728 1.00 63.56 298 ASP A C 1
ATOM 2310 O O . ASP A 1 298 ? -2.286 12.048 -20.544 1.00 63.56 298 ASP A O 1
ATOM 2314 N N . SER A 1 299 ? -1.607 11.200 -18.585 1.00 67.19 299 SER A N 1
ATOM 2315 C CA . SER A 1 299 ? -0.757 12.346 -18.242 1.00 67.19 299 SER A CA 1
ATOM 2316 C C . SER A 1 299 ? 0.263 12.641 -19.357 1.00 67.19 299 SER A C 1
ATOM 2318 O O . SER A 1 299 ? 0.743 11.701 -19.994 1.00 67.19 299 SER A O 1
ATOM 2320 N N . PRO A 1 300 ? 0.654 13.912 -19.592 1.00 72.56 300 PRO A N 1
ATOM 2321 C CA . PRO A 1 300 ? 1.648 14.243 -20.618 1.00 72.56 300 PRO A CA 1
ATOM 2322 C C . PRO A 1 300 ? 2.951 13.447 -20.471 1.00 72.56 300 PRO A C 1
ATOM 2324 O O . PRO A 1 300 ? 3.489 12.966 -21.464 1.00 72.56 300 PRO A O 1
ATOM 2327 N N . GLU A 1 301 ? 3.413 13.238 -19.232 1.00 71.50 301 GLU A N 1
ATOM 2328 C CA . GLU A 1 301 ? 4.576 12.396 -18.923 1.00 71.50 301 GLU A CA 1
ATOM 2329 C C . GLU A 1 301 ? 4.331 10.923 -19.304 1.00 71.50 301 GLU A C 1
ATOM 2331 O O . GLU A 1 301 ? 5.183 10.297 -19.932 1.00 71.50 301 GLU A O 1
ATOM 2336 N N . GLY A 1 302 ? 3.153 10.370 -18.985 1.00 72.69 302 GLY A N 1
ATOM 2337 C CA . GLY A 1 302 ? 2.779 8.997 -19.336 1.00 72.69 302 GLY A CA 1
ATOM 2338 C C . GLY A 1 302 ? 2.638 8.769 -20.845 1.00 72.69 302 GLY A C 1
ATOM 2339 O O . GLY A 1 302 ? 3.120 7.760 -21.362 1.00 72.69 302 GLY A O 1
ATOM 2340 N N . VAL A 1 303 ? 2.017 9.708 -21.564 1.00 75.00 303 VAL A N 1
ATOM 2341 C CA . VAL A 1 303 ? 1.874 9.670 -23.030 1.00 75.00 303 VAL A CA 1
ATOM 2342 C C . VAL A 1 303 ? 3.240 9.776 -23.708 1.00 75.00 303 VAL A C 1
ATOM 2344 O O . VAL A 1 303 ? 3.539 8.969 -24.589 1.00 75.00 303 VAL A O 1
ATOM 2347 N N . ALA A 1 304 ? 4.084 10.719 -23.276 1.00 79.38 304 ALA A N 1
ATOM 2348 C CA . ALA A 1 304 ? 5.429 10.895 -23.817 1.00 79.38 304 ALA A CA 1
ATOM 2349 C C . ALA A 1 304 ? 6.292 9.642 -23.611 1.00 79.38 304 ALA A C 1
ATOM 2351 O O . ALA A 1 304 ? 6.921 9.170 -24.558 1.00 79.38 304 ALA A O 1
ATOM 2352 N N . LEU A 1 305 ? 6.255 9.055 -22.408 1.00 80.00 305 LEU A N 1
ATOM 2353 C CA . LEU A 1 305 ? 6.973 7.819 -22.106 1.00 80.00 305 LEU A CA 1
ATOM 2354 C C . LEU A 1 305 ? 6.535 6.675 -23.027 1.00 80.00 305 LEU A C 1
ATOM 2356 O O . LEU A 1 305 ? 7.382 5.992 -23.593 1.00 80.00 305 LEU A O 1
ATOM 2360 N N . ARG A 1 306 ? 5.227 6.481 -23.235 1.00 81.19 306 ARG A N 1
ATOM 2361 C CA . ARG A 1 306 ? 4.728 5.434 -24.144 1.00 81.19 306 ARG A CA 1
ATOM 2362 C C . ARG A 1 306 ? 5.148 5.655 -25.592 1.00 81.19 306 ARG A C 1
ATOM 2364 O O . ARG A 1 306 ? 5.486 4.684 -26.264 1.00 81.19 306 ARG A O 1
ATOM 2371 N N . GLY A 1 307 ? 5.132 6.902 -26.063 1.00 81.88 307 GLY A N 1
ATOM 2372 C CA . GLY A 1 307 ? 5.616 7.249 -27.400 1.00 81.88 307 GLY A CA 1
ATOM 2373 C C . GLY A 1 307 ? 7.082 6.856 -27.586 1.00 81.88 307 GLY A C 1
ATOM 2374 O O . GLY A 1 307 ? 7.414 6.146 -28.531 1.00 81.88 307 GLY A O 1
ATOM 2375 N N . GLN A 1 308 ? 7.933 7.223 -26.627 1.00 83.56 308 GLN A N 1
ATOM 2376 C CA . GLN A 1 308 ? 9.351 6.859 -26.636 1.00 83.56 308 GLN A CA 1
ATOM 2377 C C . GLN A 1 308 ? 9.569 5.343 -26.518 1.00 83.56 308 GLN A C 1
ATOM 2379 O O . GLN A 1 308 ? 10.400 4.782 -27.228 1.00 83.56 308 GLN A O 1
ATOM 2384 N N . MET A 1 309 ? 8.804 4.651 -25.666 1.00 84.50 309 MET A N 1
ATOM 2385 C CA . MET A 1 309 ? 8.880 3.192 -25.553 1.00 84.50 309 MET A CA 1
ATOM 2386 C C . MET A 1 309 ? 8.567 2.511 -26.888 1.00 84.50 309 MET A C 1
ATOM 2388 O O . MET A 1 309 ? 9.300 1.612 -27.295 1.00 84.50 309 MET A O 1
ATOM 2392 N N . ALA A 1 310 ? 7.520 2.959 -27.586 1.00 82.62 310 ALA A N 1
ATOM 2393 C CA . ALA A 1 310 ? 7.155 2.426 -28.894 1.00 82.62 310 ALA A CA 1
ATOM 2394 C C . ALA A 1 310 ? 8.258 2.663 -29.942 1.00 82.62 310 ALA A C 1
ATOM 2396 O O . ALA A 1 310 ? 8.549 1.774 -30.742 1.00 82.62 310 ALA A O 1
ATOM 2397 N N . GLU A 1 311 ? 8.911 3.827 -29.911 1.00 86.19 311 GLU A N 1
ATOM 2398 C CA . GLU A 1 311 ? 10.029 4.158 -30.800 1.00 86.19 311 GLU A CA 1
ATOM 2399 C C . GLU A 1 311 ? 11.258 3.273 -30.535 1.00 86.19 311 GLU A C 1
ATOM 2401 O O . GLU A 1 311 ? 11.787 2.654 -31.462 1.00 86.19 311 GLU A O 1
ATOM 2406 N N . VAL A 1 312 ? 11.656 3.118 -29.267 1.00 85.62 312 VAL A N 1
ATOM 2407 C CA . VAL A 1 312 ? 12.765 2.236 -28.859 1.00 85.62 312 VAL A CA 1
ATOM 2408 C C . VAL A 1 312 ? 12.469 0.782 -29.226 1.00 85.62 312 VAL A C 1
ATOM 2410 O O . VAL A 1 312 ? 13.337 0.079 -29.750 1.00 85.62 312 VAL A O 1
ATOM 2413 N N . GLN A 1 313 ? 11.239 0.316 -29.003 1.00 83.00 313 GLN A N 1
ATOM 2414 C CA . GLN A 1 313 ? 10.827 -1.027 -29.407 1.00 83.00 313 GLN A CA 1
ATOM 2415 C C . GLN A 1 313 ? 10.929 -1.209 -30.924 1.00 83.00 313 GLN A C 1
ATOM 2417 O O . GLN A 1 313 ? 11.487 -2.200 -31.400 1.00 83.00 313 GLN A O 1
ATOM 2422 N N . GLN A 1 314 ? 10.450 -0.243 -31.704 1.00 83.56 314 GLN A N 1
ATOM 2423 C CA . GLN A 1 314 ? 10.542 -0.312 -33.155 1.00 83.56 314 GLN A CA 1
ATOM 2424 C C . GLN A 1 314 ? 12.003 -0.313 -33.634 1.00 83.56 314 GLN A C 1
ATOM 2426 O O . GLN A 1 314 ? 12.347 -1.086 -34.531 1.00 83.56 314 GLN A O 1
ATOM 2431 N N . GLN A 1 315 ? 12.879 0.477 -33.009 1.00 85.06 315 GLN A N 1
ATOM 2432 C CA . GLN A 1 315 ? 14.311 0.496 -33.311 1.00 85.06 315 GLN A CA 1
ATOM 2433 C C . GLN A 1 315 ? 14.967 -0.867 -33.052 1.00 85.06 315 GLN A C 1
ATOM 2435 O O . GLN A 1 315 ? 15.682 -1.382 -33.914 1.00 85.06 315 GLN A O 1
ATOM 2440 N N . VAL A 1 316 ? 14.695 -1.487 -31.898 1.00 84.94 316 VAL A N 1
ATOM 2441 C CA . VAL A 1 316 ? 15.211 -2.829 -31.582 1.00 84.94 316 VAL A CA 1
ATOM 2442 C C . VAL A 1 316 ? 14.714 -3.848 -32.603 1.00 84.94 316 VAL A C 1
ATOM 2444 O O . VAL A 1 316 ? 15.516 -4.620 -33.123 1.00 84.94 316 VAL A O 1
ATOM 2447 N N . LYS A 1 317 ? 13.424 -3.814 -32.961 1.00 82.44 317 LYS A N 1
ATOM 2448 C CA . LYS A 1 317 ? 12.848 -4.714 -33.973 1.00 82.44 317 LYS A CA 1
ATOM 2449 C C . LYS A 1 317 ? 13.569 -4.595 -35.318 1.00 82.44 317 LYS A C 1
ATOM 2451 O O . LYS A 1 317 ? 13.904 -5.613 -35.925 1.00 82.44 317 LYS A O 1
ATOM 2456 N N . VAL A 1 318 ? 13.822 -3.371 -35.783 1.00 84.06 318 VAL A N 1
ATOM 2457 C CA . VAL A 1 318 ? 14.530 -3.116 -37.048 1.00 84.06 318 VAL A CA 1
ATOM 2458 C C . VAL A 1 318 ? 15.971 -3.628 -36.986 1.00 84.06 318 VAL A C 1
ATOM 2460 O O . VAL A 1 318 ? 16.395 -4.343 -37.894 1.00 84.06 318 VAL A O 1
ATOM 2463 N N . ASN A 1 319 ? 16.700 -3.338 -35.906 1.00 83.56 319 ASN A N 1
ATOM 2464 C CA . ASN A 1 319 ? 18.102 -3.737 -35.762 1.00 83.56 319 ASN A CA 1
ATOM 2465 C C . ASN A 1 319 ? 18.275 -5.256 -35.630 1.00 83.56 319 ASN A C 1
ATOM 2467 O O . ASN A 1 319 ? 19.189 -5.819 -36.228 1.00 83.56 319 ASN A O 1
ATOM 2471 N N . VAL A 1 320 ? 17.387 -5.930 -34.891 1.00 81.06 320 VAL A N 1
ATOM 2472 C CA . VAL A 1 320 ? 17.406 -7.395 -34.760 1.00 81.06 320 VAL A CA 1
ATOM 2473 C C . VAL A 1 320 ? 17.058 -8.056 -36.095 1.00 81.06 320 VAL A C 1
ATOM 2475 O O . VAL A 1 320 ? 17.767 -8.961 -36.523 1.00 81.06 320 VAL A O 1
ATOM 2478 N N . LYS A 1 321 ? 16.032 -7.573 -36.812 1.00 79.19 321 LYS A N 1
ATOM 2479 C CA . LYS A 1 321 ? 15.670 -8.111 -38.137 1.00 79.19 321 LYS A CA 1
ATOM 2480 C C . LYS A 1 321 ? 16.777 -7.898 -39.176 1.00 79.19 321 LYS A C 1
ATOM 2482 O O . LYS A 1 321 ? 16.978 -8.746 -40.040 1.00 79.19 321 LYS A O 1
ATOM 2487 N N . GLY A 1 322 ? 17.479 -6.768 -39.104 1.00 79.00 322 GLY A N 1
ATOM 2488 C CA . GLY A 1 322 ? 18.581 -6.429 -40.004 1.00 79.00 322 GLY A CA 1
ATOM 2489 C C . GLY A 1 322 ? 19.895 -7.163 -39.712 1.00 79.00 322 GLY A C 1
ATOM 2490 O O . GLY A 1 322 ? 20.823 -7.050 -40.510 1.00 79.00 322 GLY A O 1
ATOM 2491 N N . ASN A 1 323 ? 19.998 -7.905 -38.602 1.00 77.12 323 ASN A N 1
ATOM 2492 C CA . ASN A 1 323 ? 21.235 -8.557 -38.179 1.00 77.12 323 ASN A CA 1
ATOM 2493 C C . ASN A 1 323 ? 20.984 -10.020 -37.753 1.00 77.12 323 ASN A C 1
ATOM 2495 O O . ASN A 1 323 ? 20.478 -10.269 -36.655 1.00 77.12 323 ASN A O 1
ATOM 2499 N N . PRO A 1 324 ? 21.390 -11.008 -38.573 1.00 74.19 324 PRO A N 1
ATOM 2500 C CA . PRO A 1 324 ? 21.122 -12.420 -38.301 1.00 74.19 324 PRO A CA 1
ATOM 2501 C C . PRO A 1 324 ? 21.799 -12.929 -37.020 1.00 74.19 324 PRO A C 1
ATOM 2503 O O . PRO A 1 324 ? 21.250 -13.799 -36.350 1.00 74.19 324 PRO A O 1
ATOM 2506 N N . THR A 1 325 ? 22.942 -12.360 -36.626 1.00 72.12 325 THR A N 1
ATOM 2507 C CA . THR A 1 325 ? 23.630 -12.703 -35.372 1.00 72.12 325 THR A CA 1
ATOM 2508 C C . THR A 1 325 ? 22.824 -12.243 -34.157 1.00 72.12 325 THR A C 1
ATOM 2510 O O . THR A 1 325 ? 22.677 -12.995 -33.196 1.00 72.12 325 THR A O 1
ATOM 2513 N N . LEU A 1 326 ? 22.248 -11.035 -34.208 1.00 71.75 326 LEU A N 1
ATOM 2514 C CA . LEU A 1 326 ? 21.355 -10.531 -33.157 1.00 71.75 326 LEU A CA 1
ATOM 2515 C C . LEU A 1 326 ? 20.052 -11.335 -33.100 1.00 71.75 326 LEU A C 1
ATOM 2517 O O . LEU A 1 326 ? 19.611 -11.689 -32.010 1.00 71.75 326 LEU A O 1
ATOM 2521 N N . ALA A 1 327 ? 19.474 -11.681 -34.253 1.00 70.94 327 ALA A N 1
ATOM 2522 C CA . ALA A 1 327 ? 18.293 -12.542 -34.328 1.00 70.94 327 ALA A CA 1
ATOM 2523 C C . ALA A 1 327 ? 18.553 -13.940 -33.741 1.00 70.94 327 ALA A C 1
ATOM 2525 O O . ALA A 1 327 ? 17.697 -14.502 -33.063 1.00 70.94 327 ALA A O 1
ATOM 2526 N N . GLN A 1 328 ? 19.754 -14.490 -33.933 1.00 68.50 328 GLN A N 1
ATOM 2527 C CA . GLN A 1 328 ? 20.142 -15.776 -33.352 1.00 68.50 328 GLN A CA 1
ATOM 2528 C C . GLN A 1 328 ? 20.373 -15.698 -31.832 1.00 68.50 328 GLN A C 1
ATOM 2530 O O . GLN A 1 328 ? 20.113 -16.670 -31.125 1.00 68.50 328 GLN A O 1
ATOM 2535 N N . GLN A 1 329 ? 20.841 -14.554 -31.322 1.00 65.56 329 GLN A N 1
ATOM 2536 C CA . GLN A 1 329 ? 21.096 -14.335 -29.892 1.00 65.56 329 GLN A CA 1
ATOM 2537 C C . GLN A 1 329 ? 19.834 -13.987 -29.093 1.00 65.56 329 GLN A C 1
ATOM 2539 O O . GLN A 1 329 ? 19.718 -14.388 -27.936 1.00 65.56 329 GLN A O 1
ATOM 2544 N N . LEU A 1 330 ? 18.905 -13.240 -29.692 1.00 66.62 330 LEU A N 1
ATOM 2545 C CA . LEU A 1 330 ? 17.708 -12.720 -29.024 1.00 66.62 330 LEU A CA 1
ATOM 2546 C C . LEU A 1 330 ? 16.414 -13.455 -29.416 1.00 66.62 330 LEU A C 1
ATOM 2548 O O . LEU A 1 330 ? 15.389 -13.254 -28.770 1.00 66.62 330 LEU A O 1
ATOM 2552 N N . GLY A 1 331 ? 16.453 -14.313 -30.440 1.00 63.06 331 GLY A N 1
ATOM 2553 C CA . GLY A 1 331 ? 15.263 -14.906 -31.053 1.00 63.06 331 GLY A CA 1
ATOM 2554 C C . GLY A 1 331 ? 14.473 -13.896 -31.894 1.00 63.06 331 GLY A C 1
ATOM 2555 O O . GLY A 1 331 ? 14.929 -12.777 -32.150 1.00 63.06 331 GLY A O 1
ATOM 2556 N N . GLU A 1 332 ? 13.260 -14.266 -32.324 1.00 54.25 332 GLU A N 1
ATOM 2557 C CA . GLU A 1 332 ? 12.319 -13.279 -32.864 1.00 54.25 332 GLU A CA 1
ATOM 2558 C C . GLU A 1 332 ? 11.865 -12.347 -31.73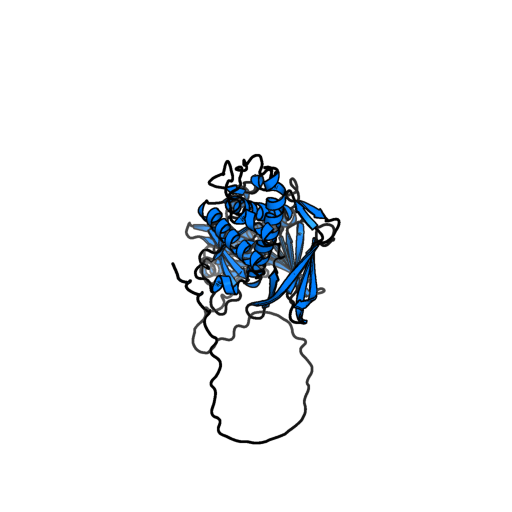8 1.00 54.25 332 GLU A C 1
ATOM 2560 O O . GLU A 1 332 ? 10.936 -12.630 -30.979 1.00 54.25 332 GLU A O 1
ATOM 2565 N N . VAL A 1 333 ? 12.525 -11.196 -31.645 1.00 53.47 333 VAL A N 1
ATOM 2566 C CA . VAL A 1 333 ? 12.078 -10.069 -30.830 1.00 53.47 333 VAL A CA 1
ATOM 2567 C C . VAL A 1 333 ? 10.886 -9.427 -31.541 1.00 53.47 333 VAL A C 1
ATOM 2569 O O . VAL A 1 333 ? 10.981 -8.375 -32.173 1.00 53.47 333 VAL A O 1
ATOM 2572 N N . ASP A 1 334 ? 9.740 -10.103 -31.503 1.00 54.00 334 ASP A N 1
ATOM 2573 C CA . ASP A 1 334 ? 8.497 -9.523 -31.980 1.00 54.00 334 ASP A CA 1
ATOM 2574 C C . ASP A 1 334 ? 7.891 -8.667 -30.859 1.00 54.00 334 ASP A C 1
ATOM 2576 O O . ASP A 1 334 ? 7.374 -9.164 -29.858 1.00 54.00 334 ASP A O 1
ATOM 2580 N N . LEU A 1 335 ? 8.041 -7.353 -31.009 1.00 54.25 335 LEU A N 1
ATOM 2581 C CA . LEU A 1 335 ? 7.707 -6.336 -30.007 1.00 54.25 335 LEU A CA 1
ATOM 2582 C C . LEU A 1 335 ? 6.303 -5.745 -30.188 1.00 54.25 335 LEU A C 1
ATOM 2584 O O . LEU A 1 335 ? 5.977 -4.744 -29.554 1.00 54.25 335 LEU A O 1
ATOM 2588 N N . GLN A 1 336 ? 5.452 -6.337 -31.037 1.00 46.03 336 GLN A N 1
ATOM 2589 C CA . GLN A 1 336 ? 4.042 -5.951 -31.094 1.00 46.03 336 GLN A CA 1
ATOM 2590 C C . GLN A 1 336 ? 3.309 -6.486 -29.861 1.00 46.03 336 GLN A C 1
ATOM 2592 O O . GLN A 1 336 ? 2.688 -7.544 -29.881 1.00 46.03 336 GLN A O 1
ATOM 2597 N N . ALA A 1 337 ? 3.399 -5.747 -28.760 1.00 43.44 337 ALA A N 1
ATOM 2598 C CA . ALA A 1 337 ? 2.456 -5.877 -27.667 1.00 43.44 337 ALA A CA 1
ATOM 2599 C C . ALA A 1 337 ? 1.246 -4.999 -27.985 1.00 43.44 337 ALA A C 1
ATOM 2601 O O . ALA A 1 337 ? 1.365 -3.788 -28.180 1.00 43.44 337 ALA A O 1
ATOM 2602 N N . SER A 1 338 ? 0.067 -5.610 -28.037 1.00 36.44 338 SER A N 1
ATOM 2603 C CA . SER A 1 338 ? -1.200 -4.896 -28.002 1.00 36.44 338 SER A CA 1
ATOM 2604 C C . SER A 1 338 ? -1.320 -4.187 -26.651 1.00 36.44 338 SER A C 1
ATOM 2606 O O . SER A 1 338 ? -1.874 -4.724 -25.696 1.00 36.44 338 SER A O 1
ATOM 2608 N N . SER A 1 339 ? -0.835 -2.949 -26.581 1.00 40.53 339 SER A N 1
ATOM 2609 C CA . SER A 1 339 ? -1.069 -1.988 -25.490 1.00 40.53 339 SER A CA 1
ATOM 2610 C C . SER A 1 339 ? -2.560 -1.653 -25.280 1.00 40.53 339 SER A C 1
ATOM 2612 O O . SER A 1 339 ? -2.916 -0.908 -24.369 1.00 40.53 339 SER A O 1
ATOM 2614 N N . LEU A 1 340 ? -3.433 -2.244 -26.102 1.00 31.53 340 LEU A N 1
ATOM 2615 C CA . LEU A 1 340 ? -4.878 -2.056 -26.174 1.00 31.53 340 LEU A CA 1
ATOM 2616 C C . LEU A 1 340 ? -5.653 -2.583 -24.958 1.00 31.53 340 LEU A C 1
ATOM 2618 O O . LEU A 1 340 ? -6.706 -2.031 -24.657 1.00 31.53 340 LEU A O 1
ATOM 2622 N N . GLN A 1 341 ? -5.161 -3.581 -24.214 1.00 34.06 341 GLN A N 1
ATOM 2623 C CA . GLN A 1 341 ? -5.903 -4.058 -23.032 1.00 34.06 341 GLN A CA 1
ATOM 2624 C C . GLN A 1 341 ? -5.868 -3.059 -21.864 1.00 34.06 341 GLN A C 1
ATOM 2626 O O . GLN A 1 341 ? -6.839 -2.965 -21.122 1.00 34.06 341 GLN A O 1
ATOM 2631 N N . VAL A 1 342 ? -4.828 -2.219 -21.769 1.00 36.44 342 VAL A N 1
ATOM 2632 C CA . VAL A 1 342 ? -4.790 -1.105 -20.801 1.00 36.44 342 VAL A CA 1
ATOM 2633 C C . VAL A 1 342 ? -5.736 0.030 -21.224 1.00 36.44 342 VAL A C 1
ATOM 2635 O O . VAL A 1 342 ? -6.155 0.823 -20.395 1.00 36.44 342 VAL A O 1
ATOM 2638 N N . GLN A 1 343 ? -6.132 0.114 -22.500 1.00 33.12 343 GLN A N 1
ATOM 2639 C CA . GLN A 1 343 ? -6.977 1.204 -23.008 1.00 33.12 343 GLN A CA 1
ATOM 2640 C C . GLN A 1 343 ? -8.481 0.991 -22.771 1.00 33.12 343 GLN A C 1
ATOM 2642 O O . GLN A 1 343 ? -9.222 1.970 -22.744 1.00 33.12 343 GLN A O 1
ATOM 2647 N N . GLN A 1 344 ? -8.955 -0.246 -22.577 1.00 29.09 344 GLN A N 1
ATOM 2648 C CA . GLN A 1 344 ? -10.398 -0.523 -22.476 1.00 29.09 344 GLN A CA 1
ATOM 2649 C C . GLN A 1 344 ? -10.973 -0.480 -21.052 1.00 29.09 344 GLN A C 1
ATOM 2651 O O . GLN A 1 344 ? -12.144 -0.143 -20.890 1.00 29.09 344 GLN A O 1
ATOM 2656 N N . GLU A 1 345 ? -10.177 -0.718 -20.009 1.00 31.97 345 GLU A N 1
ATOM 2657 C CA . GLU A 1 345 ? -10.643 -0.604 -18.610 1.00 31.97 345 GLU A CA 1
ATOM 2658 C C . GLU A 1 345 ? -10.572 0.838 -18.077 1.00 31.97 345 GLU A C 1
ATOM 2660 O O . GLU A 1 345 ? -11.228 1.211 -17.104 1.00 31.97 345 GLU A O 1
ATOM 2665 N N . VAL A 1 346 ? -9.832 1.696 -18.781 1.00 39.69 346 VAL A N 1
ATOM 2666 C CA . VAL A 1 346 ? -9.544 3.091 -18.429 1.00 39.69 346 VAL A CA 1
ATOM 2667 C C . VAL A 1 346 ? -10.642 4.041 -18.951 1.00 39.69 346 VAL A C 1
ATOM 2669 O O . VAL A 1 346 ? -10.471 5.250 -18.977 1.00 39.69 346 VAL A O 1
ATOM 2672 N N . GLY A 1 347 ? -11.822 3.534 -19.323 1.00 34.09 347 GLY A N 1
ATOM 2673 C CA . GLY A 1 347 ? -12.944 4.352 -19.813 1.00 34.09 347 GLY A CA 1
ATOM 2674 C C . GLY A 1 347 ? -13.895 4.847 -18.720 1.00 34.09 347 GLY A C 1
ATOM 2675 O O . GLY A 1 347 ? -14.340 5.988 -18.754 1.00 34.09 347 GLY A O 1
ATOM 2676 N N . ASN A 1 348 ? -14.125 4.055 -17.668 1.00 34.69 348 ASN A N 1
ATOM 2677 C CA . ASN A 1 348 ? -15.105 4.352 -16.614 1.00 34.69 348 ASN A CA 1
ATOM 2678 C C . ASN A 1 348 ? -14.516 4.048 -15.231 1.00 34.69 348 ASN A C 1
ATOM 2680 O O . ASN A 1 348 ? -13.618 3.220 -15.116 1.00 34.69 348 ASN A O 1
ATOM 2684 N N . ALA A 1 349 ? -14.986 4.723 -14.179 1.00 52.44 349 ALA A N 1
ATOM 2685 C CA . ALA A 1 349 ? -14.738 4.282 -12.809 1.00 52.44 349 ALA A CA 1
ATOM 2686 C C . ALA A 1 349 ? -15.530 2.984 -12.591 1.00 52.44 349 ALA A C 1
ATOM 2688 O O . ALA A 1 349 ? -16.661 3.015 -12.117 1.00 52.44 349 ALA A O 1
ATOM 2689 N N . VAL A 1 350 ? -14.984 1.857 -13.054 1.00 63.94 350 VAL A N 1
ATOM 2690 C CA . VAL A 1 350 ? -15.569 0.541 -12.805 1.00 63.94 350 VAL A CA 1
ATOM 2691 C C . VAL A 1 350 ? -15.315 0.224 -11.332 1.00 63.94 350 VAL A C 1
ATOM 2693 O O . VAL A 1 350 ? -14.150 0.217 -10.925 1.00 63.94 350 VAL A O 1
ATOM 2696 N N . PRO A 1 351 ? -16.363 -0.002 -10.522 1.00 75.75 351 PRO A N 1
ATOM 2697 C CA . PRO A 1 351 ? -16.178 -0.386 -9.133 1.00 75.75 351 PRO A CA 1
ATOM 2698 C C . PRO A 1 351 ? -15.360 -1.675 -9.047 1.00 75.75 351 PRO A C 1
ATOM 2700 O O . PRO A 1 351 ? -15.597 -2.621 -9.809 1.00 75.75 351 PRO A O 1
ATOM 2703 N N . VAL A 1 352 ? -14.420 -1.724 -8.104 1.00 84.25 352 VAL A N 1
ATOM 2704 C CA . VAL A 1 352 ? -13.600 -2.915 -7.877 1.00 84.25 352 VAL A CA 1
ATOM 2705 C C . VAL A 1 352 ? -14.504 -4.056 -7.436 1.00 84.25 352 VAL A C 1
ATOM 2707 O O . VAL A 1 352 ? -15.271 -3.920 -6.481 1.00 84.25 352 VAL A O 1
ATOM 2710 N N . GLN A 1 353 ? -14.434 -5.177 -8.149 1.00 87.94 353 GLN A N 1
ATOM 2711 C CA . GLN A 1 353 ? -15.238 -6.352 -7.837 1.00 87.94 353 GLN A CA 1
ATOM 2712 C C . GLN A 1 353 ? -14.652 -7.062 -6.620 1.00 87.94 353 GLN A C 1
ATOM 2714 O O . GLN A 1 353 ? -13.473 -7.415 -6.605 1.00 87.94 353 GLN A O 1
ATOM 2719 N N . ILE A 1 354 ? -15.484 -7.284 -5.605 1.00 90.81 354 ILE A N 1
ATOM 2720 C CA . ILE A 1 354 ? -15.092 -7.969 -4.375 1.00 90.81 354 ILE A CA 1
ATOM 2721 C C . ILE A 1 354 ? -15.875 -9.276 -4.261 1.00 90.81 354 ILE A C 1
ATOM 2723 O O . ILE A 1 354 ? -17.088 -9.243 -4.003 1.00 90.81 354 ILE A O 1
ATOM 2727 N N . PRO A 1 355 ? -15.194 -10.425 -4.427 1.00 91.94 355 PRO A N 1
ATOM 2728 C CA . PRO A 1 355 ? -15.790 -11.735 -4.209 1.00 91.94 355 PRO A CA 1
ATOM 2729 C C . PRO A 1 355 ? -16.280 -11.922 -2.771 1.00 91.94 355 PRO A C 1
ATOM 2731 O O . PRO A 1 355 ? -15.754 -11.332 -1.820 1.00 91.94 355 PRO A O 1
ATOM 2734 N N . GLU A 1 356 ? -17.275 -12.788 -2.596 1.00 91.44 356 GLU A N 1
ATOM 2735 C CA . GLU A 1 356 ? -17.865 -13.041 -1.281 1.00 91.44 356 GLU A CA 1
ATOM 2736 C C . GLU A 1 356 ? -16.854 -13.688 -0.320 1.00 91.44 356 GLU A C 1
ATOM 2738 O O . GLU A 1 356 ? -16.814 -13.323 0.855 1.00 91.44 356 GLU A O 1
ATOM 2743 N N . GLU A 1 357 ? -15.965 -14.567 -0.798 1.00 93.00 357 GLU A N 1
ATOM 2744 C CA . GLU A 1 357 ? -14.920 -15.158 0.045 1.00 93.00 357 GLU A CA 1
ATOM 2745 C C . GLU A 1 357 ? -13.943 -14.110 0.599 1.00 93.00 357 GLU A C 1
ATOM 2747 O O . GLU A 1 357 ? -13.563 -14.167 1.772 1.00 93.00 357 GLU A O 1
ATOM 2752 N N . VAL A 1 358 ? -13.596 -13.106 -0.210 1.00 94.12 358 VAL A N 1
ATOM 2753 C CA . VAL A 1 358 ? -12.714 -11.995 0.175 1.00 94.12 358 VAL A CA 1
ATOM 2754 C C . VAL A 1 358 ? -13.387 -11.160 1.255 1.00 94.12 358 VAL A C 1
ATOM 2756 O O . VAL A 1 358 ? -12.804 -10.892 2.307 1.00 94.12 358 VAL A O 1
ATOM 2759 N N . ARG A 1 359 ? -14.655 -10.811 1.035 1.00 91.94 359 ARG A N 1
ATOM 2760 C CA . ARG A 1 359 ? -15.468 -10.053 1.985 1.00 91.94 359 ARG A CA 1
ATOM 2761 C C . ARG A 1 359 ? -15.610 -10.768 3.329 1.00 91.94 359 ARG A C 1
ATOM 2763 O O . ARG A 1 359 ? -15.408 -10.161 4.382 1.00 91.94 359 ARG A O 1
ATOM 2770 N N . GLN A 1 360 ? -15.898 -12.068 3.316 1.00 92.81 360 GLN A N 1
ATOM 2771 C CA . GLN A 1 360 ? -15.977 -12.879 4.534 1.00 92.81 360 GLN A CA 1
ATOM 2772 C C . GLN A 1 360 ? -14.636 -12.962 5.261 1.00 92.81 360 GLN A C 1
ATOM 2774 O O . GLN A 1 360 ? -14.596 -12.932 6.494 1.00 92.81 360 GLN A O 1
ATOM 2779 N N . GLN A 1 361 ? -13.537 -13.043 4.517 1.00 95.38 361 GLN A N 1
ATOM 2780 C CA . GLN A 1 361 ? -12.207 -13.093 5.099 1.00 95.38 361 GLN A CA 1
ATOM 2781 C C . GLN A 1 361 ? -11.824 -11.769 5.775 1.00 95.38 361 GLN A C 1
ATOM 2783 O O . GLN A 1 361 ? -11.342 -11.786 6.910 1.00 95.38 361 GLN A O 1
ATOM 2788 N N . VAL A 1 362 ? -12.131 -10.625 5.157 1.00 95.19 362 VAL A N 1
ATOM 2789 C CA . VAL A 1 362 ? -11.929 -9.310 5.788 1.00 95.19 362 VAL A CA 1
ATOM 2790 C C . VAL A 1 362 ? -12.783 -9.164 7.050 1.00 95.19 362 VAL A C 1
ATOM 2792 O O . VAL A 1 362 ? -12.273 -8.721 8.075 1.00 95.19 362 VAL A O 1
ATOM 2795 N N . ARG A 1 363 ? -14.044 -9.620 7.054 1.00 93.44 363 ARG A N 1
ATOM 2796 C CA . ARG A 1 363 ? -14.890 -9.622 8.268 1.00 93.44 363 ARG A CA 1
ATOM 2797 C C . ARG A 1 363 ? -14.256 -10.391 9.431 1.00 93.44 363 ARG A C 1
ATOM 2799 O O . ARG A 1 363 ? -14.279 -9.921 10.570 1.00 93.44 363 ARG A O 1
ATOM 2806 N N . LYS A 1 364 ? -13.650 -11.553 9.161 1.00 94.00 364 LYS A N 1
ATOM 2807 C CA . LYS A 1 364 ? -12.917 -12.328 10.179 1.00 94.00 364 LYS A CA 1
ATOM 2808 C C . LYS A 1 364 ? -11.708 -11.553 10.714 1.00 94.00 364 LYS A C 1
ATOM 2810 O O . LYS A 1 364 ? -11.497 -11.524 11.926 1.00 94.00 364 LYS A O 1
ATOM 2815 N N . GLN A 1 365 ? -10.950 -10.892 9.839 1.00 95.88 365 GLN A N 1
ATOM 2816 C CA . GLN A 1 365 ? -9.798 -10.069 10.229 1.00 95.88 365 GLN A CA 1
ATOM 2817 C C . GLN A 1 365 ? -10.205 -8.827 11.024 1.00 95.88 365 GLN A C 1
ATOM 2819 O O . GLN A 1 365 ? -9.542 -8.493 12.002 1.00 95.88 365 GLN A O 1
ATOM 2824 N N . VAL A 1 366 ? -11.324 -8.186 10.675 1.00 95.31 366 VAL A N 1
ATOM 2825 C CA . VAL A 1 366 ? -11.905 -7.084 11.454 1.00 95.31 366 VAL A CA 1
ATOM 2826 C C . VAL A 1 366 ? -12.252 -7.559 12.859 1.00 95.31 366 VAL A C 1
ATOM 2828 O O . VAL A 1 366 ? -11.837 -6.929 13.827 1.00 95.31 366 VAL A O 1
ATOM 2831 N N . ARG A 1 367 ? -12.927 -8.706 13.003 1.00 93.56 367 ARG A N 1
ATOM 2832 C CA . ARG A 1 367 ? -13.250 -9.272 14.322 1.00 93.56 367 ARG A CA 1
ATOM 2833 C C . ARG A 1 367 ? -11.995 -9.539 15.160 1.00 93.56 367 ARG A C 1
ATOM 2835 O O . ARG A 1 367 ? -11.974 -9.219 16.348 1.00 93.56 367 ARG A O 1
ATOM 2842 N N . LEU A 1 368 ? -10.948 -10.099 14.549 1.00 92.12 368 LEU A N 1
ATOM 2843 C CA . LEU A 1 368 ? -9.653 -10.298 15.205 1.00 92.12 368 LEU A CA 1
ATOM 2844 C C . LEU A 1 368 ? -9.030 -8.960 15.625 1.00 92.12 368 LEU A C 1
ATOM 2846 O O . LEU A 1 368 ? -8.579 -8.822 16.759 1.00 92.12 368 LEU A O 1
ATOM 2850 N N . SER A 1 369 ? -9.041 -7.965 14.739 1.00 93.00 369 SER A N 1
ATOM 2851 C CA . SER A 1 369 ? -8.500 -6.634 15.015 1.00 93.00 369 SER A CA 1
ATOM 2852 C C . SER A 1 369 ? -9.243 -5.945 16.162 1.00 93.00 369 SER A C 1
ATOM 2854 O O . SER A 1 369 ? -8.596 -5.450 17.077 1.00 93.00 369 SER A O 1
ATOM 2856 N N . VAL A 1 370 ? -10.578 -6.012 16.210 1.00 92.62 370 VAL A N 1
ATOM 2857 C CA . VAL A 1 370 ? -11.382 -5.488 17.332 1.00 92.62 370 VAL A CA 1
ATOM 2858 C C . VAL A 1 370 ? -10.985 -6.147 18.659 1.00 92.62 370 VAL A C 1
ATOM 2860 O O . VAL A 1 370 ? -10.826 -5.460 19.670 1.00 92.62 370 VAL A O 1
ATOM 2863 N N . ALA A 1 371 ? -10.750 -7.463 18.668 1.00 90.38 371 ALA A N 1
ATOM 2864 C CA . ALA A 1 371 ? -10.260 -8.154 19.859 1.00 90.38 371 ALA A CA 1
ATOM 2865 C C . ALA A 1 371 ? -8.840 -7.696 20.252 1.00 90.38 371 ALA A C 1
ATOM 2867 O O . ALA A 1 371 ? -8.553 -7.511 21.437 1.00 90.38 371 ALA A O 1
ATOM 2868 N N . MET A 1 372 ? -7.951 -7.467 19.284 1.00 90.56 372 MET A N 1
ATOM 2869 C CA . MET A 1 372 ? -6.606 -6.930 19.531 1.00 90.56 372 MET A CA 1
ATOM 2870 C C . MET A 1 372 ? -6.657 -5.500 20.087 1.00 90.56 372 MET A C 1
ATOM 2872 O O . MET A 1 372 ? -5.976 -5.205 21.072 1.00 90.56 372 MET A O 1
ATOM 2876 N N . HIS A 1 373 ? -7.544 -4.656 19.552 1.00 91.38 373 HIS A N 1
ATOM 2877 C CA . HIS A 1 373 ? -7.867 -3.316 20.056 1.00 91.38 373 HIS A CA 1
ATOM 2878 C C . HIS A 1 373 ? -8.325 -3.355 21.516 1.00 91.38 373 HIS A C 1
ATOM 2880 O O . HIS A 1 373 ? -7.761 -2.660 22.364 1.00 91.38 373 HIS A O 1
ATOM 2886 N N . GLN A 1 374 ? -9.267 -4.243 21.849 1.00 90.19 374 GLN A N 1
ATOM 2887 C CA . GLN A 1 374 ? -9.754 -4.414 23.221 1.00 90.19 374 GLN A CA 1
ATOM 2888 C C . GLN A 1 374 ? -8.636 -4.809 24.197 1.00 90.19 374 GLN A C 1
ATOM 2890 O O . GLN A 1 374 ? -8.617 -4.354 25.342 1.00 90.19 374 GLN A O 1
ATOM 2895 N N . ASN A 1 375 ? -7.675 -5.612 23.739 1.00 89.00 375 ASN A N 1
ATOM 2896 C CA . ASN A 1 375 ? -6.507 -6.011 24.524 1.00 89.00 375 ASN A CA 1
ATOM 2897 C C . ASN A 1 375 ? -5.356 -4.987 24.475 1.00 89.00 375 ASN A C 1
ATOM 2899 O O . ASN A 1 375 ? -4.349 -5.147 25.171 1.00 89.00 375 ASN A O 1
ATOM 2903 N N . GLY A 1 376 ? -5.490 -3.921 23.678 1.00 87.69 376 GLY A N 1
ATOM 2904 C CA . GLY A 1 376 ? -4.453 -2.923 23.439 1.00 87.69 376 GLY A CA 1
ATOM 2905 C C . GLY A 1 376 ? -3.173 -3.525 22.867 1.00 87.69 376 GLY A C 1
ATOM 2906 O O . GLY A 1 376 ? -2.087 -3.122 23.290 1.00 87.69 376 GLY A O 1
ATOM 2907 N N . ARG A 1 377 ? -3.307 -4.522 21.985 1.00 90.38 377 ARG A N 1
ATOM 2908 C CA . ARG A 1 377 ? -2.200 -5.190 21.300 1.00 90.38 377 ARG A CA 1
ATOM 2909 C C . ARG A 1 377 ? -2.117 -4.726 19.842 1.00 90.38 377 ARG A C 1
ATOM 2911 O O . ARG A 1 377 ? -3.158 -4.662 19.188 1.00 90.38 377 ARG A O 1
ATOM 2918 N N . PRO A 1 378 ? -0.916 -4.415 19.329 1.00 92.69 378 PRO A N 1
ATOM 2919 C CA . PRO A 1 378 ? -0.732 -4.104 17.916 1.00 92.69 378 PRO A CA 1
ATOM 2920 C C . PRO A 1 378 ? -0.988 -5.337 17.038 1.00 92.69 378 PRO A C 1
ATOM 2922 O O . PRO A 1 378 ? -0.786 -6.468 17.480 1.00 92.69 378 PRO A O 1
ATOM 2925 N N . LEU A 1 379 ? -1.394 -5.116 15.785 1.00 93.75 379 LEU A N 1
ATOM 2926 C CA . LEU A 1 379 ? -1.313 -6.146 14.746 1.00 93.75 379 LEU A CA 1
ATOM 2927 C C . LEU A 1 379 ? 0.110 -6.155 14.183 1.00 93.75 379 LEU A C 1
ATOM 2929 O O . LEU A 1 379 ? 0.555 -5.156 13.616 1.00 93.75 379 LEU A O 1
ATOM 2933 N N . VAL A 1 380 ? 0.815 -7.272 14.350 1.00 94.50 380 VAL A N 1
ATOM 2934 C CA . VAL A 1 380 ? 2.214 -7.422 13.930 1.00 94.50 380 VAL A CA 1
ATOM 2935 C C . VAL A 1 380 ? 2.359 -8.551 12.916 1.00 94.50 380 VAL A C 1
ATOM 2937 O O . VAL A 1 380 ? 1.696 -9.584 13.024 1.00 94.50 380 VAL A O 1
ATOM 2940 N N . LEU A 1 381 ? 3.215 -8.347 11.916 1.00 94.69 381 LEU A N 1
ATOM 2941 C CA . LEU A 1 381 ? 3.403 -9.284 10.812 1.00 94.69 381 LEU A CA 1
ATOM 2942 C C . LEU A 1 381 ? 3.958 -10.628 11.287 1.00 94.69 381 LEU A C 1
ATOM 2944 O O . LEU A 1 381 ? 3.508 -11.662 10.803 1.00 94.69 381 LEU A O 1
ATOM 2948 N N . ASP A 1 382 ? 4.867 -10.621 12.262 1.00 91.31 382 ASP A N 1
ATOM 2949 C CA . ASP A 1 382 ? 5.448 -11.843 12.827 1.00 91.31 382 ASP A CA 1
ATOM 2950 C C . ASP A 1 382 ? 4.370 -12.764 13.419 1.00 91.31 382 ASP A C 1
ATOM 2952 O O . ASP A 1 382 ? 4.384 -13.968 13.168 1.00 91.31 382 ASP A O 1
ATOM 2956 N N . ASP A 1 383 ? 3.377 -12.201 14.118 1.00 91.94 383 ASP A N 1
ATOM 2957 C CA . ASP A 1 383 ? 2.244 -12.962 14.658 1.00 91.94 383 ASP A CA 1
ATOM 2958 C C . ASP A 1 383 ? 1.358 -13.513 13.531 1.00 91.94 383 ASP A C 1
ATOM 2960 O O . ASP A 1 383 ? 0.864 -14.637 13.625 1.00 91.94 383 ASP A O 1
ATOM 2964 N N . VAL A 1 384 ? 1.161 -12.749 12.447 1.00 92.62 384 VAL A N 1
ATOM 2965 C CA . VAL A 1 384 ? 0.405 -13.211 11.270 1.00 92.62 384 VAL A CA 1
ATOM 2966 C C . VAL A 1 384 ? 1.124 -14.380 10.601 1.00 92.62 384 VAL A C 1
ATOM 2968 O O . VAL A 1 384 ? 0.483 -15.399 10.345 1.00 92.62 384 VAL A O 1
ATOM 2971 N N . LEU A 1 385 ? 2.433 -14.264 10.366 1.00 91.69 385 LEU A N 1
ATOM 2972 C CA . LEU A 1 385 ? 3.266 -15.296 9.742 1.00 91.69 385 LEU A CA 1
ATOM 2973 C C . LEU A 1 385 ? 3.376 -16.558 10.606 1.00 91.69 385 LEU A C 1
ATOM 2975 O O . LEU A 1 385 ? 3.349 -17.665 10.073 1.00 91.69 385 LEU A O 1
ATOM 2979 N N . ALA A 1 386 ? 3.465 -16.403 11.928 1.00 89.50 386 ALA A N 1
ATOM 2980 C CA . ALA A 1 386 ? 3.482 -17.518 12.872 1.00 89.50 386 ALA A CA 1
ATOM 2981 C C . ALA A 1 386 ? 2.097 -18.161 13.070 1.00 89.50 386 ALA A C 1
ATOM 2983 O O . ALA A 1 386 ? 1.993 -19.266 13.608 1.00 89.50 386 ALA A O 1
ATOM 2984 N N . SER A 1 387 ? 1.019 -17.486 12.661 1.00 84.81 387 SER A N 1
ATOM 2985 C CA . SER A 1 387 ? -0.334 -18.017 12.793 1.00 84.81 387 SER A CA 1
ATOM 2986 C C . SER A 1 387 ? -0.627 -19.106 11.759 1.00 84.81 387 SER A C 1
ATOM 2988 O O . SER A 1 387 ? -0.204 -19.042 10.606 1.00 84.81 387 SER A O 1
ATOM 2990 N N . GLY A 1 388 ? -1.498 -20.053 12.119 1.00 81.06 388 GLY A N 1
ATOM 2991 C CA . GLY A 1 388 ? -2.063 -21.010 11.158 1.00 81.06 388 GLY A CA 1
ATOM 2992 C C . GLY A 1 388 ? -2.952 -20.376 10.074 1.00 81.06 388 GLY A C 1
ATOM 2993 O O . GLY A 1 388 ? -3.442 -21.088 9.202 1.00 81.06 388 GLY A O 1
ATOM 2994 N N . TYR A 1 389 ? -3.177 -19.056 10.114 1.00 84.06 389 TYR A N 1
ATOM 2995 C CA . TYR A 1 389 ? -4.036 -18.324 9.182 1.00 84.06 389 TYR A CA 1
ATOM 2996 C C . TYR A 1 389 ? -3.262 -17.482 8.162 1.00 84.06 389 TYR A C 1
ATOM 2998 O O . TYR A 1 389 ? -3.905 -16.842 7.330 1.00 84.06 389 TYR A O 1
ATOM 3006 N N . ALA A 1 390 ? -1.922 -17.489 8.185 1.00 87.69 390 ALA A N 1
ATOM 3007 C CA . ALA A 1 390 ? -1.093 -16.693 7.276 1.00 87.69 390 ALA A CA 1
ATOM 3008 C C . ALA A 1 390 ? -1.527 -16.858 5.808 1.00 87.69 390 ALA A C 1
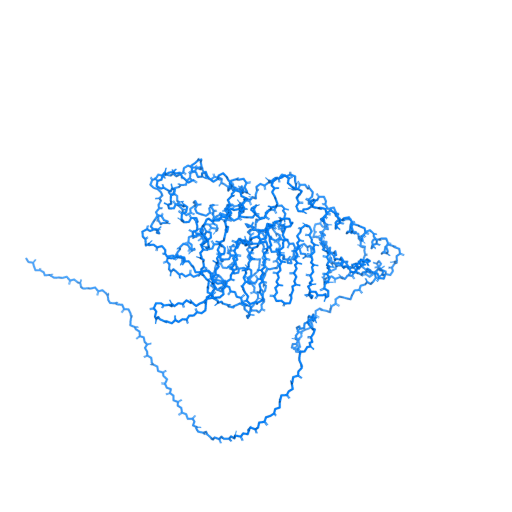ATOM 3010 O O . ALA A 1 390 ? -1.811 -15.875 5.135 1.00 87.69 390 ALA A O 1
ATOM 3011 N N . ASN A 1 391 ? -1.719 -18.103 5.356 1.00 86.19 391 ASN A N 1
ATOM 3012 C CA . ASN A 1 391 ? -2.088 -18.447 3.974 1.00 86.19 391 ASN A CA 1
ATOM 3013 C C . ASN A 1 391 ? -3.419 -17.854 3.485 1.00 86.19 391 ASN A C 1
ATOM 3015 O O . ASN A 1 391 ? -3.666 -17.819 2.284 1.00 86.19 391 ASN A O 1
ATOM 3019 N N . ILE A 1 392 ? -4.295 -17.430 4.397 1.00 89.12 392 ILE A N 1
ATOM 3020 C CA . ILE A 1 392 ? -5.586 -16.818 4.062 1.00 89.12 392 ILE A CA 1
ATOM 3021 C C . ILE A 1 392 ? -5.662 -15.356 4.512 1.00 89.12 392 ILE A C 1
ATOM 3023 O O . ILE A 1 392 ? -6.716 -14.729 4.396 1.00 89.12 392 ILE A O 1
ATOM 3027 N N . TYR A 1 393 ? -4.592 -14.800 5.082 1.00 95.62 393 TYR A N 1
ATOM 3028 C CA . TYR A 1 393 ? -4.572 -13.405 5.496 1.00 95.62 393 TYR A CA 1
ATOM 3029 C C . TYR A 1 393 ? -4.540 -12.492 4.265 1.00 95.62 393 TYR A C 1
ATOM 3031 O O . TYR A 1 393 ? -3.867 -12.773 3.274 1.00 95.62 393 TYR A O 1
ATOM 3039 N N . LEU A 1 394 ? -5.295 -11.400 4.338 1.00 97.56 394 LEU A N 1
ATOM 3040 C CA . LEU A 1 394 ? -5.417 -10.401 3.287 1.00 97.56 394 LEU A CA 1
ATOM 3041 C C . LEU A 1 394 ? -4.844 -9.097 3.817 1.00 97.56 394 LEU A C 1
ATOM 3043 O O . LEU A 1 394 ? -5.156 -8.677 4.927 1.00 97.56 394 LEU A O 1
ATOM 3047 N N . PHE A 1 395 ? -4.021 -8.455 3.009 1.00 97.94 395 PHE A N 1
ATOM 3048 C CA . PHE A 1 395 ? -3.450 -7.156 3.293 1.00 97.94 395 PHE A CA 1
ATOM 3049 C C . PHE A 1 395 ? -4.112 -6.143 2.379 1.00 97.94 395 PHE A C 1
ATOM 3051 O O . PHE A 1 395 ? -4.252 -6.373 1.178 1.00 97.94 395 PHE A O 1
ATOM 3058 N N . GLN A 1 396 ? -4.531 -5.029 2.968 1.00 96.12 396 GLN A N 1
ATOM 3059 C CA . GLN A 1 396 ? -5.085 -3.912 2.228 1.00 96.12 396 GLN A CA 1
ATOM 3060 C C . GLN A 1 396 ? -4.046 -2.803 2.152 1.00 96.12 396 GLN A C 1
ATOM 3062 O O . GLN A 1 396 ? -3.628 -2.267 3.181 1.00 96.12 396 GLN A O 1
ATOM 3067 N N . THR A 1 397 ? -3.653 -2.453 0.934 1.00 93.88 397 THR A N 1
ATOM 3068 C CA . THR A 1 397 ? -2.625 -1.449 0.664 1.00 93.88 397 THR A CA 1
ATOM 3069 C C . THR A 1 397 ? -2.998 -0.110 1.314 1.00 93.88 397 THR A C 1
ATOM 3071 O O . THR A 1 397 ? -4.107 0.390 1.123 1.00 93.88 397 THR A O 1
ATOM 3074 N N . ALA A 1 398 ? -2.097 0.460 2.123 1.00 86.12 398 ALA A N 1
ATOM 3075 C CA . ALA A 1 398 ? -2.355 1.682 2.900 1.00 86.12 398 ALA A CA 1
ATOM 3076 C C . ALA A 1 398 ? -1.906 2.969 2.185 1.00 86.12 398 ALA A C 1
ATOM 3078 O O . ALA A 1 398 ? -2.494 4.028 2.368 1.00 86.12 398 ALA A O 1
ATOM 3079 N N . HIS A 1 399 ? -0.872 2.873 1.357 1.00 85.94 399 HIS A N 1
ATOM 3080 C CA . HIS A 1 399 ? -0.361 3.941 0.502 1.00 85.94 399 HIS A CA 1
ATOM 3081 C C . HIS A 1 399 ? 0.130 3.313 -0.807 1.00 85.94 399 HIS A C 1
ATOM 3083 O O . HIS A 1 399 ? 0.351 2.102 -0.833 1.00 85.94 399 HIS A O 1
ATOM 3089 N N . PRO A 1 400 ? 0.316 4.088 -1.887 1.00 85.19 400 PRO A N 1
ATOM 3090 C CA . PRO A 1 400 ? 0.791 3.529 -3.140 1.00 85.19 400 PRO A CA 1
ATOM 3091 C C . PRO A 1 400 ? 2.141 2.816 -2.936 1.00 85.19 400 PRO A C 1
ATOM 3093 O O . PRO A 1 400 ? 2.939 3.222 -2.086 1.00 85.19 400 PRO A O 1
ATOM 3096 N N . LEU A 1 401 ? 2.393 1.751 -3.690 1.00 89.38 401 LEU A N 1
ATOM 3097 C CA . LEU A 1 401 ? 3.635 0.978 -3.649 1.00 89.38 401 LEU A CA 1
ATOM 3098 C C . LEU A 1 401 ? 4.079 0.658 -5.066 1.00 89.38 401 LEU A C 1
ATOM 3100 O O . LEU A 1 401 ? 3.257 0.235 -5.868 1.00 89.38 401 LEU A O 1
ATOM 3104 N N . ASN A 1 402 ? 5.371 0.806 -5.347 1.00 87.62 402 ASN A N 1
ATOM 3105 C CA . ASN A 1 402 ? 5.977 0.229 -6.542 1.00 87.62 402 ASN A CA 1
ATOM 3106 C C . ASN A 1 402 ? 6.509 -1.165 -6.195 1.00 87.62 402 ASN A C 1
ATOM 3108 O O . ASN A 1 402 ? 7.316 -1.292 -5.272 1.00 87.62 402 ASN A O 1
ATOM 3112 N N . VAL A 1 403 ? 6.048 -2.194 -6.899 1.00 90.00 403 VAL A N 1
ATOM 3113 C CA . VAL A 1 403 ? 6.346 -3.601 -6.602 1.00 90.00 403 VAL A CA 1
ATOM 3114 C C . VAL A 1 403 ? 6.811 -4.332 -7.857 1.00 90.00 403 VAL A C 1
ATOM 3116 O O . VAL A 1 403 ? 6.427 -3.984 -8.974 1.00 90.00 403 VAL A O 1
ATOM 3119 N N . GLY A 1 404 ? 7.642 -5.361 -7.685 1.00 86.62 404 GLY A N 1
ATOM 3120 C CA . GLY A 1 404 ? 8.027 -6.233 -8.794 1.00 86.62 404 GLY A CA 1
ATOM 3121 C C . GLY A 1 404 ? 6.841 -7.092 -9.228 1.00 86.62 404 GLY A C 1
ATOM 3122 O O . GLY A 1 404 ? 6.223 -7.738 -8.387 1.00 86.62 404 GLY A O 1
ATOM 3123 N N . ASP A 1 405 ? 6.521 -7.122 -10.520 1.00 84.81 405 ASP A N 1
ATOM 3124 C CA . ASP A 1 405 ? 5.491 -7.999 -11.080 1.00 84.81 405 ASP A CA 1
ATOM 3125 C C . ASP A 1 405 ? 6.132 -9.319 -11.529 1.00 84.81 405 ASP A C 1
ATOM 3127 O O . ASP A 1 405 ? 6.821 -9.389 -12.550 1.00 84.81 405 ASP A O 1
ATOM 3131 N N . LEU A 1 406 ? 5.912 -10.379 -10.749 1.00 83.25 406 LEU A N 1
ATOM 3132 C CA . LEU A 1 406 ? 6.435 -11.718 -11.032 1.00 83.25 406 LEU A CA 1
ATOM 3133 C C . LEU A 1 406 ? 5.596 -12.437 -12.101 1.00 83.25 406 LEU A C 1
ATOM 3135 O O . LEU A 1 406 ? 6.080 -13.342 -12.790 1.00 83.25 406 LEU A O 1
ATOM 3139 N N . SER A 1 407 ? 4.332 -12.042 -12.266 1.00 74.38 407 SER A N 1
ATOM 3140 C CA . SER A 1 407 ? 3.408 -12.629 -13.243 1.00 74.38 407 SER A CA 1
ATOM 3141 C C . SER A 1 407 ? 3.428 -11.931 -14.596 1.00 74.38 407 SER A C 1
ATOM 3143 O O . SER A 1 407 ? 3.168 -12.572 -15.611 1.00 74.38 407 SER A O 1
ATOM 3145 N N . GLY A 1 408 ? 3.730 -10.641 -14.623 1.00 71.81 408 GLY A N 1
ATOM 3146 C CA . GLY A 1 408 ? 3.868 -9.836 -15.825 1.00 71.81 408 GLY A CA 1
ATOM 3147 C C . GLY A 1 408 ? 5.306 -9.423 -16.091 1.00 71.81 408 GLY A C 1
ATOM 3148 O O . GLY A 1 408 ? 6.254 -10.164 -15.830 1.00 71.81 408 GLY A O 1
ATOM 3149 N N . ALA A 1 409 ? 5.455 -8.257 -16.707 1.00 67.44 409 ALA A N 1
ATOM 3150 C CA . ALA A 1 409 ? 6.751 -7.728 -17.080 1.00 67.44 409 ALA A CA 1
ATOM 3151 C C . ALA A 1 409 ? 7.144 -6.619 -16.106 1.00 67.44 409 ALA A C 1
ATOM 3153 O O . ALA A 1 409 ? 6.415 -5.642 -15.968 1.00 67.44 409 ALA A O 1
ATOM 3154 N N . GLY A 1 410 ? 8.319 -6.729 -15.485 1.00 78.19 410 GLY A N 1
ATOM 3155 C CA . GLY A 1 410 ? 8.929 -5.622 -14.743 1.00 78.19 410 GLY A CA 1
ATOM 3156 C C . GLY A 1 410 ? 8.252 -5.292 -13.420 1.00 78.19 410 GLY A C 1
ATOM 3157 O O . GLY A 1 410 ? 8.281 -6.103 -12.503 1.00 78.19 410 GLY A O 1
ATOM 3158 N N . GLU A 1 411 ? 7.751 -4.067 -13.311 1.00 82.81 411 GLU A N 1
ATOM 3159 C CA . GLU A 1 411 ? 7.168 -3.507 -12.093 1.00 82.81 411 GLU A CA 1
ATOM 3160 C C . GLU A 1 411 ? 5.730 -3.051 -12.354 1.00 82.81 411 GLU A C 1
ATOM 3162 O O . GLU A 1 411 ? 5.368 -2.690 -13.478 1.00 82.81 411 GLU A O 1
ATOM 3167 N N . CYS A 1 412 ? 4.924 -3.044 -11.300 1.00 82.94 412 CYS A N 1
ATOM 3168 C CA . CYS A 1 412 ? 3.580 -2.483 -11.286 1.00 82.94 412 CYS A CA 1
ATOM 3169 C C . CYS A 1 412 ? 3.344 -1.743 -9.967 1.00 82.94 412 CYS A C 1
ATOM 3171 O O . CYS A 1 412 ? 4.143 -1.828 -9.034 1.00 82.94 412 CYS A O 1
ATOM 3173 N N . PHE A 1 413 ? 2.236 -1.011 -9.885 1.00 85.06 413 PHE A N 1
ATOM 3174 C CA . PHE A 1 413 ? 1.908 -0.244 -8.693 1.00 85.06 413 PHE A CA 1
ATOM 3175 C C . PHE A 1 413 ? 0.687 -0.814 -7.999 1.00 85.06 413 PHE A C 1
ATOM 3177 O O . PHE A 1 413 ? -0.341 -1.008 -8.637 1.00 85.06 413 PHE A O 1
ATOM 3184 N N . LEU A 1 414 ? 0.788 -1.033 -6.692 1.00 88.50 414 LEU A N 1
ATOM 3185 C CA . LEU A 1 414 ? -0.379 -1.247 -5.846 1.00 88.50 414 LEU A CA 1
ATOM 3186 C C . LEU A 1 414 ? -0.858 0.115 -5.359 1.00 88.50 414 LEU A C 1
ATOM 3188 O O . LEU A 1 414 ? -0.080 0.906 -4.826 1.00 88.50 414 LEU A O 1
ATOM 3192 N N . MET A 1 415 ? -2.136 0.391 -5.555 1.00 85.81 415 MET A N 1
ATOM 3193 C CA . MET A 1 415 ? -2.812 1.591 -5.098 1.00 85.81 415 MET A CA 1
ATOM 3194 C C . MET A 1 415 ? -3.487 1.337 -3.743 1.00 85.81 415 MET A C 1
ATOM 3196 O O . MET A 1 415 ? -3.789 0.196 -3.387 1.00 85.81 415 MET A O 1
ATOM 3200 N N . PRO A 1 416 ? -3.735 2.388 -2.945 1.00 86.25 416 PRO A N 1
ATOM 3201 C CA . PRO A 1 416 ? -4.379 2.218 -1.650 1.00 86.25 416 PRO A CA 1
ATOM 3202 C C . PRO A 1 416 ? -5.778 1.624 -1.819 1.00 86.25 416 PRO A C 1
ATOM 3204 O O . PRO A 1 416 ? -6.502 1.968 -2.752 1.00 86.25 416 PRO A O 1
ATOM 3207 N N . GLY A 1 417 ? -6.129 0.699 -0.930 1.00 89.44 417 GLY A N 1
ATOM 3208 C CA . GLY A 1 417 ? -7.364 -0.077 -1.005 1.00 89.44 417 GLY A CA 1
ATOM 3209 C C . GLY A 1 417 ? -7.222 -1.440 -1.673 1.00 89.44 417 GLY A C 1
ATOM 3210 O O . GLY A 1 417 ? -7.977 -2.340 -1.301 1.00 89.44 417 GLY A O 1
ATOM 3211 N N . ASP A 1 418 ? -6.237 -1.631 -2.557 1.00 93.31 418 ASP A N 1
ATOM 3212 C CA . ASP A 1 418 ? -6.021 -2.923 -3.212 1.00 93.31 418 ASP A CA 1
ATOM 3213 C C . ASP A 1 418 ? -5.757 -4.030 -2.192 1.00 93.31 418 ASP A C 1
ATOM 3215 O O . ASP A 1 418 ? -5.060 -3.827 -1.190 1.00 93.31 418 ASP A O 1
ATOM 3219 N N . LEU A 1 419 ? -6.301 -5.212 -2.477 1.00 97.38 419 LEU A N 1
ATOM 3220 C CA . LEU A 1 419 ? -6.220 -6.386 -1.623 1.00 97.38 419 LEU A CA 1
ATOM 3221 C C . LEU A 1 419 ? -5.237 -7.392 -2.205 1.00 97.38 419 LEU A C 1
ATOM 3223 O O . LEU A 1 419 ? -5.372 -7.826 -3.351 1.00 97.38 419 LEU A O 1
ATOM 3227 N N . ILE A 1 420 ? -4.287 -7.810 -1.377 1.00 97.75 420 ILE A N 1
ATOM 3228 C CA . ILE A 1 420 ? -3.296 -8.832 -1.706 1.00 97.75 420 ILE A CA 1
ATOM 3229 C C . ILE A 1 420 ? -3.269 -9.911 -0.619 1.00 97.75 420 ILE A C 1
ATOM 3231 O O . ILE A 1 420 ? -3.568 -9.644 0.541 1.00 97.75 420 ILE A O 1
ATOM 3235 N N . GLY A 1 421 ? -2.905 -11.138 -0.972 1.00 97.19 421 GLY A N 1
ATOM 3236 C CA . GLY A 1 421 ? -2.700 -12.243 -0.029 1.00 97.19 421 GLY A CA 1
ATOM 3237 C C . GLY A 1 421 ? -1.413 -12.987 -0.356 1.00 97.19 421 GLY A C 1
ATOM 3238 O O . GLY A 1 421 ? -0.869 -12.798 -1.439 1.00 97.19 421 GLY A O 1
ATOM 3239 N N . PHE A 1 422 ? -0.899 -13.819 0.546 1.00 96.44 422 PHE A N 1
ATOM 3240 C CA . PHE A 1 422 ? 0.302 -14.600 0.235 1.00 96.44 422 PHE A CA 1
ATOM 3241 C C . PHE A 1 422 ? 0.036 -15.551 -0.941 1.00 96.44 422 PHE A C 1
ATOM 3243 O O . PHE A 1 422 ? -0.909 -16.337 -0.915 1.00 96.44 422 PHE A O 1
ATOM 3250 N N . SER A 1 423 ? 0.877 -15.476 -1.973 1.00 94.94 423 SER A N 1
ATOM 3251 C CA . SER A 1 423 ? 0.965 -16.507 -3.013 1.00 94.94 423 SER A CA 1
ATOM 3252 C C . SER A 1 423 ? 1.792 -17.684 -2.501 1.00 94.94 423 SER A C 1
ATOM 3254 O O . SER A 1 423 ? 1.439 -18.846 -2.693 1.00 94.94 423 SER A O 1
ATOM 3256 N N . SER A 1 424 ? 2.876 -17.364 -1.797 1.00 91.38 424 SER A N 1
ATOM 3257 C CA . SER A 1 424 ? 3.696 -18.289 -1.030 1.00 91.38 424 SER A CA 1
ATOM 3258 C C . SER A 1 424 ? 4.132 -17.592 0.262 1.00 91.38 424 SER A C 1
ATOM 3260 O O . SER A 1 424 ? 4.248 -16.364 0.315 1.00 91.38 424 SER A O 1
ATOM 3262 N N . LEU A 1 425 ? 4.318 -18.357 1.341 1.00 90.75 425 LEU A N 1
ATOM 3263 C CA . LEU A 1 425 ? 4.855 -17.774 2.570 1.00 90.75 425 LEU A CA 1
ATOM 3264 C C . LEU A 1 425 ? 6.318 -17.371 2.351 1.00 90.75 425 LEU A C 1
ATOM 3266 O O . LEU A 1 425 ? 7.057 -18.108 1.689 1.00 90.75 425 LEU A O 1
ATOM 3270 N N . PRO A 1 426 ? 6.755 -16.230 2.911 1.00 89.56 426 PRO A N 1
ATOM 3271 C CA . PRO A 1 426 ? 8.117 -15.759 2.735 1.00 89.56 426 PRO A CA 1
ATOM 3272 C C . PRO A 1 426 ? 9.117 -16.779 3.285 1.00 89.56 426 PRO A C 1
ATOM 3274 O O . PRO A 1 426 ? 8.942 -17.344 4.367 1.00 89.56 426 PRO A O 1
ATOM 3277 N N . ALA A 1 427 ? 10.200 -17.000 2.541 1.00 84.75 427 ALA A N 1
ATOM 3278 C CA . ALA A 1 427 ? 11.309 -17.813 3.020 1.00 84.75 427 ALA A CA 1
ATOM 3279 C C . ALA A 1 427 ? 11.952 -17.170 4.263 1.00 84.75 427 ALA A C 1
ATOM 3281 O O . ALA A 1 427 ? 12.025 -15.947 4.365 1.00 84.75 427 ALA A O 1
ATOM 3282 N N . ALA A 1 428 ? 12.503 -17.993 5.162 1.00 75.25 428 ALA A N 1
ATOM 3283 C CA . ALA A 1 428 ? 12.993 -17.586 6.487 1.00 75.25 428 ALA A CA 1
ATOM 3284 C C . ALA A 1 428 ? 14.012 -16.427 6.525 1.00 75.25 428 ALA A C 1
ATOM 3286 O O . ALA A 1 428 ? 14.202 -15.857 7.593 1.00 75.25 428 ALA A O 1
ATOM 3287 N N . ASN A 1 429 ? 14.647 -16.059 5.408 1.00 80.56 429 ASN A N 1
ATOM 3288 C CA . ASN A 1 429 ? 15.602 -14.945 5.315 1.00 80.56 429 ASN A CA 1
ATOM 3289 C C . ASN A 1 429 ? 15.279 -13.965 4.173 1.00 80.56 429 ASN A C 1
ATOM 3291 O O . ASN A 1 429 ? 16.166 -13.252 3.702 1.00 80.56 429 ASN A O 1
ATOM 3295 N N . SER A 1 430 ? 14.043 -13.969 3.672 1.00 87.50 430 SER A N 1
ATOM 3296 C CA . SER A 1 430 ? 13.624 -13.069 2.599 1.00 87.50 430 SER A CA 1
ATOM 3297 C C . SER A 1 430 ? 13.036 -11.782 3.184 1.00 87.50 430 SER A C 1
ATOM 3299 O O . SER A 1 430 ? 12.065 -11.860 3.932 1.00 87.50 430 SER A O 1
ATOM 3301 N N . PRO A 1 431 ? 13.545 -10.588 2.823 1.00 90.81 431 PRO A N 1
ATOM 3302 C CA . PRO A 1 431 ? 12.903 -9.322 3.181 1.00 90.81 431 PRO A CA 1
ATOM 3303 C C . PRO A 1 431 ? 11.656 -9.023 2.326 1.00 90.81 431 PRO A C 1
ATOM 3305 O O . PRO A 1 431 ? 11.025 -7.976 2.500 1.00 90.81 431 PRO A O 1
ATOM 3308 N N . PHE A 1 432 ? 11.297 -9.937 1.422 1.00 92.94 432 PHE A N 1
ATOM 3309 C CA . PHE A 1 432 ? 10.159 -9.848 0.519 1.00 92.94 432 PHE A CA 1
ATOM 3310 C C . PHE A 1 432 ? 9.241 -11.067 0.643 1.00 92.94 432 PHE A C 1
ATOM 3312 O O . PHE A 1 432 ? 9.695 -12.177 0.937 1.00 92.94 432 PHE A O 1
ATOM 3319 N N . ALA A 1 433 ? 7.959 -10.855 0.361 1.00 94.38 433 ALA A N 1
ATOM 3320 C CA . ALA A 1 433 ? 6.956 -11.895 0.196 1.00 94.38 433 ALA A CA 1
ATOM 3321 C C . ALA A 1 433 ? 6.382 -11.872 -1.223 1.00 94.38 433 ALA A C 1
ATOM 3323 O O . ALA A 1 433 ? 6.177 -10.803 -1.803 1.00 94.38 433 ALA A O 1
ATOM 3324 N N . GLU A 1 434 ? 6.070 -13.054 -1.749 1.00 95.44 434 GLU A N 1
ATOM 3325 C CA . GLU A 1 434 ? 5.313 -13.194 -2.988 1.00 95.44 434 GLU A CA 1
ATOM 3326 C C . GLU A 1 434 ? 3.820 -13.117 -2.674 1.00 95.44 434 GLU A C 1
ATOM 3328 O O . GLU A 1 434 ? 3.258 -13.961 -1.970 1.00 95.44 434 GLU A O 1
ATOM 3333 N N . MET A 1 435 ? 3.164 -12.102 -3.215 1.00 96.94 435 MET A N 1
ATOM 3334 C CA . MET A 1 435 ? 1.783 -11.765 -2.913 1.00 96.94 435 MET A CA 1
ATOM 3335 C C . MET A 1 435 ? 0.928 -11.905 -4.164 1.00 96.94 435 MET A C 1
ATOM 3337 O O . MET A 1 435 ? 1.249 -11.352 -5.208 1.00 96.94 435 MET A O 1
ATOM 3341 N N . LYS A 1 436 ? -0.192 -12.610 -4.067 1.00 96.56 436 LYS A N 1
ATOM 3342 C CA . LYS A 1 436 ? -1.220 -12.628 -5.101 1.00 96.56 436 LYS A CA 1
ATOM 3343 C C . LYS A 1 436 ? -2.113 -11.399 -4.957 1.00 96.56 436 LYS A C 1
ATOM 3345 O O . LYS A 1 436 ? -2.624 -11.134 -3.870 1.00 96.56 436 LYS A O 1
ATOM 3350 N N . VAL A 1 437 ? -2.356 -10.695 -6.056 1.00 95.88 437 VAL A N 1
ATOM 3351 C CA . VAL A 1 437 ? -3.348 -9.621 -6.138 1.00 95.88 437 VAL A CA 1
ATOM 3352 C C . VAL A 1 437 ? -4.737 -10.246 -6.170 1.00 95.88 437 VAL A C 1
ATOM 3354 O O . VAL A 1 437 ? -5.075 -11.002 -7.081 1.00 95.88 437 VAL A O 1
ATOM 3357 N N . VAL A 1 438 ? -5.534 -9.965 -5.147 1.00 95.94 438 VAL A N 1
ATOM 3358 C CA . VAL A 1 438 ? -6.855 -10.568 -4.933 1.00 95.94 438 VAL A CA 1
ATOM 3359 C C . VAL A 1 438 ? -7.957 -9.688 -5.509 1.00 95.94 438 VAL A C 1
ATOM 3361 O O . VAL A 1 438 ? -8.867 -10.203 -6.151 1.00 95.94 438 VAL A O 1
ATOM 3364 N N . ALA A 1 439 ? -7.865 -8.377 -5.297 1.00 92.94 439 ALA A N 1
ATOM 3365 C CA . ALA A 1 439 ? -8.761 -7.398 -5.896 1.00 92.94 439 ALA A CA 1
ATOM 3366 C C . ALA A 1 439 ? -8.031 -6.065 -6.041 1.00 92.94 439 ALA A C 1
ATOM 3368 O O . ALA A 1 439 ? -7.400 -5.601 -5.089 1.00 92.94 439 ALA A O 1
ATOM 3369 N N . SER A 1 440 ? -8.126 -5.454 -7.216 1.00 89.00 440 SER A N 1
ATOM 3370 C CA . SER A 1 440 ? -7.431 -4.207 -7.511 1.00 89.00 440 SER A CA 1
ATOM 3371 C C . SER A 1 440 ? -8.197 -3.318 -8.487 1.00 89.00 440 SER A C 1
ATOM 3373 O O . SER A 1 440 ? -9.045 -3.786 -9.249 1.00 89.00 440 SER A O 1
ATOM 3375 N N . GLY A 1 441 ? -7.917 -2.014 -8.441 1.00 77.88 441 GLY A N 1
ATOM 3376 C CA . GLY A 1 441 ? -8.439 -1.052 -9.416 1.00 77.88 441 GLY A CA 1
ATOM 3377 C C . GLY A 1 441 ? -7.729 -1.111 -10.775 1.00 77.88 441 GLY A C 1
ATOM 3378 O O . GLY A 1 441 ? -6.606 -1.593 -10.883 1.00 77.88 441 GLY A O 1
ATOM 3379 N N . ALA A 1 442 ? -8.340 -0.533 -11.815 1.00 70.81 442 ALA A N 1
ATOM 3380 C CA . ALA A 1 442 ? -7.820 -0.563 -13.195 1.00 70.81 442 ALA A CA 1
ATOM 3381 C C . ALA A 1 442 ? -6.418 0.065 -13.387 1.00 70.81 442 ALA A C 1
ATOM 3383 O O . ALA A 1 442 ? -5.727 -0.246 -14.349 1.00 70.81 442 ALA A O 1
ATOM 3384 N N . ASN A 1 443 ? -5.984 0.952 -12.481 1.00 71.62 443 ASN A N 1
ATOM 3385 C CA . ASN A 1 443 ? -4.656 1.587 -12.522 1.00 71.62 443 ASN A CA 1
ATOM 3386 C C . ASN A 1 443 ? -3.630 0.904 -11.599 1.00 71.62 443 ASN A C 1
ATOM 3388 O O . ASN A 1 443 ? -2.601 1.500 -11.279 1.00 71.62 443 ASN A O 1
ATOM 3392 N N . SER A 1 444 ? -3.937 -0.300 -11.121 1.00 81.88 444 SER A N 1
ATOM 3393 C CA . SER A 1 444 ? -3.097 -1.072 -10.214 1.00 81.88 444 SER A CA 1
ATOM 3394 C C . SER A 1 444 ? -2.531 -2.324 -10.893 1.00 81.88 444 SER A C 1
ATOM 3396 O O . SER A 1 444 ? -2.874 -2.652 -12.030 1.00 81.88 444 SER A O 1
ATOM 3398 N N . CYS A 1 445 ? -1.652 -3.038 -10.193 1.00 86.62 445 CYS A N 1
ATOM 3399 C CA . CYS A 1 445 ? -1.265 -4.401 -10.515 1.00 86.62 445 CYS A CA 1
ATOM 3400 C C . CYS A 1 445 ? -2.498 -5.266 -10.819 1.00 86.62 445 CYS A C 1
ATOM 3402 O O . CYS A 1 445 ? -3.525 -5.200 -10.138 1.00 86.62 445 CYS A O 1
ATOM 3404 N N . GLN A 1 446 ? -2.386 -6.103 -11.848 1.00 85.19 446 GLN A N 1
ATOM 3405 C CA . GLN A 1 446 ? -3.508 -6.887 -12.352 1.00 85.19 446 GLN A CA 1
ATOM 3406 C C . GLN A 1 446 ? -4.006 -7.892 -11.305 1.00 85.19 446 GLN A C 1
ATOM 3408 O O . GLN A 1 446 ? -3.220 -8.655 -10.739 1.00 85.19 446 GLN A O 1
ATOM 3413 N N . THR A 1 447 ? -5.325 -7.952 -11.110 1.00 89.75 447 THR A N 1
ATOM 3414 C CA . THR A 1 447 ? -5.963 -8.988 -10.288 1.00 89.75 447 THR A CA 1
ATOM 3415 C C . THR A 1 447 ? -5.586 -10.391 -10.786 1.00 89.75 447 THR A C 1
ATOM 3417 O O . THR A 1 447 ? -5.567 -10.666 -11.984 1.00 89.75 447 THR A O 1
ATOM 3420 N N . GLY A 1 448 ? -5.254 -11.285 -9.855 1.00 90.19 448 GLY A N 1
ATOM 3421 C CA . GLY A 1 448 ? -4.742 -12.628 -10.124 1.00 90.19 448 GLY A CA 1
ATOM 3422 C C . GLY A 1 448 ? -3.230 -12.700 -10.356 1.00 90.19 448 GLY A C 1
ATOM 3423 O O . GLY A 1 448 ? -2.677 -13.795 -10.256 1.00 90.19 448 GLY A O 1
ATOM 3424 N N . GLY A 1 449 ? -2.564 -11.569 -10.614 1.00 89.75 449 GLY A N 1
ATOM 3425 C CA . GLY A 1 449 ? -1.109 -11.490 -10.722 1.00 89.75 449 GLY A CA 1
ATOM 3426 C C . GLY A 1 449 ? -0.407 -11.733 -9.386 1.00 89.75 449 GLY A C 1
ATOM 3427 O O . GLY A 1 449 ? -0.995 -11.577 -8.318 1.00 89.75 449 GLY A O 1
ATOM 3428 N N . VAL A 1 450 ? 0.861 -12.118 -9.453 1.00 93.25 450 VAL A N 1
ATOM 3429 C CA . VAL A 1 450 ? 1.758 -12.308 -8.310 1.00 93.25 450 VAL A CA 1
ATOM 3430 C C . VAL A 1 450 ? 2.823 -11.222 -8.344 1.00 93.25 450 VAL A C 1
ATOM 3432 O O . VAL A 1 450 ? 3.478 -11.034 -9.368 1.00 93.25 450 VAL A O 1
ATOM 3435 N N . VAL A 1 451 ? 2.996 -10.534 -7.222 1.00 93.94 451 VAL A N 1
ATOM 3436 C CA . VAL A 1 451 ? 3.910 -9.407 -7.042 1.00 93.94 451 VAL A CA 1
ATOM 3437 C C . VAL A 1 451 ? 4.839 -9.641 -5.854 1.00 93.94 451 VAL A C 1
ATOM 3439 O O . VAL A 1 451 ? 4.495 -10.364 -4.922 1.00 93.94 451 VAL A O 1
ATOM 3442 N N . GLU A 1 452 ? 6.010 -9.022 -5.867 1.00 94.38 452 GLU A N 1
ATOM 3443 C CA . GLU A 1 452 ? 6.973 -9.070 -4.768 1.00 94.38 452 GLU A CA 1
ATOM 3444 C C . GLU A 1 452 ? 6.831 -7.825 -3.875 1.00 94.38 452 GLU A C 1
ATOM 3446 O O . GLU A 1 452 ? 7.024 -6.697 -4.332 1.00 94.38 452 GLU A O 1
ATOM 3451 N N . VAL A 1 453 ? 6.497 -8.019 -2.594 1.00 95.56 453 VAL A N 1
ATOM 3452 C CA . VAL A 1 453 ? 6.230 -6.930 -1.635 1.00 95.56 453 VAL A CA 1
ATOM 3453 C C . VAL A 1 453 ? 7.186 -7.009 -0.451 1.00 95.56 453 VAL A C 1
ATOM 3455 O O . VAL A 1 453 ? 7.396 -8.080 0.117 1.00 95.56 453 VAL A O 1
ATOM 3458 N N . ARG A 1 454 ? 7.751 -5.870 -0.035 1.00 94.56 454 ARG A N 1
ATOM 3459 C CA . ARG A 1 454 ? 8.613 -5.796 1.156 1.00 94.56 454 ARG A CA 1
ATOM 3460 C C . ARG A 1 454 ? 7.814 -6.101 2.417 1.00 94.56 454 ARG A C 1
ATOM 3462 O O . ARG A 1 454 ? 6.725 -5.564 2.618 1.00 94.56 454 ARG A O 1
ATOM 3469 N N . LEU A 1 455 ? 8.398 -6.867 3.334 1.00 95.12 455 LEU A N 1
ATOM 3470 C CA . LEU A 1 455 ? 7.746 -7.182 4.610 1.00 95.12 455 LEU A CA 1
ATOM 3471 C C . LEU A 1 455 ? 7.477 -5.930 5.464 1.00 95.12 455 LEU A C 1
ATOM 3473 O O . LEU A 1 455 ? 6.478 -5.863 6.176 1.00 95.12 455 LEU A O 1
ATOM 3477 N N . THR A 1 456 ? 8.317 -4.897 5.347 1.00 94.44 456 THR A N 1
ATOM 3478 C CA . THR A 1 456 ? 8.087 -3.599 5.999 1.00 94.44 456 THR A CA 1
ATOM 3479 C C . THR A 1 456 ? 6.830 -2.898 5.487 1.00 94.44 456 THR A C 1
ATOM 3481 O O . THR A 1 456 ? 6.151 -2.225 6.259 1.00 94.44 456 THR A O 1
ATOM 3484 N N . ASP A 1 457 ? 6.500 -3.064 4.204 1.00 95.62 457 ASP A N 1
ATOM 3485 C CA . ASP A 1 457 ? 5.288 -2.494 3.614 1.00 95.62 457 ASP A CA 1
ATOM 3486 C C . ASP A 1 457 ? 4.052 -3.306 4.013 1.00 95.62 457 ASP A C 1
ATOM 3488 O O . ASP A 1 457 ? 3.024 -2.714 4.330 1.00 95.62 457 ASP A O 1
ATOM 3492 N N . LEU A 1 458 ? 4.159 -4.638 4.123 1.00 96.88 458 LEU A N 1
ATOM 3493 C CA . LEU A 1 458 ? 3.087 -5.468 4.692 1.00 96.88 458 LEU A CA 1
ATOM 3494 C C . LEU A 1 458 ? 2.762 -5.075 6.139 1.00 96.88 458 LEU A C 1
ATOM 3496 O O . LEU A 1 458 ? 1.589 -5.013 6.508 1.00 96.88 458 LEU A O 1
ATOM 3500 N N . GLN A 1 459 ? 3.772 -4.756 6.955 1.00 96.88 459 GLN A N 1
ATOM 3501 C CA . GLN A 1 459 ? 3.532 -4.234 8.301 1.00 96.88 459 GLN A CA 1
ATOM 3502 C C . GLN A 1 459 ? 2.804 -2.881 8.273 1.00 96.88 459 GLN A C 1
ATOM 3504 O O . GLN A 1 459 ? 1.914 -2.656 9.093 1.00 96.88 459 GLN A O 1
ATOM 3509 N N . GLU A 1 460 ? 3.110 -1.993 7.324 1.00 95.69 460 GLU A N 1
ATOM 3510 C CA . GLU A 1 460 ? 2.330 -0.759 7.190 1.00 95.69 460 GLU A CA 1
ATOM 3511 C C . GLU A 1 460 ? 0.881 -1.037 6.771 1.00 95.69 460 GLU A C 1
ATOM 3513 O O . GLU A 1 460 ? -0.038 -0.398 7.281 1.00 95.69 460 GLU A O 1
ATOM 3518 N N . MET A 1 461 ? 0.640 -2.015 5.896 1.00 97.50 461 MET A N 1
ATOM 3519 C CA . MET A 1 461 ? -0.728 -2.419 5.554 1.00 97.50 461 MET A CA 1
ATOM 3520 C C . MET A 1 461 ? -1.507 -2.879 6.795 1.00 97.50 461 MET A C 1
ATOM 3522 O O . MET A 1 461 ? -2.676 -2.527 6.944 1.00 97.50 461 MET A O 1
ATOM 3526 N N . LEU A 1 462 ? -0.862 -3.603 7.720 1.00 97.25 462 LEU A N 1
ATOM 3527 C CA . LEU A 1 462 ? -1.461 -3.984 9.007 1.00 97.25 462 LEU A CA 1
ATOM 3528 C C . LEU A 1 462 ? -1.742 -2.772 9.906 1.00 97.25 462 LEU A C 1
ATOM 3530 O O . LEU A 1 462 ? -2.788 -2.731 10.561 1.00 97.25 462 LEU A O 1
ATOM 3534 N N . ASN A 1 463 ? -0.844 -1.781 9.921 1.00 96.44 463 ASN A N 1
ATOM 3535 C CA . ASN A 1 463 ? -1.049 -0.525 10.647 1.00 96.44 463 ASN A CA 1
ATOM 3536 C C . ASN A 1 463 ? -2.283 0.206 10.112 1.00 96.44 463 ASN A C 1
ATOM 3538 O O . ASN A 1 463 ? -3.237 0.413 10.861 1.00 96.44 463 ASN A O 1
ATOM 3542 N N . GLY A 1 464 ? -2.317 0.475 8.803 1.00 94.75 464 GLY A N 1
ATOM 3543 C CA . GLY A 1 464 ? -3.439 1.142 8.143 1.00 94.75 464 GLY A CA 1
ATOM 3544 C C . GLY A 1 464 ? -4.754 0.376 8.306 1.00 94.75 464 GLY A C 1
ATOM 3545 O O . GLY A 1 464 ? -5.798 0.976 8.551 1.00 94.75 464 GLY A O 1
ATOM 3546 N N . PHE A 1 465 ? -4.714 -0.960 8.262 1.00 96.12 465 PHE A N 1
ATOM 3547 C CA . PHE A 1 465 ? -5.886 -1.787 8.539 1.00 96.12 465 PHE A CA 1
ATOM 3548 C C . PHE A 1 465 ? -6.410 -1.568 9.965 1.00 96.12 465 PHE A C 1
ATOM 3550 O O . PHE A 1 465 ? -7.600 -1.313 10.14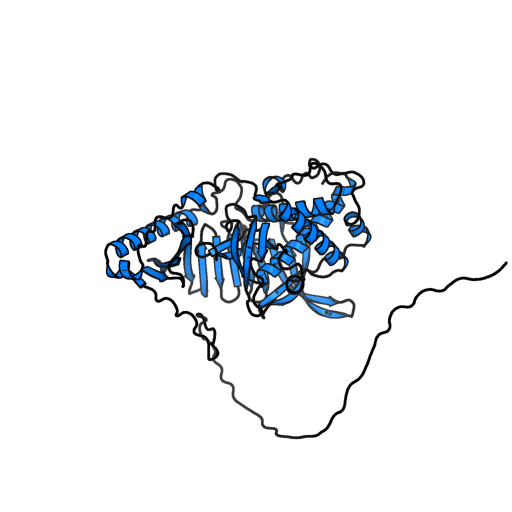9 1.00 96.12 465 PHE A O 1
ATOM 3557 N N . SER A 1 466 ? -5.530 -1.645 10.966 1.00 95.69 466 SER A N 1
ATOM 3558 C CA . SER A 1 466 ? -5.875 -1.488 12.384 1.00 95.69 466 SER A CA 1
ATOM 3559 C C . SER A 1 466 ? -6.355 -0.072 12.724 1.00 95.69 466 SER A C 1
ATOM 3561 O O . SER A 1 466 ? -7.289 0.100 13.507 1.00 95.69 466 SER A O 1
ATOM 3563 N N . GLU A 1 467 ? -5.753 0.940 12.105 1.00 94.12 467 GLU A N 1
ATOM 3564 C CA . GLU A 1 467 ? -6.176 2.337 12.171 1.00 94.12 467 GLU A CA 1
ATOM 3565 C C . GLU A 1 467 ? -7.593 2.534 11.618 1.00 94.12 467 GLU A C 1
ATOM 3567 O O . GLU A 1 467 ? -8.441 3.128 12.287 1.00 94.12 467 GLU A O 1
ATOM 3572 N N . ARG A 1 468 ? -7.882 1.977 10.433 1.00 92.56 468 ARG A N 1
ATOM 3573 C CA . ARG A 1 468 ? -9.223 2.028 9.832 1.00 92.56 468 ARG A CA 1
ATOM 3574 C C . ARG A 1 468 ? -10.264 1.282 10.660 1.00 92.56 468 ARG A C 1
ATOM 3576 O O . ARG A 1 468 ? -11.384 1.771 10.786 1.00 92.56 468 ARG A O 1
ATOM 3583 N N . VAL A 1 469 ? -9.912 0.151 11.281 1.00 93.50 469 VAL A N 1
ATOM 3584 C CA . VAL A 1 469 ? -10.813 -0.540 12.222 1.00 93.50 469 VAL A CA 1
ATOM 3585 C C . VAL A 1 469 ? -11.179 0.384 13.383 1.00 93.50 469 VAL A C 1
ATOM 3587 O O . VAL A 1 469 ? -12.357 0.491 13.720 1.00 93.50 469 VAL A O 1
ATOM 3590 N N . GLU A 1 470 ? -10.209 1.106 13.950 1.00 92.25 470 GLU A N 1
ATOM 3591 C CA . GLU A 1 470 ? -10.467 2.078 15.016 1.00 92.25 470 GLU A CA 1
ATOM 3592 C C . GLU A 1 470 ? -11.452 3.172 14.582 1.00 92.25 470 GLU A C 1
ATOM 3594 O O . GLU A 1 470 ? -12.387 3.512 15.312 1.00 92.25 470 GLU A O 1
ATOM 3599 N N . ASP A 1 471 ? -11.258 3.730 13.389 1.00 89.31 471 ASP A N 1
ATOM 3600 C CA . ASP A 1 471 ? -12.103 4.807 12.877 1.00 89.31 471 ASP A CA 1
ATOM 3601 C C . ASP A 1 471 ? -13.503 4.313 12.514 1.00 89.31 471 ASP A C 1
ATOM 3603 O O . ASP A 1 471 ? -14.495 4.973 12.834 1.00 89.31 471 ASP A O 1
ATOM 3607 N N . ASN A 1 472 ? -13.607 3.119 11.935 1.00 88.88 472 ASN A N 1
ATOM 3608 C CA . ASN A 1 472 ? -14.883 2.481 11.643 1.00 88.88 472 ASN A CA 1
ATOM 3609 C C . ASN A 1 472 ? -15.650 2.163 12.939 1.00 88.88 472 ASN A C 1
ATOM 3611 O O . ASN A 1 472 ? -16.855 2.403 13.000 1.00 88.88 472 ASN A O 1
ATOM 3615 N N . MET A 1 473 ? -14.969 1.764 14.021 1.00 89.12 473 MET A N 1
ATOM 3616 C CA . MET A 1 473 ? -15.600 1.609 15.338 1.00 89.12 473 MET A CA 1
ATOM 3617 C C . MET A 1 473 ? -16.115 2.945 15.897 1.00 89.12 473 MET A C 1
ATOM 3619 O O . MET A 1 473 ? -17.169 3.004 16.531 1.00 89.12 473 MET A O 1
ATOM 3623 N N . LYS A 1 474 ? -15.412 4.060 15.685 1.00 87.25 474 LYS A N 1
ATOM 3624 C CA . LYS A 1 474 ? -15.933 5.376 16.097 1.00 87.25 474 LYS A CA 1
ATOM 3625 C C . LYS A 1 474 ? -17.181 5.741 15.290 1.00 87.25 474 LYS A C 1
ATOM 3627 O O . LYS A 1 474 ? -18.171 6.174 15.878 1.00 87.25 474 LYS A O 1
ATOM 3632 N N . ARG A 1 475 ? -17.153 5.516 13.970 1.00 84.75 475 ARG A N 1
ATOM 3633 C CA . ARG A 1 475 ? -18.280 5.776 13.058 1.00 84.75 475 ARG A CA 1
ATOM 3634 C C . ARG A 1 475 ? -19.508 4.957 13.452 1.00 84.75 475 ARG A C 1
ATOM 3636 O O . ARG A 1 475 ? -20.541 5.549 13.745 1.00 84.75 475 ARG A O 1
ATOM 3643 N N . VAL A 1 476 ? -19.375 3.631 13.560 1.00 84.38 476 VAL A N 1
ATOM 3644 C CA . VAL A 1 476 ? -20.483 2.728 13.921 1.00 84.38 476 VAL A CA 1
ATOM 3645 C C . VAL A 1 476 ? -21.057 3.062 15.297 1.00 84.38 476 VAL A C 1
ATOM 3647 O O . VAL A 1 476 ? -22.273 3.161 15.438 1.00 84.38 476 VAL A O 1
ATOM 3650 N N . SER A 1 477 ? -20.210 3.319 16.299 1.00 83.31 477 SER A N 1
ATOM 3651 C CA . SER A 1 477 ? -20.677 3.729 17.635 1.00 83.31 477 SER A CA 1
ATOM 3652 C C . SER A 1 477 ? -21.500 5.023 17.608 1.00 83.31 477 SER A C 1
ATOM 3654 O O . SER A 1 477 ? -22.440 5.160 18.389 1.00 83.31 477 SER A O 1
ATOM 3656 N N . ALA A 1 478 ? -21.149 5.972 16.736 1.00 82.31 478 ALA A N 1
ATOM 3657 C CA . ALA A 1 478 ? -21.838 7.255 16.625 1.00 82.31 478 ALA A CA 1
ATOM 3658 C C . ALA A 1 478 ? -23.173 7.152 15.869 1.00 82.31 478 ALA A C 1
ATOM 3660 O O . ALA A 1 478 ? -24.123 7.853 16.212 1.00 82.31 478 ALA A O 1
ATOM 3661 N N . CYS A 1 479 ? -23.253 6.286 14.857 1.00 78.00 479 CYS A N 1
ATOM 3662 C CA . CYS A 1 479 ? -24.393 6.215 13.943 1.00 78.00 479 CYS A CA 1
ATOM 3663 C C . CYS A 1 479 ? -25.408 5.106 14.265 1.00 78.00 479 CYS A C 1
ATOM 3665 O O . CYS A 1 479 ? -26.594 5.240 13.969 1.00 78.00 479 CYS A O 1
ATOM 3667 N N . ALA A 1 480 ? -24.989 4.023 14.925 1.00 76.31 480 ALA A N 1
ATOM 3668 C CA . ALA A 1 480 ? -25.891 2.932 15.288 1.00 76.31 480 ALA A CA 1
ATOM 3669 C C . ALA A 1 480 ? -27.092 3.371 16.158 1.00 76.31 480 ALA A C 1
ATOM 3671 O O . ALA A 1 480 ? -28.198 2.893 15.898 1.00 76.31 480 ALA A O 1
ATOM 3672 N N . PRO A 1 481 ? -26.953 4.293 17.139 1.00 77.06 481 PRO A N 1
ATOM 3673 C CA . PRO A 1 481 ? -28.090 4.738 17.950 1.00 77.06 481 PRO A CA 1
ATOM 3674 C C . PRO A 1 481 ? -29.175 5.480 17.158 1.00 77.06 481 PRO A C 1
ATOM 3676 O O . PRO A 1 481 ? -30.340 5.438 17.543 1.00 77.06 481 PRO A O 1
ATOM 3679 N N . SER A 1 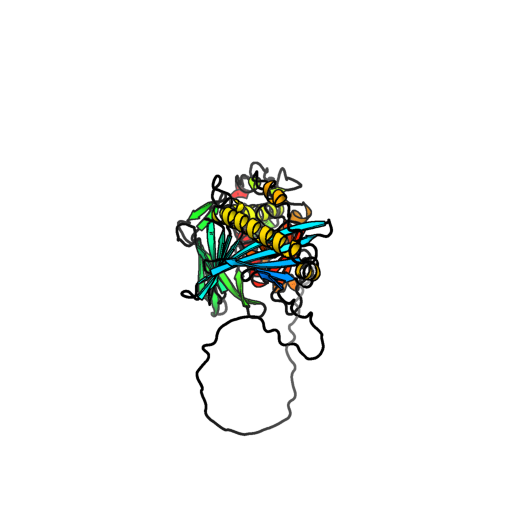482 ? -28.811 6.165 16.069 1.00 72.75 482 SER A N 1
ATOM 3680 C CA . SER A 1 482 ? -29.753 6.913 15.224 1.00 72.75 482 SER A CA 1
ATOM 3681 C C . SER A 1 482 ? -30.382 6.054 14.123 1.00 72.75 482 SER A C 1
ATOM 3683 O O . SER A 1 482 ? -31.232 6.545 13.379 1.00 72.75 482 SER A O 1
ATOM 3685 N N . GLY A 1 483 ? -29.958 4.791 13.990 1.00 68.69 483 GLY A N 1
ATOM 3686 C CA . GLY A 1 483 ? -30.362 3.916 12.893 1.00 68.69 483 GLY A CA 1
ATOM 3687 C C . GLY A 1 483 ? -29.860 4.382 11.520 1.00 68.69 483 GLY A C 1
ATOM 3688 O O . GLY A 1 483 ? -30.389 3.931 10.507 1.00 68.69 483 GLY A O 1
ATOM 3689 N N . ARG A 1 484 ? -28.900 5.320 11.477 1.00 67.38 484 ARG A N 1
ATOM 3690 C CA . ARG A 1 484 ? -28.400 5.957 10.252 1.00 67.38 484 ARG A CA 1
ATOM 3691 C C . ARG A 1 484 ? -26.890 6.110 10.295 1.00 67.38 484 ARG A C 1
ATOM 3693 O O . ARG A 1 484 ? -26.389 7.094 10.842 1.00 67.38 484 ARG A O 1
ATOM 3700 N N . CYS A 1 485 ? -26.219 5.133 9.706 1.00 62.03 485 CYS A N 1
ATOM 3701 C CA . CYS A 1 485 ? -24.835 5.182 9.262 1.00 62.03 485 CYS A CA 1
ATOM 3702 C C . CYS A 1 485 ? -24.794 5.564 7.767 1.00 62.03 485 CYS A C 1
ATOM 3704 O O . CYS A 1 485 ? -23.727 5.368 7.162 1.00 62.03 485 CYS A O 1
#

Sequence (485 aa):
MTHQPGQPGQPPVAAQGQQPPADGRRPGQQGQPGHIPATALGQQQRDGRRPGPDGRGPTPAQPVAVSETTSVVPRGDRNSFDIRHKNPDGSQMVISQKLMPDGTKKVSGFQQTEDLRSGTTNRVANGQRVTVGKDFERLSVGGGPAFVTKRNGLREAVLPDGRPAFQDRYTSFRDRNGSERRVIERTHYAHWSHGRPHYVDRPFVRLYDVGQIYGAPVAYYRPARFTYVAYRPYYQRFAVPLALASVVTVGAVAAVAFASQPTTYDDPMALMGDMQIASGFEEGYGYSPPYGTTRFYDSPEGVALRGQMAEVQQQVKVNVKGNPTLAQQLGEVDLQASSLQVQQEVGNAVPVQIPEEVRQQVRKQVRLSVAMHQNGRPLVLDDVLASGYANIYLFQTAHPLNVGDLSGAGECFLMPGDLIGFSSLPAANSPFAEMKVVASGANSCQTGGVVEVRLTDLQEMLNGFSERVEDNMKRVSACAPSGRC

Secondary structure (DSSP, 8-state):
----PPPPPPPPPP----------------------------------PPPPSS--PPPPPPPEESSSSEEEEE-SSTTEEEEEEE-TTS-EEEEEEEE-TTS-EEEEEEEEEEETTTTEEEEEETTEEEEE-SSEEEEEETTSPEEEEETTS-EEEE-TTS-EEEEEEEEEEE-TTS-EEEEEEEEEEEEEETTEEEEEEEEEEEEEEEEEETTEEEEEE------HHHHGGGGS--SSPEEGGGS--TTHHHHEEESS--SEES-HHHHHHHHHHHHHHHHHHHTSPPTTSPPTTTSHHHHHHHHHHHHHHHHHHHHHHT-HHHHHHH--------TTHHHHGGGS-PPEEE-HHHHHHHHHHHHHHHHHHHTT----HHHHHHSTTGGG-EEE-SS-EEEEESSSSSEEEEPTT-EEEESSPPPTT-SEEEEEEEE--TTSSPTT-EEEEEHHHHHHHHHHHHHHHHHHHHHHHHHGGGT--

pLDDT: mean 75.76, std 22.29, range [20.8, 98.0]